Protein AF-A0A378BT18-F1 (afdb_monomer)

Structure (mmCIF, N/CA/C/O backbone):
data_AF-A0A378BT18-F1
#
_entry.id   AF-A0A378BT18-F1
#
loop_
_atom_site.group_PDB
_atom_site.id
_atom_site.type_symbol
_atom_site.label_atom_id
_atom_site.label_alt_id
_atom_site.label_comp_id
_atom_site.label_asym_id
_atom_site.label_entity_id
_atom_site.label_seq_id
_atom_site.pdbx_PDB_ins_code
_atom_site.Cartn_x
_atom_site.Cartn_y
_atom_site.Cartn_z
_atom_site.occupancy
_atom_site.B_iso_or_equiv
_atom_site.auth_seq_id
_atom_site.auth_comp_id
_atom_site.auth_asym_id
_atom_site.auth_atom_id
_atom_site.pdbx_PDB_model_num
ATOM 1 N N . MET A 1 1 ? -17.526 24.245 66.058 1.00 36.62 1 MET A N 1
ATOM 2 C CA . MET A 1 1 ? -18.401 24.447 64.882 1.00 36.62 1 MET A CA 1
ATOM 3 C C . MET A 1 1 ? -18.776 23.075 64.348 1.00 36.62 1 MET A C 1
ATOM 5 O O . MET A 1 1 ? -17.851 22.305 64.110 1.00 36.62 1 MET A O 1
ATOM 9 N N . PRO A 1 2 ? -20.064 22.715 64.228 1.00 42.00 2 PRO A N 1
ATOM 10 C CA . PRO A 1 2 ? -20.441 21.442 63.626 1.00 42.00 2 PRO A CA 1
ATOM 11 C C . PRO A 1 2 ? -20.176 21.504 62.118 1.00 42.00 2 PRO A C 1
ATOM 13 O O . PRO A 1 2 ? -20.457 22.512 61.472 1.00 42.00 2 PRO A O 1
ATOM 16 N N . ILE A 1 3 ? -19.610 20.434 61.568 1.00 43.62 3 ILE A N 1
ATOM 17 C CA . ILE A 1 3 ? -19.398 20.258 60.131 1.00 43.62 3 ILE A CA 1
ATOM 18 C C . ILE A 1 3 ? -20.757 19.879 59.529 1.00 43.62 3 ILE A C 1
ATOM 20 O O . ILE A 1 3 ? -21.202 18.743 59.665 1.00 43.62 3 ILE A O 1
ATOM 24 N N . ILE A 1 4 ? -21.444 20.839 58.909 1.00 47.31 4 ILE A N 1
ATOM 25 C CA . ILE A 1 4 ? -22.735 20.623 58.243 1.00 47.31 4 ILE A CA 1
ATOM 26 C C . ILE A 1 4 ? -22.449 19.938 56.897 1.00 47.31 4 ILE A C 1
ATOM 28 O O . ILE A 1 4 ? -21.974 20.589 55.970 1.00 47.31 4 ILE A O 1
ATOM 32 N N . ARG A 1 5 ? -22.658 18.619 56.791 1.00 62.91 5 ARG A N 1
ATOM 33 C CA . ARG A 1 5 ? -22.460 17.853 55.538 1.00 62.91 5 ARG A CA 1
ATOM 34 C C . ARG A 1 5 ? -23.742 17.253 54.946 1.00 62.91 5 ARG A C 1
ATOM 36 O O . ARG A 1 5 ? -23.654 16.538 53.956 1.00 62.91 5 ARG A O 1
ATOM 43 N N . GLY A 1 6 ? -24.917 17.562 55.492 1.00 71.06 6 GLY A N 1
ATOM 44 C CA . GLY A 1 6 ? -26.189 17.071 54.958 1.00 71.06 6 GLY A CA 1
ATOM 45 C C . GLY A 1 6 ? -27.397 17.842 55.484 1.00 71.06 6 GLY A C 1
ATOM 46 O O . GLY A 1 6 ? -27.292 18.560 56.478 1.00 71.06 6 GLY A O 1
ATOM 47 N N . VAL A 1 7 ? -28.525 17.692 54.791 1.00 86.25 7 VAL A N 1
ATOM 48 C CA . VAL A 1 7 ? -29.844 18.208 55.177 1.00 86.25 7 VAL A CA 1
ATOM 49 C C . VAL A 1 7 ? -30.723 17.005 55.507 1.00 86.25 7 VAL A C 1
ATOM 51 O O . VAL A 1 7 ? -30.864 16.115 54.672 1.00 86.25 7 VAL A O 1
ATOM 54 N N . THR A 1 8 ? -31.306 16.976 56.704 1.00 87.75 8 THR A N 1
ATOM 55 C CA . THR A 1 8 ? -32.316 15.976 57.078 1.00 87.75 8 THR A CA 1
ATOM 56 C C . THR A 1 8 ? -33.695 16.512 56.718 1.00 87.75 8 THR A C 1
ATOM 58 O O . THR A 1 8 ? -34.011 17.661 57.029 1.00 87.75 8 THR A O 1
ATOM 61 N N . ILE A 1 9 ? -34.499 15.693 56.041 1.00 89.25 9 ILE A N 1
ATOM 62 C CA . ILE A 1 9 ? -35.864 16.032 55.633 1.00 89.25 9 ILE A CA 1
ATOM 63 C C . ILE A 1 9 ? -36.804 15.045 56.317 1.00 89.25 9 ILE A C 1
ATOM 65 O O . ILE A 1 9 ? -36.849 13.873 55.947 1.00 89.25 9 ILE A O 1
ATOM 69 N N . ASP A 1 10 ? -37.559 15.525 57.302 1.00 90.75 10 ASP A N 1
ATOM 70 C CA . ASP A 1 10 ? -38.569 14.714 57.975 1.00 90.75 10 ASP A CA 1
ATOM 71 C C . ASP A 1 10 ? -39.824 14.621 57.104 1.00 90.75 10 ASP A C 1
ATOM 73 O O . ASP A 1 10 ? -40.412 15.633 56.712 1.00 90.75 10 ASP A O 1
ATOM 77 N N . VAL A 1 11 ? -40.246 13.393 56.802 1.00 89.62 11 VAL A N 1
ATOM 78 C CA . VAL A 1 11 ? -41.401 13.118 55.941 1.00 89.62 11 VAL A CA 1
ATOM 79 C C . VAL A 1 11 ? -42.489 12.424 56.755 1.00 89.62 11 VAL A C 1
ATOM 81 O O . VAL A 1 11 ? -42.229 11.439 57.445 1.00 89.62 11 VAL A O 1
ATOM 84 N N . LEU A 1 12 ? -43.728 12.913 56.667 1.00 92.88 12 LEU A N 1
ATOM 85 C CA . LEU A 1 12 ? -44.878 12.288 57.320 1.00 92.88 12 LEU A CA 1
ATOM 86 C C . LEU A 1 12 ? -45.611 11.368 56.337 1.00 92.88 12 LEU A C 1
ATOM 88 O O . LEU A 1 12 ? -46.248 11.837 55.397 1.00 92.88 12 LEU A O 1
ATOM 92 N N . ILE A 1 13 ? -45.567 10.059 56.586 1.00 92.75 13 ILE A N 1
ATOM 93 C CA . ILE A 1 13 ? -46.335 9.063 55.827 1.00 92.75 13 ILE A CA 1
ATOM 94 C C . ILE A 1 13 ? -47.677 8.827 56.521 1.00 92.75 13 ILE A C 1
ATOM 96 O O . ILE A 1 13 ? -47.725 8.542 57.720 1.00 92.75 13 ILE A O 1
ATOM 100 N N . GLU A 1 14 ? -48.785 8.929 55.782 1.00 94.31 14 GLU A N 1
ATOM 101 C CA . GLU A 1 14 ? -50.109 8.687 56.360 1.00 94.31 14 GLU A CA 1
ATOM 102 C C . GLU A 1 14 ? -50.229 7.264 56.922 1.00 94.31 14 GLU A C 1
ATOM 104 O O . GLU A 1 14 ? -49.759 6.292 56.329 1.00 94.31 14 GLU A O 1
ATOM 109 N N . ARG A 1 15 ? -50.963 7.119 58.033 1.00 90.81 15 ARG A N 1
ATOM 110 C CA . ARG A 1 15 ? -51.098 5.855 58.779 1.00 90.81 15 ARG A CA 1
ATOM 111 C C . ARG A 1 15 ? -51.513 4.651 57.921 1.00 90.81 15 ARG A C 1
ATOM 113 O O . ARG A 1 15 ? -51.107 3.536 58.224 1.00 90.81 15 ARG A O 1
ATOM 120 N N . ARG A 1 16 ? -52.319 4.862 56.876 1.00 95.38 16 ARG A N 1
ATOM 121 C CA . ARG A 1 16 ? -52.793 3.800 55.966 1.00 95.38 16 ARG A CA 1
ATOM 122 C C . ARG A 1 16 ? -51.740 3.304 54.967 1.00 95.38 16 ARG A C 1
ATOM 124 O O . ARG A 1 16 ? -51.944 2.245 54.390 1.00 95.38 16 ARG A O 1
ATOM 131 N N . PHE A 1 17 ? -50.646 4.043 54.774 1.00 95.19 17 PHE A N 1
ATOM 132 C CA . PHE A 1 17 ? -49.581 3.729 53.813 1.00 95.19 17 PHE A CA 1
ATOM 133 C C . PHE A 1 17 ? -48.261 3.319 54.481 1.00 95.19 17 PHE A C 1
ATOM 135 O O . PHE A 1 17 ? -47.280 3.046 53.794 1.00 95.19 17 PHE A O 1
ATOM 142 N N . THR A 1 18 ? -48.215 3.230 55.813 1.00 92.38 18 THR A N 1
ATOM 143 C CA . THR A 1 18 ? -46.999 2.858 56.560 1.00 92.38 18 THR A CA 1
ATOM 144 C C . THR A 1 18 ? -46.479 1.465 56.203 1.00 92.38 18 THR A C 1
ATOM 146 O O . THR A 1 18 ? -45.279 1.227 56.254 1.00 92.38 18 THR A O 1
ATOM 149 N N . ASN A 1 19 ? -47.355 0.551 55.775 1.00 92.62 19 ASN A N 1
ATOM 150 C CA . ASN A 1 19 ? -46.988 -0.794 55.330 1.00 92.62 19 ASN A CA 1
ATOM 151 C C . ASN A 1 19 ? -46.233 -0.830 53.987 1.00 92.62 19 ASN A C 1
ATOM 153 O O . ASN A 1 19 ? -45.608 -1.856 53.688 1.00 92.62 19 ASN A O 1
ATOM 157 N N . LEU A 1 20 ? -46.302 0.243 53.188 1.00 94.69 20 LEU A N 1
ATOM 158 C CA . LEU A 1 20 ? -45.595 0.375 51.912 1.00 94.69 20 LEU A CA 1
ATOM 159 C C . LEU A 1 20 ? -44.131 0.769 52.109 1.00 94.69 20 LEU A C 1
ATOM 161 O O . LEU A 1 20 ? -43.298 0.413 51.281 1.00 94.69 20 LEU A O 1
ATOM 165 N N . VAL A 1 21 ? -43.795 1.457 53.199 1.00 95.62 21 VAL A N 1
ATOM 166 C CA . VAL A 1 21 ? -42.403 1.807 53.485 1.00 95.62 21 VAL A CA 1
ATOM 167 C C . VAL A 1 21 ? -41.721 0.612 54.135 1.00 95.62 21 VAL A C 1
ATOM 169 O O . VAL A 1 21 ? -42.143 0.108 55.180 1.00 95.62 21 VAL A O 1
ATOM 172 N N . LYS A 1 22 ? -40.667 0.130 53.489 1.00 95.44 22 LYS A N 1
ATOM 173 C CA . LYS A 1 22 ? -39.863 -0.994 53.953 1.00 95.44 22 LYS A CA 1
ATOM 174 C C . LYS A 1 22 ? -38.473 -0.515 54.343 1.00 95.44 22 LYS A C 1
ATOM 176 O O . LYS A 1 22 ? -37.995 0.482 53.819 1.00 95.44 22 LYS A O 1
ATOM 181 N N . LYS A 1 23 ? -37.767 -1.297 55.159 1.00 93.25 23 LYS A N 1
ATOM 182 C CA . LYS A 1 23 ? -36.349 -1.072 55.490 1.00 93.25 23 LYS A CA 1
ATOM 183 C C . LYS A 1 23 ? -35.463 -0.970 54.239 1.00 93.25 23 LYS A C 1
ATOM 185 O O . LYS A 1 23 ? -34.450 -0.287 54.260 1.00 93.25 23 LYS A O 1
ATOM 190 N N . GLY A 1 24 ? -35.833 -1.658 53.156 1.00 91.38 24 GLY A N 1
ATOM 191 C CA . GLY A 1 24 ? -35.146 -1.616 51.861 1.00 91.38 24 GLY A CA 1
ATOM 192 C C . GLY A 1 24 ? -35.706 -0.606 50.852 1.00 91.38 24 GLY A C 1
ATOM 193 O O . GLY A 1 24 ? -35.306 -0.660 49.683 1.00 91.38 24 GLY A O 1
ATOM 194 N N . SER A 1 25 ? -36.654 0.248 51.254 1.00 93.44 25 SER A N 1
ATOM 195 C CA . SER A 1 25 ? -37.190 1.306 50.396 1.00 93.44 25 SER A CA 1
ATOM 196 C C . SER A 1 25 ? -36.097 2.305 50.026 1.00 93.44 25 SER A C 1
ATOM 198 O O . SER A 1 25 ? -35.248 2.663 50.841 1.00 93.44 25 SER A O 1
ATOM 200 N N . ARG A 1 26 ? -36.115 2.768 48.782 1.00 92.94 26 ARG A N 1
ATOM 201 C CA . ARG A 1 26 ? -35.275 3.852 48.277 1.00 92.94 26 ARG A CA 1
ATOM 202 C C . ARG A 1 26 ? -36.167 5.035 47.951 1.00 92.94 26 ARG A C 1
ATOM 204 O O . ARG A 1 26 ? -37.231 4.852 47.371 1.00 92.94 26 ARG A O 1
ATOM 211 N N . PHE A 1 27 ? -35.728 6.226 48.335 1.00 94.38 27 PHE A N 1
ATOM 212 C CA . PHE A 1 27 ? -36.453 7.474 48.129 1.00 94.38 27 PHE A CA 1
ATOM 213 C C . PHE A 1 27 ? -35.704 8.306 47.098 1.00 94.38 27 PHE A C 1
ATOM 215 O O . PHE A 1 27 ? -34.489 8.430 47.199 1.00 94.38 27 PHE A O 1
ATOM 222 N N . TRP A 1 28 ? -36.389 8.896 46.127 1.00 91.12 28 TRP A N 1
ATOM 223 C CA . TRP A 1 28 ? -35.761 9.782 45.148 1.00 91.12 28 TRP A CA 1
ATOM 224 C C . TRP A 1 28 ? -36.577 11.045 44.922 1.00 91.12 28 TRP A C 1
ATOM 226 O O . TRP A 1 28 ? -37.802 11.072 45.078 1.00 91.12 28 TRP A O 1
ATOM 236 N N . ASN A 1 29 ? -35.875 12.111 44.558 1.00 88.56 29 ASN A N 1
ATOM 237 C CA . ASN A 1 29 ? -36.495 13.369 44.198 1.00 88.56 29 ASN A CA 1
ATOM 238 C C . ASN A 1 29 ? -37.163 13.251 42.813 1.00 88.56 29 ASN A C 1
ATOM 240 O O . ASN A 1 29 ? -36.580 12.727 41.864 1.00 88.56 29 ASN A O 1
ATOM 244 N N . VAL A 1 30 ? -38.404 13.727 42.702 1.00 84.94 30 VAL A N 1
ATOM 245 C CA . VAL A 1 30 ? -39.155 13.829 41.433 1.00 84.94 30 VAL A CA 1
ATOM 246 C C . VAL A 1 30 ? -39.590 15.272 41.148 1.00 84.94 30 VAL A C 1
ATOM 248 O O . VAL A 1 30 ? -40.492 15.525 40.352 1.00 84.94 30 VAL A O 1
ATOM 251 N N . SER A 1 31 ? -38.961 16.232 41.825 1.00 80.75 31 SER A N 1
ATOM 252 C CA . SER A 1 31 ? -39.194 17.665 41.648 1.00 80.75 31 SER A CA 1
ATOM 253 C C . SER A 1 31 ? -38.472 18.187 40.406 1.00 80.75 31 SER A C 1
ATOM 255 O O . SER A 1 31 ? -37.301 17.882 40.192 1.00 80.75 31 SER A O 1
ATOM 257 N N . GLY A 1 32 ? -39.138 19.056 39.642 1.00 71.50 32 GLY A N 1
ATOM 258 C CA . GLY A 1 32 ? -38.556 19.740 38.482 1.00 71.50 32 GLY A CA 1
ATOM 259 C C . GLY A 1 32 ? -38.966 19.156 37.127 1.00 71.50 32 GLY A C 1
ATOM 260 O O . GLY A 1 32 ? -39.728 18.197 37.039 1.00 71.50 32 GLY A O 1
ATOM 261 N N . VAL A 1 33 ? -38.490 19.783 36.047 1.00 69.62 33 VAL A N 1
ATOM 262 C CA . VAL A 1 33 ? -38.706 19.322 34.666 1.00 69.62 33 VAL A CA 1
ATOM 263 C C . VAL A 1 33 ? -37.471 18.560 34.209 1.00 69.62 33 VAL A C 1
ATOM 265 O O . VAL A 1 33 ? -36.381 19.130 34.185 1.00 69.62 33 VAL A O 1
ATOM 268 N N . LYS A 1 34 ? -37.646 17.307 33.780 1.00 64.44 34 LYS A N 1
ATOM 269 C CA . LYS A 1 34 ? -36.632 16.598 32.995 1.00 64.44 34 LYS A CA 1
ATOM 270 C C . LYS A 1 34 ? -36.904 16.828 31.511 1.00 64.44 34 LYS A C 1
ATOM 272 O O . LYS A 1 34 ? -37.961 16.467 30.992 1.00 64.44 34 LYS A O 1
ATOM 277 N N . ALA A 1 35 ? -35.962 17.489 30.849 1.00 63.38 35 ALA A N 1
ATOM 278 C CA . ALA A 1 35 ? -35.982 17.704 29.412 1.00 63.38 35 ALA A CA 1
ATOM 279 C C . ALA A 1 35 ? -34.772 16.994 28.806 1.00 63.38 35 ALA A C 1
ATOM 281 O O . ALA A 1 35 ? -33.641 17.450 28.964 1.00 63.38 35 ALA A O 1
ATOM 282 N N . ASP A 1 36 ? -35.024 15.894 28.103 1.00 64.75 36 ASP A N 1
ATOM 283 C CA . ASP A 1 36 ? -33.996 15.192 27.346 1.00 64.75 36 ASP A CA 1
ATOM 284 C C . ASP A 1 36 ? -33.949 15.793 25.943 1.00 64.75 36 ASP A C 1
ATOM 286 O O . ASP A 1 36 ? -34.840 15.583 25.114 1.00 64.75 36 ASP A O 1
ATOM 290 N N . VAL A 1 37 ? -32.921 16.597 25.680 1.00 66.56 37 VAL A N 1
ATOM 291 C CA . VAL A 1 37 ? -32.696 17.209 24.367 1.00 66.56 37 VAL A CA 1
ATOM 292 C C . VAL A 1 37 ? -31.645 16.391 23.629 1.00 66.56 37 VAL A C 1
ATOM 294 O O . VAL A 1 37 ? -30.452 16.501 23.903 1.00 66.56 37 VAL A O 1
ATOM 297 N N . GLY A 1 38 ? -32.102 15.556 22.696 1.00 68.75 38 GLY A N 1
ATOM 298 C CA . GLY A 1 38 ? -31.250 14.764 21.813 1.00 68.75 38 GLY A CA 1
ATOM 299 C C . GLY A 1 38 ? -31.312 15.251 20.366 1.00 68.75 38 GLY A C 1
ATOM 300 O O . GLY A 1 38 ? -32.177 16.038 19.983 1.00 68.75 38 GLY A O 1
ATOM 301 N N . LEU A 1 39 ? -30.417 14.745 19.515 1.00 64.19 39 LEU A N 1
ATOM 302 C CA . LEU A 1 39 ? -30.431 15.078 18.082 1.00 64.19 39 LEU A CA 1
ATOM 303 C C . LEU A 1 39 ? -31.639 14.491 17.333 1.00 64.19 39 LEU A C 1
ATOM 305 O O . LEU A 1 39 ? -31.989 14.981 16.265 1.00 64.19 39 LEU A O 1
ATOM 309 N N . SER A 1 40 ? -32.298 13.475 17.895 1.00 66.69 40 SER A N 1
ATOM 310 C CA . SER A 1 40 ? -33.563 12.925 17.391 1.00 66.69 40 SER A CA 1
ATOM 311 C C . SER A 1 40 ? -34.795 13.743 17.809 1.00 66.69 40 SER A C 1
ATOM 313 O O . SER A 1 40 ? -35.914 13.370 17.463 1.00 66.69 40 SER A O 1
ATOM 315 N N . GLY A 1 41 ? -34.607 14.838 18.555 1.00 68.25 41 GLY A N 1
ATOM 316 C CA . GLY A 1 41 ? -35.665 15.712 19.055 1.00 68.25 41 GLY A CA 1
ATOM 317 C C . GLY A 1 41 ? -35.602 15.921 20.569 1.00 68.25 41 GLY A C 1
ATOM 318 O O . GLY A 1 41 ? -34.833 15.277 21.282 1.00 68.25 41 GLY A O 1
ATOM 319 N N . ALA A 1 42 ? -36.433 16.835 21.066 1.00 77.88 42 ALA A N 1
ATOM 320 C CA . ALA A 1 42 ? -36.593 17.068 22.495 1.00 77.88 42 ALA A CA 1
ATOM 321 C C . ALA A 1 42 ? -37.745 16.214 23.034 1.00 77.88 42 ALA A C 1
ATOM 323 O O . ALA A 1 42 ? -38.890 16.363 22.601 1.00 77.88 42 ALA A O 1
ATOM 324 N N . LYS A 1 43 ? -37.449 15.336 23.994 1.00 72.69 43 LYS A N 1
ATOM 325 C CA . LYS A 1 43 ? -38.463 14.631 24.771 1.00 72.69 43 LYS A CA 1
ATOM 326 C C . LYS A 1 43 ? -38.616 15.353 26.103 1.00 72.69 43 LYS A C 1
ATOM 328 O O . LYS A 1 43 ? -37.729 15.335 26.949 1.00 72.69 43 LYS A O 1
ATOM 333 N N . VAL A 1 44 ? -39.760 16.001 26.281 1.00 72.44 44 VAL A N 1
ATOM 334 C CA . VAL A 1 44 ? -40.131 16.612 27.557 1.00 72.44 44 VAL A CA 1
ATOM 335 C C . VAL A 1 44 ? -41.160 15.699 28.204 1.00 72.44 44 VAL A C 1
ATOM 337 O O . VAL A 1 44 ? -42.285 15.588 27.717 1.00 72.44 44 VAL A O 1
ATOM 340 N N . GLN A 1 45 ? -40.763 15.003 29.268 1.00 66.25 45 GLN A N 1
ATOM 341 C CA . GLN A 1 45 ? -41.689 14.213 30.075 1.00 66.25 45 GLN A CA 1
ATOM 342 C C . GLN A 1 45 ? -42.097 15.030 31.295 1.00 66.25 45 GLN A C 1
ATOM 344 O O . GLN A 1 45 ? -41.282 15.352 32.155 1.00 66.25 45 GLN A O 1
ATOM 349 N N . LEU A 1 46 ? -43.384 15.372 31.350 1.00 66.56 46 LEU A N 1
ATOM 350 C CA . LEU A 1 46 ? -43.999 15.990 32.515 1.00 66.56 46 LEU A CA 1
ATOM 351 C C . LEU A 1 46 ? -44.792 14.918 33.264 1.00 66.56 46 LEU A C 1
ATOM 353 O O . LEU A 1 46 ? -45.923 14.607 32.901 1.00 66.56 46 LEU A O 1
ATOM 357 N N . GLU A 1 47 ? -44.179 14.313 34.278 1.00 63.41 47 GLU A N 1
ATOM 358 C CA . GLU A 1 47 ? -44.807 13.212 35.022 1.00 63.41 47 GLU A CA 1
ATOM 359 C C . GLU A 1 47 ? -45.804 13.710 36.077 1.00 63.41 47 GLU A C 1
ATOM 361 O O . GLU A 1 47 ? -46.811 13.054 36.331 1.00 63.41 47 GLU A O 1
ATOM 366 N N . ASN A 1 48 ? -45.570 14.886 36.674 1.00 70.69 48 ASN A N 1
ATOM 367 C CA . ASN A 1 48 ? -46.460 15.440 37.693 1.00 70.69 48 ASN A CA 1
ATOM 368 C C . ASN A 1 48 ? -46.406 16.978 37.753 1.00 70.69 48 ASN A C 1
ATOM 370 O O . ASN A 1 48 ? -45.432 17.570 38.215 1.00 70.69 48 ASN A O 1
ATOM 374 N N . LEU A 1 49 ? -47.497 17.631 37.339 1.00 71.00 49 LEU A N 1
ATOM 375 C CA . LEU A 1 49 ? -47.621 19.093 37.324 1.00 71.00 49 LEU A CA 1
ATOM 376 C C . LEU A 1 49 ? -47.602 19.705 38.739 1.00 71.00 49 LEU A C 1
ATOM 378 O O . LEU A 1 49 ? -47.129 20.822 38.926 1.00 71.00 49 LEU A O 1
ATOM 382 N N . SER A 1 50 ? -48.082 18.971 39.748 1.00 74.31 50 SER A N 1
ATOM 383 C CA . SER A 1 50 ? -48.088 19.421 41.146 1.00 74.31 50 SER A CA 1
ATOM 384 C C . SER A 1 50 ? -46.691 19.381 41.777 1.00 74.31 50 SER A C 1
ATOM 386 O O . SER A 1 50 ? -46.362 20.249 42.587 1.00 74.31 50 SER A O 1
ATOM 388 N N . ALA A 1 51 ? -45.848 18.424 41.368 1.00 76.00 51 ALA A N 1
ATOM 389 C CA . ALA A 1 51 ? -44.459 18.308 41.824 1.00 76.00 51 ALA A CA 1
ATOM 390 C C . ALA A 1 51 ? -43.560 19.445 41.304 1.00 76.00 51 ALA A C 1
ATOM 392 O O . ALA A 1 51 ? -42.525 19.733 41.901 1.00 76.00 51 ALA A O 1
ATOM 393 N N . LEU A 1 52 ? -43.964 20.125 40.224 1.00 70.81 52 LEU A N 1
ATOM 394 C CA . LEU A 1 52 ? -43.228 21.253 39.652 1.00 70.81 52 LEU A CA 1
ATOM 395 C C . LEU A 1 52 ? -43.206 22.478 40.576 1.00 70.81 52 LEU A C 1
ATOM 397 O O . LEU A 1 52 ? -42.215 23.200 40.621 1.00 70.81 52 LEU A O 1
ATOM 401 N N . VAL A 1 53 ? -44.311 22.723 41.283 1.00 73.38 53 VAL A N 1
ATOM 402 C CA . VAL A 1 53 ? -44.496 23.939 42.091 1.00 73.38 53 VAL A CA 1
ATOM 403 C C . VAL A 1 53 ? -44.034 23.725 43.529 1.00 73.38 53 VAL A C 1
ATOM 405 O O . VAL A 1 53 ? -43.392 24.600 44.101 1.00 73.38 53 VAL A O 1
ATOM 408 N N . ASN A 1 54 ? -44.339 22.559 44.104 1.00 78.25 54 ASN A N 1
ATOM 409 C CA . ASN A 1 54 ? -44.139 22.301 45.534 1.00 78.25 54 ASN A CA 1
ATOM 410 C C . ASN A 1 54 ? -42.991 21.327 45.834 1.00 78.25 54 ASN A C 1
ATOM 412 O O . ASN A 1 54 ? -42.647 21.135 46.999 1.00 78.25 54 ASN A O 1
ATOM 416 N N . GLY A 1 55 ? -42.412 20.706 44.802 1.00 79.00 55 GLY A N 1
ATOM 417 C CA . GLY A 1 55 ? -41.520 19.563 44.948 1.00 79.00 55 GLY A CA 1
ATOM 418 C C . GLY A 1 55 ? -42.251 18.282 45.367 1.00 79.00 55 GLY A C 1
ATOM 419 O O . GLY A 1 55 ? -43.367 18.312 45.887 1.00 79.00 55 GLY A O 1
ATOM 420 N N . ALA A 1 56 ? -41.637 17.130 45.106 1.00 87.44 56 ALA A N 1
ATOM 421 C CA . ALA A 1 56 ? -42.123 15.831 45.550 1.00 87.44 56 ALA A CA 1
ATOM 422 C C . ALA A 1 56 ? -40.984 14.811 45.688 1.00 87.44 56 ALA A C 1
ATOM 424 O O . ALA A 1 56 ? -39.972 14.861 44.986 1.00 87.44 56 ALA A O 1
ATOM 425 N N . ILE A 1 57 ? -41.196 13.857 46.594 1.00 90.69 57 ILE A N 1
ATOM 426 C CA . ILE A 1 57 ? -40.334 12.698 46.824 1.00 90.69 57 ILE A CA 1
ATOM 427 C C . ILE A 1 57 ? -41.165 11.452 46.522 1.00 90.69 57 ILE A C 1
ATOM 429 O O . ILE A 1 57 ? -42.280 11.313 47.026 1.00 90.69 57 ILE A O 1
ATOM 433 N N . ALA A 1 58 ? -40.622 10.554 45.708 1.00 91.06 58 ALA A N 1
ATOM 434 C CA . ALA A 1 58 ? -41.189 9.235 45.456 1.00 91.06 58 ALA A CA 1
ATOM 435 C C . ALA A 1 58 ? -40.343 8.159 46.149 1.00 91.06 58 ALA A C 1
ATOM 437 O O . ALA A 1 58 ? -39.194 8.403 46.519 1.00 91.06 58 ALA A O 1
ATOM 438 N N . PHE A 1 59 ? -40.916 6.973 46.347 1.00 93.94 59 PHE A N 1
ATOM 439 C CA . PHE A 1 59 ? -40.209 5.840 46.937 1.00 93.94 59 PHE A CA 1
ATOM 440 C C . PHE A 1 59 ? -40.699 4.506 46.375 1.00 93.94 59 PHE A C 1
ATOM 442 O O . PHE A 1 59 ? -41.818 4.417 45.864 1.00 93.94 59 PHE A O 1
ATOM 449 N N . ASP A 1 60 ? -39.877 3.461 46.498 1.00 92.50 60 ASP A N 1
ATOM 450 C CA . ASP A 1 60 ? -40.244 2.089 46.137 1.00 92.50 60 ASP A CA 1
ATOM 451 C C . ASP A 1 60 ? -40.580 1.211 47.358 1.00 92.50 60 ASP A C 1
ATOM 453 O O . ASP A 1 60 ? -40.218 1.499 48.501 1.00 92.50 60 ASP A O 1
ATOM 457 N N . SER A 1 61 ? -41.285 0.104 47.113 1.00 92.88 61 SER A N 1
ATOM 458 C CA . SER A 1 61 ? -41.658 -0.874 48.140 1.00 92.88 61 SER A CA 1
ATOM 459 C C . SER A 1 61 ? -41.161 -2.269 47.741 1.00 92.88 61 SER A C 1
ATOM 461 O O . SER A 1 61 ? -41.836 -2.959 46.975 1.00 92.88 61 SER A O 1
ATOM 463 N N . PRO A 1 62 ? -39.966 -2.700 48.188 1.00 89.00 62 PRO A N 1
ATOM 464 C CA . PRO A 1 62 ? -39.485 -4.056 47.925 1.00 89.00 62 PRO A CA 1
ATOM 465 C C . PRO A 1 62 ? -40.424 -5.123 48.493 1.00 89.00 62 PRO A C 1
ATOM 467 O O . PRO A 1 62 ? -40.858 -5.017 49.640 1.00 89.00 62 PRO A O 1
ATOM 470 N N . ALA A 1 63 ? -40.653 -6.193 47.725 1.00 83.50 63 ALA A N 1
ATOM 471 C CA . ALA A 1 63 ? -41.391 -7.365 48.200 1.00 83.50 63 ALA A CA 1
ATOM 472 C C . ALA A 1 63 ? -40.658 -8.067 49.362 1.00 83.50 63 ALA A C 1
ATOM 474 O O . ALA A 1 63 ? -41.268 -8.365 50.388 1.00 83.50 63 ALA A O 1
ATOM 475 N N . ASP A 1 64 ? -39.336 -8.228 49.244 1.00 83.81 64 ASP A N 1
ATOM 476 C CA . ASP A 1 64 ? -38.499 -8.963 50.201 1.00 83.81 64 ASP A CA 1
ATOM 477 C C . ASP A 1 64 ? -37.846 -8.033 51.235 1.00 83.81 64 ASP A C 1
ATOM 479 O O . ASP A 1 64 ? -36.623 -7.908 51.326 1.00 83.81 64 ASP A O 1
ATOM 483 N N . SER A 1 65 ? -38.659 -7.306 52.006 1.00 89.38 65 SER A N 1
ATOM 484 C CA . SER A 1 65 ? -38.140 -6.426 53.057 1.00 89.38 65 SER A CA 1
ATOM 485 C C . SER A 1 65 ? -39.135 -6.187 54.193 1.00 89.38 65 SER A C 1
ATOM 487 O O . SER A 1 65 ? -40.349 -6.105 53.994 1.00 89.38 65 SER A O 1
ATOM 489 N N . HIS A 1 66 ? -38.605 -6.047 55.409 1.00 92.88 66 HIS A N 1
ATOM 490 C CA . HIS A 1 66 ? -39.391 -5.756 56.608 1.00 92.88 66 HIS A CA 1
ATOM 491 C C . HIS A 1 66 ? -39.972 -4.339 56.557 1.00 92.88 66 HIS A C 1
ATOM 493 O O . HIS A 1 66 ? -39.380 -3.442 55.960 1.00 92.88 66 HIS A O 1
ATOM 499 N N . VAL A 1 67 ? -41.122 -4.124 57.202 1.00 93.12 67 VAL A N 1
ATOM 500 C CA . VAL A 1 67 ? -41.734 -2.788 57.319 1.00 93.12 67 VAL A CA 1
ATOM 501 C C . VAL A 1 67 ? -40.804 -1.855 58.102 1.00 93.12 67 VAL A C 1
ATOM 503 O O . VAL A 1 67 ? -40.150 -2.277 59.059 1.00 93.12 67 VAL A O 1
ATOM 506 N N . ALA A 1 68 ? -40.729 -0.600 57.670 1.00 93.12 68 ALA A N 1
ATOM 507 C CA . ALA A 1 68 ? -39.948 0.436 58.330 1.00 93.12 68 ALA A CA 1
ATOM 508 C C . ALA A 1 68 ? -40.468 0.740 59.746 1.00 93.12 68 ALA A C 1
ATOM 510 O O . ALA A 1 68 ? -41.667 0.677 60.023 1.00 93.12 68 ALA A O 1
ATOM 511 N N . SER A 1 69 ? -39.555 1.098 60.640 1.00 92.75 69 SER A N 1
ATOM 512 C CA . SER A 1 69 ? -39.856 1.633 61.967 1.00 92.75 69 SER A CA 1
ATOM 513 C C . SER A 1 69 ? -39.988 3.158 61.904 1.00 92.75 69 SER A C 1
ATOM 515 O O . SER A 1 69 ? -39.493 3.808 60.985 1.00 92.75 69 SER A O 1
ATOM 517 N N . GLN A 1 70 ? -40.644 3.747 62.906 1.00 89.12 70 GLN A N 1
ATOM 518 C CA . GLN A 1 70 ? -40.670 5.201 63.057 1.00 89.12 70 GLN A CA 1
ATOM 519 C C . GLN A 1 70 ? -39.241 5.742 63.236 1.00 89.12 70 GLN A C 1
ATOM 521 O O . GLN A 1 70 ? -38.460 5.158 63.985 1.00 89.12 70 GLN A O 1
ATOM 526 N N . ASN A 1 71 ? -38.938 6.865 62.577 1.00 89.75 71 ASN A N 1
ATOM 527 C CA . ASN A 1 71 ? -37.627 7.532 62.562 1.00 89.75 71 ASN A CA 1
ATOM 528 C C . ASN A 1 71 ? -36.493 6.733 61.895 1.00 89.75 71 ASN A C 1
ATOM 530 O O . ASN A 1 71 ? -35.325 7.042 62.118 1.00 89.75 71 ASN A O 1
ATOM 534 N N . ASP A 1 72 ? -36.808 5.723 61.079 1.00 93.19 72 ASP A N 1
ATOM 535 C CA . ASP A 1 72 ? -35.805 5.159 60.176 1.00 93.19 72 ASP A CA 1
ATOM 536 C C . ASP A 1 72 ? -35.336 6.222 59.174 1.00 93.19 72 ASP A C 1
ATOM 538 O O . ASP A 1 72 ? -36.152 6.895 58.540 1.00 93.19 72 ASP A O 1
ATOM 542 N N . GLU A 1 73 ? -34.022 6.328 59.000 1.00 92.69 73 GLU A N 1
ATOM 543 C CA . GLU A 1 73 ? -33.406 7.240 58.041 1.00 92.69 73 GLU A CA 1
ATOM 544 C C . GLU A 1 73 ? -33.195 6.558 56.684 1.00 92.69 73 GLU A C 1
ATOM 546 O O . GLU A 1 73 ? -32.761 5.406 56.604 1.00 92.69 73 GLU A O 1
ATOM 551 N N . TYR A 1 74 ? -33.458 7.299 55.607 1.00 92.88 74 TYR A N 1
ATOM 552 C CA . TYR A 1 74 ? -33.277 6.845 54.231 1.00 92.88 74 TYR A CA 1
ATOM 553 C C . TYR A 1 74 ? -32.452 7.856 53.443 1.00 92.88 74 TYR A C 1
ATOM 555 O O . TYR A 1 74 ? -32.561 9.066 53.644 1.00 92.88 74 TYR A O 1
ATOM 563 N N . HIS A 1 75 ? -31.645 7.360 52.507 1.00 90.69 75 HIS A N 1
ATOM 564 C CA . HIS A 1 75 ? -30.970 8.227 51.551 1.00 90.69 75 HIS A CA 1
ATOM 565 C C . HIS A 1 75 ? -31.968 8.725 50.500 1.00 90.69 75 HIS A C 1
ATOM 567 O O . HIS A 1 75 ? -32.681 7.918 49.897 1.00 90.69 75 HIS A O 1
ATOM 573 N N . LEU A 1 76 ? -31.991 10.040 50.279 1.00 91.38 76 LEU A N 1
ATOM 574 C CA . LEU A 1 76 ? -32.754 10.663 49.205 1.00 91.38 76 LEU A CA 1
ATOM 575 C C . LEU A 1 76 ? -31.867 10.779 47.961 1.00 91.38 76 LEU A C 1
ATOM 577 O O . LEU A 1 76 ? -30.988 11.637 47.901 1.00 91.38 76 LEU A O 1
ATOM 581 N N . TYR A 1 77 ? -32.104 9.909 46.983 1.00 87.88 77 TYR A N 1
ATOM 582 C CA . TYR A 1 77 ? -31.423 9.937 45.693 1.00 87.88 77 TYR A CA 1
ATOM 583 C C . TYR A 1 77 ? -31.866 11.148 44.864 1.00 87.88 77 TYR A C 1
ATOM 585 O O . TYR A 1 77 ? -33.003 11.617 44.968 1.00 87.88 77 TYR A O 1
ATOM 593 N N . GLU A 1 78 ? -30.966 11.629 44.008 1.00 84.56 78 GLU A N 1
ATOM 594 C CA . GLU A 1 78 ? -31.233 12.764 43.120 1.00 84.56 78 GLU A CA 1
ATOM 595 C C . GLU A 1 78 ? -32.372 12.470 42.137 1.00 84.56 78 GLU A C 1
ATOM 597 O O . GLU A 1 78 ? -33.184 13.348 41.860 1.00 84.56 78 GLU A O 1
ATOM 602 N N . ASP A 1 79 ? -32.468 11.229 41.653 1.00 82.25 79 ASP A N 1
ATOM 603 C CA . ASP A 1 79 ? -33.552 10.775 40.791 1.00 82.25 79 ASP A CA 1
ATOM 604 C C . ASP A 1 79 ? -33.741 9.245 40.801 1.00 82.25 79 ASP A C 1
ATOM 606 O O . ASP A 1 79 ? -33.043 8.500 41.499 1.00 82.25 79 ASP A O 1
ATOM 610 N N . LEU A 1 80 ? -34.706 8.772 40.004 1.00 81.38 80 LEU A N 1
ATOM 611 C CA . LEU A 1 80 ? -35.017 7.352 39.852 1.00 81.38 80 LEU A CA 1
ATOM 612 C C . LEU A 1 80 ? -33.820 6.528 39.344 1.00 81.38 80 LEU A C 1
ATOM 614 O O . LEU A 1 80 ? -33.623 5.415 39.829 1.00 81.38 80 LEU A O 1
ATOM 618 N N . ALA A 1 81 ? -33.015 7.054 38.414 1.00 75.25 81 ALA A N 1
ATOM 619 C CA . ALA A 1 81 ? -31.886 6.330 37.823 1.00 75.25 81 ALA A CA 1
ATOM 620 C C . ALA A 1 81 ? -30.821 6.024 38.886 1.00 75.25 81 ALA A C 1
ATOM 622 O O . ALA A 1 81 ? -30.353 4.892 38.995 1.00 75.25 81 ALA A O 1
ATOM 623 N N . HIS A 1 82 ? -30.537 6.990 39.760 1.00 76.88 82 HIS A N 1
ATOM 624 C CA . HIS A 1 82 ? -29.614 6.808 40.881 1.00 76.88 82 HIS A CA 1
ATOM 625 C C . HIS A 1 82 ? -30.174 5.896 41.982 1.00 76.88 82 HIS A C 1
ATOM 627 O O . HIS A 1 82 ? -29.407 5.286 42.726 1.00 76.88 82 HIS A O 1
ATOM 633 N N . SER A 1 83 ? -31.500 5.752 42.082 1.00 81.00 83 SER A N 1
ATOM 634 C CA . SER A 1 83 ? -32.126 4.818 43.024 1.00 81.00 83 SER A CA 1
ATOM 635 C C . SER A 1 83 ? -32.198 3.368 42.524 1.00 81.00 83 SER A C 1
ATOM 637 O O . SER A 1 83 ? -32.631 2.501 43.288 1.00 81.00 83 SER A O 1
ATOM 639 N N . GLN A 1 84 ? -31.775 3.053 41.293 1.00 73.75 84 GLN A N 1
ATOM 640 C CA . GLN A 1 84 ? -31.891 1.694 40.752 1.00 73.75 84 GLN A CA 1
ATOM 641 C C . GLN A 1 84 ? -31.063 0.673 41.539 1.00 73.75 84 GLN A C 1
ATOM 643 O O . GLN A 1 84 ? -29.906 0.901 41.910 1.00 73.75 84 GLN A O 1
ATOM 648 N N . ARG A 1 85 ? -31.670 -0.482 41.834 1.00 75.69 85 ARG A N 1
ATOM 649 C CA . ARG A 1 85 ? -30.972 -1.607 42.466 1.00 75.69 85 ARG A CA 1
ATOM 650 C C . ARG A 1 85 ? -30.109 -2.296 41.416 1.00 75.69 85 ARG A C 1
ATOM 652 O O . ARG A 1 85 ? -30.632 -2.789 40.428 1.00 75.69 85 ARG A O 1
ATOM 659 N N . GLY A 1 86 ? -28.811 -2.369 41.671 1.00 78.75 86 GLY A N 1
ATOM 660 C CA . GLY A 1 86 ? -27.862 -3.070 40.819 1.00 78.75 86 GLY A CA 1
ATOM 661 C C . GLY A 1 86 ? -26.657 -3.537 41.617 1.00 78.75 86 GLY A C 1
ATOM 662 O O . GLY A 1 86 ? -26.440 -3.110 42.756 1.00 78.75 86 GLY A O 1
ATOM 663 N N . VAL A 1 87 ? -25.891 -4.445 41.026 1.00 86.75 87 VAL A N 1
ATOM 664 C CA . VAL A 1 87 ? -24.619 -4.893 41.593 1.00 86.75 87 VAL A CA 1
ATOM 665 C C . VAL A 1 87 ? -23.534 -3.938 41.127 1.00 86.75 87 VAL A C 1
ATOM 667 O O . VAL A 1 87 ? -23.378 -3.702 39.930 1.00 86.75 87 VAL A O 1
ATOM 670 N N . VAL A 1 88 ? -22.799 -3.371 42.082 1.00 91.25 88 VAL A N 1
ATOM 671 C CA . VAL A 1 88 ? -21.672 -2.489 41.779 1.00 91.25 88 VAL A CA 1
ATOM 672 C C . VAL A 1 88 ? -20.462 -3.338 41.414 1.00 91.25 88 VAL A C 1
ATOM 674 O O . VAL A 1 88 ? -20.029 -4.202 42.178 1.00 91.25 88 VAL A O 1
ATOM 677 N N . VAL A 1 89 ? -19.915 -3.063 40.239 1.00 94.88 89 VAL A N 1
ATOM 678 C CA . VAL A 1 89 ? -18.722 -3.689 39.680 1.00 94.88 89 VAL A CA 1
ATOM 679 C C . VAL A 1 89 ? -17.642 -2.625 39.541 1.00 94.88 89 VAL A C 1
ATOM 681 O O . VAL A 1 89 ? -17.914 -1.501 39.122 1.00 94.88 89 VAL A O 1
ATOM 684 N N . THR A 1 90 ? -16.406 -2.971 39.888 1.00 96.62 90 THR A N 1
ATOM 685 C CA . THR A 1 90 ? -15.259 -2.063 39.750 1.00 96.62 90 THR A CA 1
ATOM 686 C C . THR A 1 90 ? -14.500 -2.338 38.457 1.00 96.62 90 THR A C 1
ATOM 688 O O . THR A 1 90 ? -14.288 -3.493 38.085 1.00 96.62 90 THR A O 1
ATOM 691 N N . LEU A 1 91 ? -14.098 -1.270 37.771 1.00 96.44 91 LEU A N 1
ATOM 692 C CA . LEU A 1 91 ? -13.419 -1.321 36.483 1.00 96.44 91 LEU A CA 1
ATOM 693 C C . LEU A 1 91 ? -12.046 -0.656 36.567 1.00 96.44 91 LEU A C 1
ATOM 695 O O . LEU A 1 91 ? -11.937 0.496 36.990 1.00 96.44 91 LEU A O 1
ATOM 699 N N . ASP A 1 92 ? -11.017 -1.351 36.098 1.00 95.19 92 ASP A N 1
ATOM 700 C CA . ASP A 1 92 ? -9.735 -0.751 35.731 1.00 95.19 92 ASP A CA 1
ATOM 701 C C . ASP A 1 92 ? -9.813 -0.305 34.265 1.00 95.19 92 ASP A C 1
ATOM 703 O O . ASP A 1 92 ? -9.973 -1.140 33.374 1.00 95.19 92 ASP A O 1
ATOM 707 N N . LEU A 1 93 ? -9.726 1.002 34.008 1.00 93.38 93 LEU A N 1
ATOM 708 C CA . LEU A 1 93 ? -9.916 1.588 32.679 1.00 93.38 93 LEU A CA 1
ATOM 709 C C . LEU A 1 93 ? -8.565 1.984 32.057 1.00 93.38 93 LEU A C 1
ATOM 711 O O . LEU A 1 93 ? -7.684 2.456 32.782 1.00 93.38 93 LEU A O 1
ATOM 715 N N . PRO A 1 94 ? -8.386 1.832 30.728 1.00 87.69 94 PRO A N 1
ATOM 716 C CA . PRO A 1 94 ? -7.147 2.230 30.058 1.00 87.69 94 PRO A CA 1
ATOM 717 C C . PRO A 1 94 ? -6.964 3.755 30.067 1.00 87.69 94 PRO A C 1
ATOM 719 O O . PRO A 1 94 ? -5.856 4.247 30.272 1.00 87.69 94 PRO A O 1
ATOM 722 N N . ASP A 1 95 ? -8.060 4.490 29.887 1.00 87.00 95 ASP A N 1
ATOM 723 C CA . ASP A 1 95 ? -8.154 5.943 29.948 1.00 87.00 95 ASP A CA 1
ATOM 724 C C . ASP A 1 95 ? -9.615 6.359 30.235 1.00 87.00 95 ASP A C 1
ATOM 726 O O . ASP A 1 95 ? -10.505 5.514 30.367 1.00 87.00 95 ASP A O 1
ATOM 730 N N . GLY A 1 96 ? -9.852 7.663 30.399 1.00 86.06 96 GLY A N 1
ATOM 731 C CA . GLY A 1 96 ? -11.189 8.244 30.569 1.00 86.06 96 GLY A CA 1
ATOM 732 C C . GLY A 1 96 ? -11.767 8.859 29.290 1.00 86.06 96 GLY A C 1
ATOM 733 O O . GLY A 1 96 ? -12.766 9.572 29.368 1.00 86.06 96 GLY A O 1
ATOM 734 N N . ASP A 1 97 ? -11.126 8.664 28.133 1.00 85.50 97 ASP A N 1
ATOM 735 C CA . ASP A 1 97 ? -11.496 9.334 26.887 1.00 85.50 97 ASP A CA 1
ATOM 736 C C . ASP A 1 97 ? -12.868 8.859 26.391 1.00 85.50 97 ASP A C 1
ATOM 738 O O . ASP A 1 97 ? -13.132 7.666 26.237 1.00 85.50 97 ASP A O 1
ATOM 742 N N . GLY A 1 98 ? -13.771 9.810 26.149 1.00 85.94 98 GLY A N 1
ATOM 743 C CA . GLY A 1 98 ? -15.136 9.540 25.693 1.00 85.94 98 GLY A CA 1
ATOM 744 C C . GLY A 1 98 ? -16.021 8.765 26.681 1.00 85.94 98 GLY A C 1
ATOM 745 O O . GLY A 1 98 ? -17.113 8.356 26.291 1.00 85.94 98 GLY A O 1
ATOM 746 N N . LEU A 1 99 ? -15.590 8.577 27.935 1.00 91.44 99 LEU A N 1
ATOM 747 C CA . LEU A 1 99 ? -16.383 7.955 28.998 1.00 91.44 99 LEU A CA 1
ATOM 748 C C . LEU A 1 99 ? -17.053 9.013 29.879 1.00 91.44 99 LEU A C 1
ATOM 750 O O . LEU A 1 99 ? -16.456 10.025 30.246 1.00 91.44 99 LEU A O 1
ATOM 754 N N . LYS A 1 100 ? -18.303 8.756 30.259 1.00 90.50 100 LYS A N 1
ATOM 755 C CA . LYS A 1 100 ? -19.115 9.614 31.132 1.00 90.50 100 LYS A CA 1
ATOM 756 C C . LYS A 1 100 ? -19.873 8.793 32.171 1.00 90.50 100 LYS A C 1
ATOM 758 O O . LYS A 1 100 ? -20.593 7.853 31.819 1.00 90.50 100 LYS A O 1
ATOM 763 N N . ALA A 1 101 ? -19.727 9.179 33.437 1.00 90.25 101 ALA A N 1
ATOM 764 C CA . ALA A 1 101 ? -20.546 8.659 34.527 1.00 90.25 101 ALA A CA 1
ATOM 765 C C . ALA A 1 101 ? -22.024 9.041 34.314 1.00 90.25 101 ALA A C 1
ATOM 767 O O . ALA A 1 101 ? -22.311 10.144 33.854 1.00 90.25 101 ALA A O 1
ATOM 768 N N . GLY A 1 102 ? -22.939 8.119 34.606 1.00 85.56 102 GLY A N 1
ATOM 769 C CA . GLY A 1 102 ? -24.383 8.265 34.410 1.00 85.56 102 GLY A CA 1
ATOM 770 C C . GLY A 1 102 ? -24.844 8.216 32.951 1.00 85.56 102 GLY A C 1
ATOM 771 O O . GLY A 1 102 ? -25.998 8.522 32.670 1.00 85.56 102 GLY A O 1
ATOM 772 N N . SER A 1 103 ? -23.964 7.900 31.992 1.00 87.25 103 SER A N 1
ATOM 773 C CA . SER A 1 103 ? -24.348 7.880 30.569 1.00 87.25 103 SER A CA 1
ATOM 774 C C . SER A 1 103 ? -23.704 6.778 29.741 1.00 87.25 103 SER A C 1
ATOM 776 O O . SER A 1 103 ? -24.283 6.393 28.737 1.00 87.25 103 SER A O 1
ATOM 778 N N . THR A 1 104 ? -22.523 6.279 30.113 1.00 93.12 104 THR A N 1
ATOM 779 C CA . THR A 1 104 ? -21.847 5.225 29.332 1.00 93.12 104 THR A CA 1
ATOM 780 C C . THR A 1 104 ? -22.481 3.869 29.650 1.00 93.12 104 THR A C 1
ATOM 782 O O . THR A 1 104 ? -22.343 3.421 30.795 1.00 93.12 104 THR A O 1
ATOM 785 N N . PRO A 1 105 ? -23.153 3.205 28.694 1.00 94.06 105 PRO A N 1
ATOM 786 C CA . PRO A 1 105 ? -23.859 1.962 28.966 1.00 94.06 105 PRO A CA 1
ATOM 787 C C . PRO A 1 105 ? -22.931 0.745 28.865 1.00 94.06 105 PRO A C 1
ATOM 789 O O . PRO A 1 105 ? -21.944 0.741 28.118 1.00 94.06 105 PRO A O 1
ATOM 792 N N . LEU A 1 106 ? -23.290 -0.308 29.598 1.00 95.12 106 LEU A N 1
ATOM 793 C CA . LEU A 1 106 ? -22.831 -1.675 29.383 1.00 95.12 106 LEU A CA 1
ATOM 794 C C . LEU A 1 106 ? -23.857 -2.400 28.521 1.00 95.12 106 LEU A C 1
ATOM 796 O O . LEU A 1 106 ? -25.001 -2.588 28.930 1.00 95.12 106 LEU A O 1
ATOM 800 N N . MET A 1 107 ? -23.421 -2.830 27.349 1.00 94.19 107 MET A N 1
ATOM 801 C CA . MET A 1 107 ? -24.220 -3.542 26.371 1.00 94.19 107 MET A CA 1
ATOM 802 C C . MET A 1 107 ? -23.968 -5.044 26.477 1.00 94.19 107 MET A C 1
ATOM 804 O O . MET A 1 107 ? -22.829 -5.489 26.629 1.00 94.19 107 MET A O 1
ATOM 808 N N . TYR A 1 108 ? -25.030 -5.828 26.351 1.00 94.25 108 TYR A N 1
ATOM 809 C CA . TYR A 1 108 ? -24.962 -7.268 26.149 1.00 94.25 108 TYR A CA 1
ATOM 810 C C . TYR A 1 108 ? -26.006 -7.665 25.113 1.00 94.25 108 TYR A C 1
ATOM 812 O O . TYR A 1 108 ? -27.187 -7.364 25.283 1.00 94.25 108 TYR A O 1
ATOM 820 N N . GLN A 1 109 ? -25.582 -8.319 24.025 1.00 90.50 109 GLN A N 1
ATOM 821 C CA . GLN A 1 109 ? -26.488 -8.745 22.941 1.00 90.50 109 GLN A CA 1
ATOM 822 C C . GLN A 1 109 ? -27.322 -7.574 22.369 1.00 90.50 109 GLN A C 1
ATOM 824 O O . GLN A 1 109 ? -28.463 -7.748 21.948 1.00 90.50 109 GLN A O 1
ATOM 829 N N . GLY A 1 110 ? -26.761 -6.358 22.379 1.00 86.31 110 GLY A N 1
ATOM 830 C CA . GLY A 1 110 ? -27.435 -5.142 21.912 1.00 86.31 110 GLY A CA 1
ATOM 831 C C . GLY A 1 110 ? -28.415 -4.499 22.903 1.00 86.31 110 GLY A C 1
ATOM 832 O O . GLY A 1 110 ? -29.011 -3.479 22.563 1.00 86.31 110 GLY A O 1
ATOM 833 N N . LEU A 1 111 ? -28.566 -5.038 24.116 1.00 91.62 111 LEU A N 1
ATOM 834 C CA . LEU A 1 111 ? -29.388 -4.462 25.185 1.00 91.62 111 LEU A CA 1
ATOM 835 C C . LEU A 1 111 ? -28.512 -3.778 26.238 1.00 91.62 111 LEU A C 1
ATOM 837 O O . LEU A 1 111 ? -27.437 -4.277 26.565 1.00 91.62 111 LEU A O 1
ATOM 841 N N . GLU A 1 112 ? -28.982 -2.657 26.785 1.00 92.50 112 GLU A N 1
ATOM 842 C CA . GLU A 1 112 ? -28.348 -2.011 27.937 1.00 92.50 112 GLU A CA 1
ATOM 843 C C . GLU A 1 112 ? -28.638 -2.828 29.202 1.00 92.50 112 GLU A C 1
ATOM 845 O O . GLU A 1 112 ? -29.793 -3.046 29.563 1.00 92.50 112 GLU A O 1
ATOM 850 N N . VAL A 1 113 ? -27.579 -3.306 29.854 1.00 94.25 113 VAL A N 1
ATOM 851 C CA . VAL A 1 113 ? -27.637 -4.173 31.045 1.00 94.25 113 VAL A CA 1
ATOM 852 C C . VAL A 1 113 ? -26.857 -3.600 32.230 1.00 94.25 113 VAL A C 1
ATOM 854 O O . VAL A 1 113 ? -26.665 -4.259 33.251 1.00 94.25 113 VAL A O 1
ATOM 857 N N . GLY A 1 114 ? -26.369 -2.373 32.104 1.00 93.38 114 GLY A N 1
ATOM 858 C CA . GLY A 1 114 ? -25.669 -1.663 33.161 1.00 93.38 114 GLY A CA 1
ATOM 859 C C . GLY A 1 114 ? -25.202 -0.296 32.693 1.00 93.38 114 GLY A C 1
ATOM 860 O O . GLY A 1 114 ? -25.287 0.036 31.514 1.00 93.38 114 GLY A O 1
ATOM 861 N N . GLN A 1 115 ? -24.677 0.492 33.622 1.00 93.44 115 GLN A N 1
ATOM 862 C CA . GLN A 1 115 ? -24.236 1.851 33.350 1.00 93.44 115 GLN A CA 1
ATOM 863 C C . GLN A 1 115 ? -23.043 2.225 34.229 1.00 93.44 115 GLN A C 1
ATOM 865 O O . GLN A 1 115 ? -23.007 1.919 35.425 1.00 93.44 115 GLN A O 1
ATOM 870 N N . LEU A 1 116 ? -22.059 2.908 33.642 1.00 94.50 116 LEU A N 1
ATOM 871 C CA . LEU A 1 116 ? -20.939 3.489 34.379 1.00 94.50 116 LEU A CA 1
ATOM 872 C C . LEU A 1 116 ? -21.476 4.542 35.352 1.00 94.50 116 LEU A C 1
ATOM 874 O O . LEU A 1 116 ? -21.914 5.603 34.920 1.00 94.50 116 LEU A O 1
ATOM 878 N N . SER A 1 117 ? -21.438 4.276 36.653 1.00 90.88 117 SER A N 1
ATOM 879 C CA . SER A 1 117 ? -21.966 5.175 37.683 1.00 90.88 117 SER A CA 1
ATOM 880 C C . SER A 1 117 ? -20.923 6.167 38.191 1.00 90.88 117 SER A C 1
ATOM 882 O O . SER A 1 117 ? -21.282 7.253 38.639 1.00 90.88 117 SER A O 1
ATOM 884 N N . LYS A 1 118 ? -19.628 5.837 38.109 1.00 92.81 118 LYS A N 1
ATOM 885 C CA . LYS A 1 118 ? -18.551 6.713 38.591 1.00 92.81 118 LYS A CA 1
ATOM 886 C C . LYS A 1 118 ? -17.270 6.552 37.788 1.00 92.81 118 LYS A C 1
ATOM 888 O O . LYS A 1 118 ? -16.954 5.456 37.335 1.00 92.81 118 LYS A O 1
ATOM 893 N N . LEU A 1 119 ? -16.507 7.638 37.679 1.00 94.62 119 LEU A N 1
ATOM 894 C CA . LEU A 1 119 ? -15.181 7.670 37.066 1.00 94.62 119 LEU A CA 1
ATOM 895 C C . LEU A 1 119 ? -14.209 8.405 37.995 1.00 94.62 119 LEU A C 1
ATOM 897 O O . LEU A 1 119 ? -14.515 9.498 38.467 1.00 94.62 119 LEU A O 1
ATOM 901 N N . ASN A 1 120 ? -13.045 7.813 38.252 1.00 94.19 120 ASN A N 1
ATOM 902 C CA . ASN A 1 120 ? -12.027 8.350 39.149 1.00 94.19 120 ASN A CA 1
ATOM 903 C C . ASN A 1 120 ? -10.653 8.353 38.462 1.00 94.19 120 ASN A C 1
ATOM 905 O O . ASN A 1 120 ? -10.258 7.370 37.834 1.00 94.19 120 ASN A O 1
ATOM 909 N N . LEU A 1 121 ? -9.898 9.441 38.637 1.00 93.69 121 LEU A N 1
ATOM 910 C CA . LEU A 1 121 ? -8.481 9.516 38.282 1.00 93.69 121 LEU A CA 1
ATOM 911 C C . LEU A 1 121 ? -7.645 9.356 39.554 1.00 93.69 121 LEU A C 1
ATOM 913 O O . LEU A 1 121 ? -7.649 10.227 40.423 1.00 93.69 121 LEU A O 1
ATOM 917 N N . ASN A 1 122 ? -6.932 8.241 39.662 1.00 93.00 122 ASN A N 1
ATOM 918 C CA . ASN A 1 122 ? -6.088 7.938 40.811 1.00 93.00 122 ASN A CA 1
ATOM 919 C C . ASN A 1 122 ? -4.661 8.485 40.615 1.00 93.00 122 ASN A C 1
ATOM 921 O O . ASN A 1 122 ? -4.231 8.729 39.479 1.00 93.00 122 ASN A O 1
ATOM 925 N N . PRO A 1 123 ? -3.882 8.641 41.704 1.00 90.69 123 PRO A N 1
ATOM 926 C CA . PRO A 1 123 ? -2.463 8.979 41.616 1.00 90.69 123 PRO A CA 1
ATOM 927 C C . PRO A 1 123 ? -1.698 8.033 40.676 1.00 90.69 123 PRO A C 1
ATOM 929 O O . PRO A 1 123 ? -1.966 6.834 40.634 1.00 90.69 123 PRO A O 1
ATOM 932 N N . GLY A 1 124 ? -0.747 8.575 39.910 1.00 88.25 124 GLY A N 1
ATOM 933 C CA . GLY A 1 124 ? -0.011 7.820 38.884 1.00 88.25 124 GLY A CA 1
ATOM 934 C C . GLY A 1 124 ? -0.725 7.716 37.531 1.00 88.25 124 GLY A C 1
ATOM 935 O O . GLY A 1 124 ? -0.231 7.029 36.644 1.00 88.25 124 GLY A O 1
ATOM 936 N N . GLY A 1 125 ? -1.865 8.398 37.359 1.00 86.25 125 GLY A N 1
ATOM 937 C CA . GLY A 1 125 ? -2.596 8.452 36.089 1.00 86.25 125 GLY A CA 1
ATOM 938 C C . GLY A 1 125 ? -3.516 7.256 35.836 1.00 86.25 125 GLY A C 1
ATOM 939 O O . GLY A 1 125 ? -4.062 7.139 34.744 1.00 86.25 125 GLY A O 1
ATOM 940 N N . LYS A 1 126 ? -3.708 6.369 36.826 1.00 91.62 126 LYS A N 1
ATOM 941 C CA . LYS A 1 126 ? -4.585 5.199 36.693 1.00 91.62 126 LYS A CA 1
ATOM 942 C C . LYS A 1 126 ? -6.052 5.622 36.764 1.00 91.62 126 LYS A C 1
ATOM 944 O O . LYS A 1 126 ? -6.488 6.174 37.775 1.00 91.62 126 LYS A O 1
ATOM 949 N N . VAL A 1 127 ? -6.827 5.299 35.734 1.00 94.62 127 VAL A N 1
ATOM 950 C CA . VAL A 1 127 ? -8.270 5.564 35.693 1.00 94.62 127 VAL A CA 1
ATOM 951 C C . VAL A 1 127 ? -9.031 4.341 36.210 1.00 94.62 127 VAL A C 1
ATOM 953 O O . VAL A 1 127 ? -8.766 3.216 35.792 1.00 94.62 127 VAL A O 1
ATOM 956 N N . THR A 1 128 ? -9.969 4.546 37.135 1.00 96.00 128 THR A N 1
ATOM 957 C CA . THR A 1 128 ? -10.884 3.494 37.606 1.00 96.00 128 THR A CA 1
ATOM 958 C C . THR A 1 128 ? -12.332 3.946 37.507 1.00 96.00 128 THR A C 1
ATOM 960 O O . THR A 1 128 ? -12.632 5.136 37.598 1.00 96.00 128 THR A O 1
ATOM 963 N N . GLY A 1 129 ? -13.240 2.996 37.322 1.00 95.38 129 GLY A N 1
ATOM 964 C CA . GLY A 1 129 ? -14.675 3.240 37.261 1.00 95.38 129 GLY A CA 1
ATOM 965 C C . GLY A 1 129 ? -15.455 2.354 38.223 1.00 95.38 129 GLY A C 1
ATOM 966 O O . GLY A 1 129 ? -15.003 1.274 38.601 1.00 95.38 129 GLY A O 1
ATOM 967 N N . GLU A 1 130 ? -16.641 2.811 38.601 1.00 95.44 130 GLU A N 1
ATOM 968 C CA . GLU A 1 130 ? -17.674 1.970 39.209 1.00 95.44 130 GLU A CA 1
ATOM 969 C C . GLU A 1 130 ? -18.830 1.874 38.217 1.00 95.44 130 GLU A C 1
ATOM 971 O O . GLU A 1 130 ? -19.210 2.869 37.597 1.00 95.44 130 GLU A O 1
ATOM 976 N N . MET A 1 131 ? -19.365 0.673 38.039 1.00 94.62 131 MET A N 1
ATOM 977 C CA . MET A 1 131 ? -20.449 0.381 37.114 1.00 94.62 131 MET A CA 1
ATOM 978 C C . MET A 1 131 ? -21.574 -0.312 37.862 1.00 94.62 131 MET A C 1
ATOM 980 O O . MET A 1 131 ? -21.342 -1.273 38.592 1.00 94.62 131 MET A O 1
ATOM 984 N N . THR A 1 132 ? -22.793 0.175 37.675 1.00 93.25 132 THR A N 1
ATOM 985 C CA . THR A 1 132 ? -23.993 -0.450 38.228 1.00 93.25 132 THR A CA 1
ATOM 986 C C . THR A 1 132 ? -24.560 -1.389 37.179 1.00 93.25 132 THR A C 1
ATOM 988 O O . THR A 1 132 ? -24.879 -0.954 36.076 1.00 93.25 132 THR A O 1
ATOM 991 N N . VAL A 1 133 ? -24.639 -2.676 37.503 1.00 93.88 133 VAL A N 1
ATOM 992 C CA . VAL A 1 133 ? -25.071 -3.730 36.580 1.00 93.88 133 VAL A CA 1
ATOM 993 C C . VAL A 1 133 ? -26.427 -4.282 37.009 1.00 93.88 133 VAL A C 1
ATOM 995 O O . VAL A 1 133 ? -26.684 -4.446 38.208 1.00 93.88 133 VAL A O 1
ATOM 998 N N . ASP A 1 134 ? -27.284 -4.576 36.033 1.00 91.25 134 ASP A N 1
ATOM 999 C CA . ASP A 1 134 ? -28.600 -5.161 36.259 1.00 91.25 134 ASP A CA 1
ATOM 1000 C C . ASP A 1 134 ? -28.473 -6.532 36.9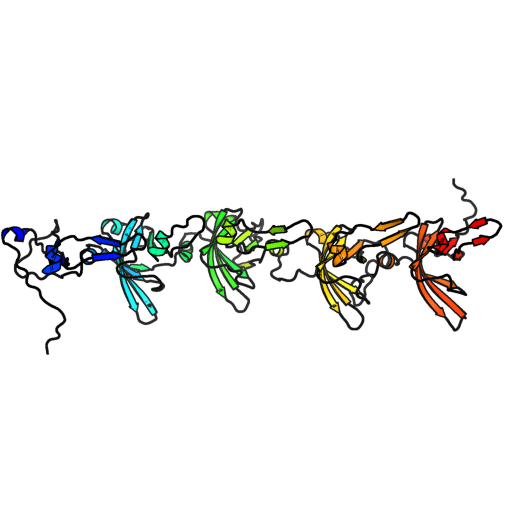61 1.00 91.25 134 ASP A C 1
ATOM 1002 O O . ASP A 1 134 ? -27.683 -7.380 36.524 1.00 91.25 134 ASP A O 1
ATOM 1006 N N . PRO A 1 135 ? -29.238 -6.796 38.041 1.00 86.62 135 PRO A N 1
ATOM 1007 C CA . PRO A 1 135 ? -29.199 -8.070 38.759 1.00 86.62 135 PRO A CA 1
ATOM 1008 C C . PRO A 1 135 ? -29.393 -9.316 37.879 1.00 86.62 135 PRO A C 1
ATOM 1010 O O . PRO A 1 135 ? -28.858 -10.377 38.203 1.00 86.62 135 PRO A O 1
ATOM 1013 N N . SER A 1 136 ? -30.124 -9.203 36.765 1.00 87.25 136 SER A N 1
ATOM 1014 C CA . SER A 1 136 ? -30.401 -10.309 35.841 1.00 87.25 136 SER A CA 1
ATOM 1015 C C . SER A 1 136 ? -29.157 -10.839 35.121 1.00 87.25 136 SER A C 1
ATOM 1017 O O . SER A 1 136 ? -29.104 -12.029 34.807 1.00 87.25 136 SER A O 1
ATOM 1019 N N . VAL A 1 137 ? -28.127 -10.007 34.917 1.00 92.62 137 VAL A N 1
ATOM 1020 C CA . VAL A 1 137 ? -26.895 -10.397 34.204 1.00 92.62 137 VAL A CA 1
ATOM 1021 C C . VAL A 1 137 ? -25.709 -10.670 35.130 1.00 92.62 137 VAL A C 1
ATOM 1023 O O . VAL A 1 137 ? -24.640 -11.059 34.668 1.00 92.62 137 VAL A O 1
ATOM 1026 N N . VAL A 1 138 ? -25.882 -10.540 36.449 1.00 91.25 138 VAL A N 1
ATOM 1027 C CA . VAL A 1 138 ? -24.810 -10.763 37.443 1.00 91.25 138 VAL A CA 1
ATOM 1028 C C . VAL A 1 138 ? -24.229 -12.174 37.359 1.00 91.25 138 VAL A C 1
ATOM 1030 O O . VAL A 1 138 ? -23.039 -12.374 37.585 1.00 91.25 138 VAL A O 1
ATOM 1033 N N . THR A 1 139 ? -25.040 -13.159 36.974 1.00 93.19 139 THR A N 1
ATOM 1034 C CA . THR A 1 139 ? -24.599 -14.552 36.790 1.00 93.19 139 THR A CA 1
ATOM 1035 C C . THR A 1 139 ? -23.590 -14.735 35.647 1.00 93.19 139 THR A C 1
ATOM 1037 O O . THR A 1 139 ? -22.897 -15.758 35.609 1.00 93.19 139 THR A O 1
ATOM 1040 N N . LEU A 1 140 ? -23.484 -13.747 34.749 1.00 94.56 140 LEU A N 1
ATOM 1041 C CA . LEU A 1 140 ? -22.533 -13.692 33.638 1.00 94.56 140 LEU A CA 1
ATOM 1042 C C . LEU A 1 140 ? -21.197 -13.043 34.032 1.00 94.56 140 LEU A C 1
ATOM 1044 O O . LEU A 1 140 ? -20.258 -13.074 33.241 1.00 94.56 140 LEU A O 1
ATOM 1048 N N . LEU A 1 141 ? -21.088 -12.448 35.224 1.00 95.44 141 LEU A N 1
ATOM 1049 C CA . LEU A 1 141 ? -19.871 -11.796 35.714 1.00 95.44 141 LEU A CA 1
ATOM 1050 C C . LEU A 1 141 ? -18.969 -12.812 36.427 1.00 95.44 141 LEU A C 1
ATOM 1052 O O . LEU A 1 141 ? -19.080 -13.043 37.633 1.00 95.44 141 LEU A O 1
ATOM 1056 N N . ARG A 1 142 ? -18.077 -13.443 35.662 1.00 95.12 142 ARG A N 1
ATOM 1057 C CA . ARG A 1 142 ? -17.199 -14.531 36.112 1.00 95.12 142 ARG A CA 1
ATOM 1058 C C . ARG A 1 142 ? -15.736 -14.226 35.838 1.00 95.12 142 ARG A C 1
ATOM 1060 O O . ARG A 1 142 ? -15.405 -13.247 35.181 1.00 95.12 142 ARG A O 1
ATOM 1067 N N . GLU A 1 143 ? -14.853 -15.075 36.346 1.00 90.75 143 GLU A N 1
ATOM 1068 C CA . GLU A 1 143 ? -13.403 -14.932 36.232 1.00 90.75 143 GLU A CA 1
ATOM 1069 C C . GLU A 1 143 ? -12.916 -14.661 34.800 1.00 90.75 143 GLU A C 1
ATOM 1071 O O . GLU A 1 143 ? -12.073 -13.781 34.620 1.00 90.75 143 GLU A O 1
ATOM 1076 N N . LYS A 1 144 ? -13.463 -15.369 33.799 1.00 89.19 144 LYS A N 1
ATOM 1077 C CA . LYS A 1 144 ? -13.097 -15.226 32.378 1.00 89.19 144 LYS A CA 1
ATOM 1078 C C . LYS A 1 144 ? -14.013 -14.289 31.581 1.00 89.19 144 LYS A C 1
ATOM 1080 O O . LYS A 1 144 ? -13.946 -14.278 30.356 1.00 89.19 144 LYS A O 1
ATOM 1085 N N . THR A 1 145 ? -14.897 -13.546 32.239 1.00 91.56 145 THR A N 1
ATOM 1086 C CA . THR A 1 145 ? -15.758 -12.565 31.566 1.00 91.56 145 THR A CA 1
ATOM 1087 C C . THR A 1 145 ? -14.933 -11.351 31.151 1.00 91.56 145 THR A C 1
ATOM 1089 O O . THR A 1 145 ? -14.178 -10.803 31.955 1.00 91.56 145 THR A O 1
ATOM 1092 N N . LEU A 1 146 ? -15.100 -10.910 29.904 1.00 90.12 146 LEU A N 1
ATOM 1093 C CA . LEU A 1 146 ? -14.407 -9.748 29.352 1.00 90.12 146 LEU A CA 1
ATOM 1094 C C . LEU A 1 146 ? -15.364 -8.562 29.242 1.00 90.12 146 LEU A C 1
ATOM 1096 O O . LEU A 1 146 ? -16.525 -8.711 28.858 1.00 90.12 146 LEU A O 1
ATOM 1100 N N . ILE A 1 147 ? -14.851 -7.373 29.548 1.00 92.25 147 ILE A N 1
ATOM 1101 C CA . ILE A 1 147 ? -15.558 -6.105 29.359 1.00 92.25 147 ILE A CA 1
ATOM 1102 C C . ILE A 1 147 ? -14.720 -5.258 28.410 1.00 92.25 147 ILE A C 1
ATOM 1104 O O . ILE A 1 147 ? -13.593 -4.875 28.724 1.00 92.25 147 ILE A O 1
ATOM 1108 N N . GLN A 1 148 ? -15.255 -4.999 27.223 1.00 89.44 148 GLN A N 1
ATOM 1109 C CA . GLN A 1 148 ? -14.524 -4.350 26.136 1.00 89.44 148 GLN A CA 1
ATOM 1110 C C . GLN A 1 148 ? -15.054 -2.942 25.904 1.00 89.44 148 GLN A C 1
ATOM 1112 O O . GLN A 1 148 ? -16.262 -2.732 25.888 1.00 89.44 148 GLN A O 1
ATOM 1117 N N . MET A 1 149 ? -14.168 -1.975 25.671 1.00 89.12 149 MET A N 1
ATOM 1118 C CA . MET A 1 149 ? -14.582 -0.632 25.267 1.00 89.12 149 MET A CA 1
ATOM 1119 C C . MET A 1 149 ? -14.719 -0.560 23.745 1.00 89.12 149 MET A C 1
ATOM 1121 O O . MET A 1 149 ? -13.728 -0.668 23.017 1.00 89.12 149 MET A O 1
ATOM 1125 N N . LYS A 1 150 ? -15.939 -0.327 23.257 1.00 84.75 150 LYS A N 1
ATOM 1126 C CA . LYS A 1 150 ? -16.233 -0.099 21.841 1.00 84.75 150 LYS A CA 1
ATOM 1127 C C . LYS A 1 150 ? -16.343 1.397 21.563 1.00 84.75 150 LYS A C 1
ATOM 1129 O O . LYS A 1 150 ? -17.248 2.071 22.057 1.00 84.75 150 LYS A O 1
ATOM 1134 N N . LYS A 1 151 ? -15.429 1.904 20.732 1.00 82.94 151 LYS A N 1
ATOM 1135 C CA . LYS A 1 151 ? -15.526 3.250 20.152 1.00 82.94 151 LYS A CA 1
ATOM 1136 C C . LYS A 1 151 ? -16.358 3.172 18.865 1.00 82.94 151 LYS A C 1
ATOM 1138 O O . LYS A 1 151 ? -16.059 2.317 18.025 1.00 82.94 151 LYS A O 1
ATOM 1143 N N . PRO A 1 152 ? -17.388 4.014 18.687 1.00 75.69 152 PRO A N 1
ATOM 1144 C CA . PRO A 1 152 ? -18.199 3.984 17.481 1.00 75.69 152 PRO A CA 1
ATOM 1145 C C . PRO A 1 152 ? -17.344 4.408 16.282 1.00 75.69 152 PRO A C 1
ATOM 1147 O O . PRO A 1 152 ? -16.654 5.427 16.320 1.00 75.69 152 PRO A O 1
ATOM 1150 N N . LYS A 1 153 ? -17.364 3.604 15.216 1.00 69.44 153 LYS A N 1
ATOM 1151 C CA . LYS A 1 153 ? -16.665 3.898 13.962 1.00 69.44 153 LYS A CA 1
ATOM 1152 C C . LYS A 1 153 ? -17.690 4.297 12.911 1.00 69.44 153 LYS A C 1
ATOM 1154 O O . LYS A 1 153 ? -18.702 3.620 12.750 1.00 69.44 153 LYS A O 1
ATOM 1159 N N . LEU A 1 154 ? -17.421 5.386 12.197 1.00 65.06 154 LEU A N 1
ATOM 1160 C CA . LEU A 1 154 ? -18.178 5.731 11.000 1.00 65.06 154 LEU A CA 1
ATOM 1161 C C . LEU A 1 154 ? -17.686 4.836 9.860 1.00 65.06 154 LEU A C 1
ATOM 1163 O O . LEU A 1 154 ? -16.496 4.839 9.552 1.00 65.06 154 LEU A O 1
ATOM 1167 N N . SER A 1 155 ? -18.597 4.087 9.248 1.00 62.81 155 SER A N 1
ATOM 1168 C CA . SER A 1 155 ? -18.307 3.262 8.080 1.00 62.81 155 SER A CA 1
ATOM 1169 C C . SER A 1 155 ? -19.312 3.554 6.967 1.00 62.81 155 SER A C 1
ATOM 1171 O O . SER A 1 155 ? -20.451 3.943 7.233 1.00 62.81 155 SER A O 1
ATOM 1173 N N . LEU A 1 156 ? -18.879 3.415 5.713 1.00 64.69 156 LEU A N 1
ATOM 1174 C CA . LEU A 1 156 ? -19.712 3.709 4.539 1.00 64.69 156 LEU A CA 1
ATOM 1175 C C . LEU A 1 156 ? -20.767 2.632 4.258 1.00 64.69 156 LEU A C 1
ATOM 1177 O O . LEU A 1 156 ? -21.741 2.909 3.564 1.00 64.69 156 LEU A O 1
ATOM 1181 N N . ASP A 1 157 ? -20.572 1.419 4.770 1.00 62.34 157 ASP A N 1
ATOM 1182 C CA . ASP A 1 157 ? -21.502 0.293 4.634 1.00 62.34 157 ASP A CA 1
ATOM 1183 C C . ASP A 1 157 ? -22.671 0.364 5.629 1.00 62.34 157 ASP A C 1
ATOM 1185 O O . ASP A 1 157 ? -23.769 -0.100 5.326 1.00 62.34 157 ASP A O 1
ATOM 1189 N N . ASN A 1 158 ? -22.465 0.986 6.792 1.00 61.69 158 ASN A N 1
ATOM 1190 C CA . ASN A 1 158 ? -23.501 1.216 7.789 1.00 61.69 158 ASN A CA 1
ATOM 1191 C C . ASN A 1 158 ? -23.363 2.624 8.400 1.00 61.69 158 ASN A C 1
ATOM 1193 O O . ASN A 1 158 ? -22.723 2.787 9.445 1.00 61.69 158 ASN A O 1
ATOM 1197 N N . PRO A 1 159 ? -23.981 3.655 7.790 1.00 61.88 159 PRO A N 1
ATOM 1198 C CA . PRO A 1 159 ? -23.910 5.042 8.245 1.00 61.88 159 PRO A CA 1
ATOM 1199 C C . PRO A 1 159 ? -24.814 5.287 9.465 1.00 61.88 159 PRO A C 1
ATOM 1201 O O . PRO A 1 159 ? -25.545 6.274 9.520 1.00 61.88 159 PRO A O 1
ATOM 1204 N N . SER A 1 160 ? -24.810 4.382 10.447 1.00 64.31 160 SER A N 1
ATOM 1205 C CA . SER A 1 160 ? -25.600 4.513 11.670 1.00 64.31 160 SER A CA 1
ATOM 1206 C C . SER A 1 160 ? -25.069 5.670 12.520 1.00 64.31 160 SER A C 1
ATOM 1208 O O . SER A 1 160 ? -24.269 5.495 13.432 1.00 64.31 160 SER A O 1
ATOM 1210 N N . ILE A 1 161 ? -25.540 6.885 12.226 1.00 67.50 161 ILE A N 1
ATOM 1211 C CA . ILE A 1 161 ? -25.169 8.111 12.948 1.00 67.50 161 ILE A CA 1
ATOM 1212 C C . ILE A 1 161 ? -25.537 7.982 14.430 1.00 67.50 161 ILE A C 1
ATOM 1214 O O . ILE A 1 161 ? -24.810 8.488 15.278 1.00 67.50 161 ILE A O 1
ATOM 1218 N N . SER A 1 162 ? -26.602 7.243 14.758 1.00 68.50 162 SER A N 1
ATOM 1219 C CA . SER A 1 162 ? -27.078 7.031 16.129 1.00 68.50 162 SER A CA 1
ATOM 1220 C C . SER A 1 162 ? -25.990 6.515 17.078 1.00 68.50 162 SER A C 1
ATOM 1222 O O . SER A 1 162 ? -25.918 6.981 18.212 1.00 68.50 162 SER A O 1
ATOM 1224 N N . THR A 1 163 ? -25.093 5.628 16.624 1.00 69.56 163 THR A N 1
ATOM 1225 C CA . THR A 1 163 ? -24.001 5.101 17.465 1.00 69.56 163 THR A CA 1
ATOM 1226 C C . THR A 1 163 ? -22.882 6.116 17.696 1.00 69.56 163 THR A C 1
ATOM 1228 O O . THR A 1 163 ? -22.178 6.042 18.698 1.00 69.56 163 THR A O 1
ATOM 1231 N N . LEU A 1 164 ? -22.714 7.095 16.800 1.00 71.31 164 LEU A N 1
ATOM 1232 C CA . LEU A 1 164 ? -21.783 8.208 17.021 1.00 71.31 164 LEU A CA 1
ATOM 1233 C C . LEU A 1 164 ? -22.299 9.165 18.104 1.00 71.31 164 LEU A C 1
ATOM 1235 O O . LEU A 1 164 ? -21.504 9.868 18.721 1.00 71.31 164 LEU A O 1
ATOM 1239 N N . LEU A 1 165 ? -23.614 9.182 18.348 1.00 71.44 165 LEU A N 1
ATOM 1240 C CA . LEU A 1 165 ? -24.242 10.042 19.355 1.00 71.44 165 LEU A CA 1
ATOM 1241 C C . LEU A 1 165 ? -24.156 9.459 20.756 1.00 71.44 165 LEU A C 1
ATOM 1243 O O . LEU A 1 165 ? -23.941 10.199 21.712 1.00 71.44 165 LEU A O 1
ATOM 1247 N N . THR A 1 166 ? -24.314 8.139 20.872 1.00 73.00 166 THR A N 1
ATOM 1248 C CA . THR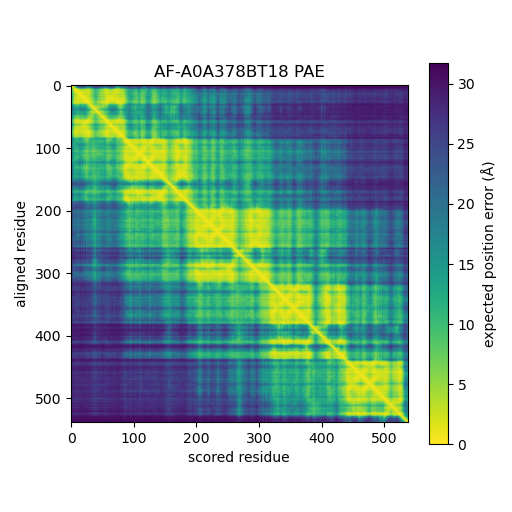 A 1 166 ? -24.181 7.426 22.148 1.00 73.00 166 THR A CA 1
ATOM 1249 C C . THR A 1 166 ? -22.753 7.486 22.690 1.00 73.00 166 THR A C 1
ATOM 1251 O O . THR A 1 166 ? -22.552 7.371 23.895 1.00 73.00 166 THR A O 1
ATOM 1254 N N . GLY A 1 167 ? -21.763 7.717 21.821 1.00 80.62 167 GLY A N 1
ATOM 1255 C CA . GLY A 1 167 ? -20.355 7.757 22.201 1.00 80.62 167 GLY A CA 1
ATOM 1256 C C . GLY A 1 167 ? -19.805 6.361 22.488 1.00 80.62 167 GLY A C 1
ATOM 1257 O O . GLY A 1 167 ? -20.268 5.369 21.921 1.00 80.62 167 GLY A O 1
ATOM 1258 N N . ASN A 1 168 ? -18.780 6.286 23.334 1.00 88.56 168 ASN A N 1
ATOM 1259 C CA . ASN A 1 168 ? -18.158 5.015 23.694 1.00 88.56 168 ASN A CA 1
ATOM 1260 C C . ASN A 1 168 ? -19.138 4.152 24.502 1.00 88.56 168 ASN A C 1
ATOM 1262 O O . ASN A 1 168 ? -19.916 4.661 25.303 1.00 88.56 168 ASN A O 1
ATOM 1266 N N . THR A 1 169 ? -19.078 2.838 24.307 1.00 91.56 169 THR A N 1
ATOM 1267 C CA . THR A 1 169 ? -19.906 1.863 25.033 1.00 91.56 169 THR A CA 1
ATOM 1268 C C . THR A 1 169 ? -19.029 0.749 25.590 1.00 91.56 169 THR A C 1
ATOM 1270 O O . THR A 1 169 ? -17.953 0.474 25.050 1.00 91.56 169 THR A O 1
ATOM 1273 N N . PHE A 1 170 ? -19.465 0.108 26.672 1.00 93.69 170 PHE A N 1
ATOM 1274 C CA . PHE A 1 170 ? -18.870 -1.147 27.122 1.00 93.69 170 PHE A CA 1
ATOM 1275 C C . PHE A 1 170 ? -19.654 -2.322 26.541 1.00 93.69 170 PHE A C 1
ATOM 1277 O O . PHE A 1 170 ? -20.875 -2.270 26.493 1.00 93.69 170 PHE A O 1
ATOM 1284 N N . GLU A 1 171 ? -18.978 -3.388 26.127 1.00 92.50 171 GLU A N 1
ATOM 1285 C CA . GLU A 1 171 ? -19.600 -4.648 25.712 1.00 92.50 171 GLU A CA 1
ATOM 1286 C C . GLU A 1 171 ? -19.220 -5.757 26.693 1.00 92.50 171 GLU A C 1
ATOM 1288 O O . GLU A 1 171 ? -18.037 -5.945 26.993 1.00 92.50 171 GLU A O 1
ATOM 1293 N N . LEU A 1 172 ? -20.221 -6.499 27.161 1.00 93.06 172 LEU A N 1
ATOM 1294 C CA . LEU A 1 172 ? -20.057 -7.671 28.007 1.00 93.06 172 LEU A CA 1
ATOM 1295 C C . LEU A 1 172 ? -19.887 -8.934 27.152 1.00 93.06 172 LEU A C 1
ATOM 1297 O O . LEU A 1 172 ? -20.784 -9.306 26.398 1.00 93.06 172 LEU A O 1
ATOM 1301 N N . VAL A 1 173 ? -18.776 -9.645 27.336 1.00 91.00 173 VAL A N 1
ATOM 1302 C CA . VAL A 1 173 ? -18.536 -10.965 26.738 1.00 91.00 173 VAL A CA 1
ATOM 1303 C C . VAL A 1 173 ? -18.445 -11.998 27.867 1.00 91.00 173 VAL A C 1
ATOM 1305 O O . VAL A 1 173 ? -17.454 -12.005 28.603 1.00 91.00 173 VAL A O 1
ATOM 1308 N N . PRO A 1 174 ? -19.472 -12.848 28.061 1.00 92.25 174 PRO A N 1
ATOM 1309 C CA . PRO A 1 174 ? -19.496 -13.820 29.150 1.00 92.25 174 PRO A CA 1
ATOM 1310 C C . PRO A 1 174 ? -18.367 -14.848 29.052 1.00 92.25 174 PRO A C 1
ATOM 1312 O O . PRO A 1 174 ? -18.042 -15.319 27.964 1.00 92.25 174 PRO A O 1
ATOM 1315 N N . GLY A 1 175 ? -17.831 -15.246 30.204 1.00 88.88 175 GLY A N 1
ATOM 1316 C CA . GLY A 1 175 ? -16.885 -16.349 30.324 1.00 88.88 175 GLY A CA 1
ATOM 1317 C C . GLY A 1 175 ? -17.226 -17.276 31.487 1.00 88.88 175 GLY A C 1
ATOM 1318 O O . GLY A 1 175 ? -18.167 -17.051 32.247 1.00 88.88 175 GLY A O 1
ATOM 1319 N N . GLU A 1 176 ? -16.454 -18.349 31.621 1.00 90.44 176 GLU A N 1
ATOM 1320 C CA . GLU A 1 176 ? -16.603 -19.323 32.705 1.00 90.44 176 GLU A CA 1
ATOM 1321 C C . GLU A 1 176 ? -15.784 -18.944 33.953 1.00 90.44 176 GLU A C 1
ATOM 1323 O O . GLU A 1 176 ? -14.978 -18.012 33.940 1.00 90.44 176 GLU A O 1
ATOM 1328 N N . GLY A 1 177 ? -15.971 -19.703 35.036 1.00 92.62 177 GLY A N 1
ATOM 1329 C CA . GLY A 1 177 ? -15.203 -19.581 36.277 1.00 92.62 177 GLY A CA 1
ATOM 1330 C C . GLY A 1 177 ? -16.004 -19.026 37.452 1.00 92.62 177 GLY A C 1
ATOM 1331 O O . GLY A 1 177 ? -17.238 -18.933 37.410 1.00 92.62 177 GLY A O 1
ATOM 1332 N N . GLU A 1 178 ? -15.287 -18.678 38.516 1.00 94.69 178 GLU A N 1
ATOM 1333 C CA . GLU A 1 178 ? -15.885 -18.187 39.758 1.00 94.69 178 GLU A CA 1
ATOM 1334 C C . GLU A 1 178 ? -16.482 -16.778 39.589 1.00 94.69 178 GLU A C 1
ATOM 1336 O O . GLU A 1 178 ? -15.982 -15.995 38.774 1.00 94.69 178 GLU A O 1
ATOM 1341 N N . PRO A 1 179 ? -17.548 -16.425 40.332 1.00 94.38 179 PRO A N 1
ATOM 1342 C CA . PRO A 1 179 ? -18.127 -15.083 40.301 1.00 94.38 179 PRO A CA 1
ATOM 1343 C C . PRO A 1 179 ? -17.097 -13.995 40.629 1.00 94.38 179 PRO A C 1
ATOM 1345 O O . PRO A 1 179 ? -16.327 -14.121 41.583 1.00 94.38 179 PRO A O 1
ATOM 1348 N N . ARG A 1 180 ? -17.106 -12.895 39.868 1.00 93.88 180 ARG A N 1
ATOM 1349 C CA . ARG A 1 180 ? -16.153 -11.786 40.029 1.00 93.88 180 ARG A CA 1
ATOM 1350 C C . ARG A 1 180 ? -16.845 -10.429 39.899 1.00 93.88 180 ARG A C 1
ATOM 1352 O O . ARG A 1 180 ? -17.779 -10.270 39.125 1.00 93.88 180 ARG A O 1
ATOM 1359 N N . ASN A 1 181 ? -16.366 -9.436 40.650 1.00 92.56 181 ASN A N 1
ATOM 1360 C CA . ASN A 1 181 ? -16.913 -8.069 40.695 1.00 92.56 181 ASN A CA 1
ATOM 1361 C C . ASN A 1 181 ? -15.870 -6.974 40.378 1.00 92.56 181 ASN A C 1
ATO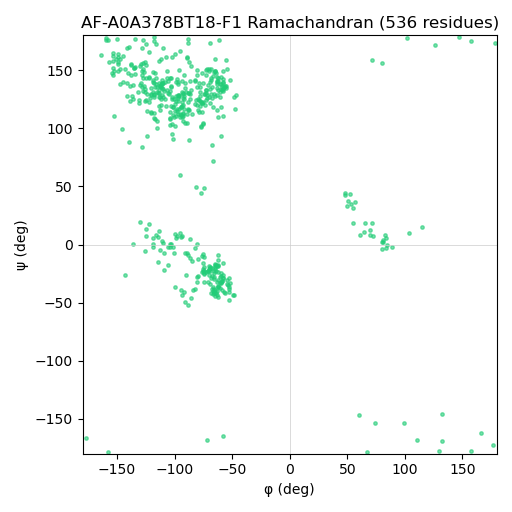M 1363 O O . ASN A 1 181 ? -16.109 -5.788 40.617 1.00 92.56 181 ASN A O 1
ATOM 1367 N N . HIS A 1 182 ? -14.711 -7.368 39.852 1.00 96.00 182 HIS A N 1
ATOM 1368 C CA . HIS A 1 182 ? -13.633 -6.475 39.441 1.00 96.00 182 HIS A CA 1
ATOM 1369 C C . HIS A 1 182 ? -13.087 -6.919 38.086 1.00 96.00 182 HIS A C 1
ATOM 1371 O O . HIS A 1 182 ? -12.670 -8.073 37.956 1.00 96.00 182 HIS A O 1
ATOM 1377 N N . PHE A 1 183 ? -13.058 -6.011 37.113 1.00 94.75 183 PHE A N 1
ATOM 1378 C CA . PHE A 1 183 ? -12.652 -6.300 35.737 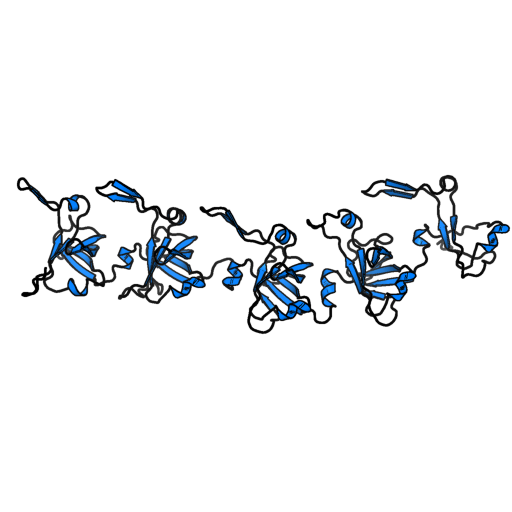1.00 94.75 183 PHE A CA 1
ATOM 1379 C C . PHE A 1 183 ? -11.695 -5.237 35.206 1.00 94.75 183 PHE A C 1
ATOM 1381 O O . PHE A 1 183 ? -11.816 -4.059 35.531 1.00 94.75 183 PHE A O 1
ATOM 1388 N N . SER A 1 184 ? -10.765 -5.651 34.348 1.00 91.94 184 SER A N 1
ATOM 1389 C CA . SER A 1 184 ? -9.958 -4.722 33.562 1.00 91.94 184 SER A CA 1
ATOM 1390 C C . SER A 1 184 ? -10.595 -4.558 32.191 1.00 91.94 184 SER A C 1
ATOM 1392 O O . SER A 1 184 ? -10.922 -5.545 31.535 1.00 91.94 184 SER A O 1
ATOM 1394 N N . VAL A 1 185 ? -10.810 -3.311 31.783 1.00 90.12 185 VAL A N 1
ATOM 1395 C CA . VAL A 1 185 ? -11.386 -2.992 30.484 1.00 90.12 185 VAL A CA 1
ATOM 1396 C C . VAL A 1 185 ? -10.282 -2.913 29.448 1.00 90.12 185 VAL A C 1
ATOM 1398 O O . VAL A 1 185 ? -9.291 -2.203 29.622 1.00 90.12 185 VAL A O 1
ATOM 1401 N N . MET A 1 186 ? -10.490 -3.599 28.330 1.00 76.06 186 MET A N 1
ATOM 1402 C CA . MET A 1 186 ? -9.555 -3.589 27.213 1.00 76.06 186 MET A CA 1
ATOM 1403 C C . MET A 1 186 ? -10.094 -2.756 26.046 1.00 76.06 186 MET A C 1
ATOM 1405 O O . MET A 1 186 ? -11.298 -2.790 25.761 1.00 76.06 186 MET A O 1
ATOM 1409 N N . PRO A 1 187 ? -9.219 -2.026 25.335 1.00 73.75 187 PRO A N 1
ATOM 1410 C CA . PRO A 1 187 ? -9.546 -1.484 24.022 1.00 73.75 187 PRO A CA 1
ATOM 1411 C C . PRO A 1 187 ? -9.959 -2.609 23.057 1.00 73.75 187 PRO A C 1
ATOM 1413 O O . PRO A 1 187 ? -9.305 -3.653 23.010 1.00 73.75 187 PRO A O 1
ATOM 1416 N N . ALA A 1 188 ? -11.037 -2.418 22.287 1.00 68.81 188 ALA A N 1
ATOM 1417 C CA . ALA A 1 188 ? -11.568 -3.450 21.385 1.00 68.81 188 ALA A CA 1
ATOM 1418 C C . ALA A 1 188 ? -10.555 -3.951 20.331 1.00 68.81 188 ALA A C 1
ATOM 1420 O O . ALA A 1 188 ? -10.606 -5.105 19.916 1.00 68.81 188 ALA A O 1
ATOM 1421 N N . ASP A 1 189 ? -9.603 -3.116 19.916 1.00 66.75 189 ASP A N 1
ATOM 1422 C CA . ASP A 1 189 ? -8.507 -3.477 19.010 1.00 66.75 189 ASP A CA 1
ATOM 1423 C C . ASP A 1 189 ? -7.510 -4.470 19.627 1.00 66.75 189 ASP A C 1
ATOM 1425 O O . ASP A 1 189 ? -6.828 -5.179 18.889 1.00 66.75 189 ASP A O 1
ATOM 1429 N N . LYS A 1 190 ? -7.466 -4.589 20.960 1.00 71.00 190 LYS A N 1
ATOM 1430 C CA . LYS A 1 190 ? -6.620 -5.551 21.684 1.00 71.00 190 LYS A CA 1
ATOM 1431 C C . LYS A 1 190 ? -7.359 -6.799 22.159 1.00 71.00 190 LYS A C 1
ATOM 1433 O O . LYS A 1 190 ? -6.703 -7.725 22.616 1.00 71.00 190 LYS A O 1
ATOM 1438 N N . ALA A 1 191 ? -8.683 -6.854 22.018 1.00 67.38 191 ALA A N 1
ATOM 1439 C CA . ALA A 1 191 ? -9.493 -7.993 22.454 1.00 67.38 191 ALA A CA 1
ATOM 1440 C C . ALA A 1 191 ? -9.105 -9.316 21.767 1.00 67.38 191 ALA A C 1
ATOM 1442 O O . ALA A 1 191 ? -9.132 -10.369 22.394 1.00 67.38 191 ALA A O 1
ATOM 1443 N N . LEU A 1 192 ? -8.674 -9.251 20.503 1.00 68.44 192 LEU A N 1
ATOM 1444 C CA . LEU A 1 192 ? -8.214 -10.415 19.738 1.00 68.44 192 LEU A CA 1
ATOM 1445 C C . LEU A 1 192 ? -6.966 -11.089 20.331 1.00 68.44 192 LEU A C 1
ATOM 1447 O O . LEU A 1 192 ? -6.700 -12.241 20.012 1.00 68.44 192 LEU A O 1
ATOM 1451 N N . LEU A 1 193 ? -6.205 -10.407 21.197 1.00 70.88 193 LEU A N 1
ATOM 1452 C CA . LEU A 1 193 ? -5.036 -10.997 21.861 1.00 70.88 193 LEU A CA 1
ATOM 1453 C C . LEU A 1 193 ? -5.396 -12.057 22.912 1.00 70.88 193 LEU A C 1
ATOM 1455 O O . LEU A 1 193 ? -4.546 -12.888 23.223 1.00 70.88 193 LEU A O 1
ATOM 1459 N N . ASP A 1 194 ? -6.624 -12.037 23.432 1.00 68.12 194 ASP A N 1
ATOM 1460 C CA . ASP A 1 194 ? -7.081 -12.982 24.457 1.00 68.12 194 ASP A CA 1
ATOM 1461 C C . ASP A 1 194 ? -7.726 -14.239 23.858 1.00 68.12 194 ASP A C 1
ATOM 1463 O O . ASP A 1 194 ? -8.017 -15.196 24.583 1.00 68.12 194 ASP A O 1
ATOM 1467 N N . GLU A 1 195 ? -7.930 -14.274 22.537 1.00 70.19 195 GLU A N 1
ATOM 1468 C CA . GLU A 1 195 ? -8.410 -15.481 21.878 1.00 70.19 195 GLU A CA 1
ATOM 1469 C C . GLU A 1 195 ? -7.335 -16.579 21.913 1.00 70.19 195 GLU A C 1
ATOM 1471 O O . GLU A 1 195 ? -6.178 -16.358 21.522 1.00 70.19 195 GLU A O 1
ATOM 1476 N N . PRO A 1 196 ? -7.688 -17.798 22.359 1.00 69.12 196 PRO A N 1
ATOM 1477 C CA . PRO A 1 196 ? -6.739 -18.894 22.392 1.00 69.12 196 PRO A CA 1
ATOM 1478 C C . PRO A 1 196 ? -6.218 -19.187 20.980 1.00 69.12 196 PRO A C 1
ATOM 1480 O O . PRO A 1 196 ? -6.982 -19.323 20.028 1.00 69.12 196 PRO A O 1
ATOM 1483 N N . ASN A 1 197 ? -4.897 -19.342 20.867 1.00 77.19 197 ASN A N 1
ATOM 1484 C CA . ASN A 1 197 ? -4.162 -19.647 19.631 1.00 77.19 197 ASN A CA 1
ATOM 1485 C C . ASN A 1 197 ? -4.092 -18.536 18.568 1.00 77.19 197 ASN A C 1
ATOM 1487 O O . ASN A 1 197 ? -3.618 -18.814 17.458 1.00 77.19 197 ASN A O 1
ATOM 1491 N N . VAL A 1 198 ? -4.454 -17.289 18.894 1.00 83.69 198 VAL A N 1
ATOM 1492 C CA . VAL A 1 198 ? -4.241 -16.155 17.980 1.00 83.69 198 VAL A CA 1
ATOM 1493 C C . VAL A 1 198 ? -2.764 -16.049 17.577 1.00 83.69 198 VAL A C 1
ATOM 1495 O O . VAL A 1 198 ? -1.849 -16.222 18.392 1.00 83.69 198 VAL A O 1
ATOM 1498 N N . ALA A 1 199 ? -2.500 -15.812 16.292 1.00 87.81 199 ALA A N 1
ATOM 1499 C CA . ALA A 1 199 ? -1.138 -15.627 15.802 1.00 87.81 199 ALA A CA 1
ATOM 1500 C C . ALA A 1 199 ? -0.826 -14.132 15.712 1.00 87.81 199 ALA A C 1
ATOM 1502 O O . ALA A 1 199 ? -1.519 -13.392 15.018 1.00 87.81 199 ALA A O 1
ATOM 1503 N N . THR A 1 200 ? 0.237 -13.682 16.380 1.00 92.44 200 THR A N 1
ATOM 1504 C CA . THR A 1 200 ? 0.706 -12.295 16.275 1.00 92.44 200 THR A CA 1
ATOM 1505 C C . THR A 1 200 ? 1.967 -12.211 15.432 1.00 92.44 200 THR A C 1
ATOM 1507 O O . THR A 1 200 ? 2.940 -12.919 15.703 1.00 92.44 200 THR A O 1
ATOM 1510 N N . VAL A 1 201 ? 1.983 -11.298 14.466 1.00 94.81 201 VAL A N 1
ATOM 1511 C CA . VAL A 1 201 ? 3.116 -11.078 13.562 1.00 94.81 201 VAL A CA 1
ATOM 1512 C C . VAL A 1 201 ? 3.502 -9.601 13.570 1.00 94.81 201 VAL A C 1
ATOM 1514 O O . VAL A 1 201 ? 2.646 -8.722 13.658 1.00 94.81 201 VAL A O 1
ATOM 1517 N N . THR A 1 202 ? 4.802 -9.314 13.491 1.00 97.38 202 THR A N 1
ATOM 1518 C CA . THR A 1 202 ? 5.298 -7.940 13.338 1.00 97.38 202 THR A CA 1
ATOM 1519 C C . THR A 1 202 ? 5.491 -7.606 11.865 1.00 97.38 202 THR A C 1
ATOM 1521 O O . THR A 1 202 ? 6.155 -8.340 11.143 1.00 97.38 202 THR A O 1
ATOM 1524 N N . LEU A 1 203 ? 4.962 -6.481 11.402 1.00 97.44 203 LEU A N 1
ATOM 1525 C CA . LEU A 1 203 ? 5.206 -5.977 10.056 1.00 97.44 203 LEU A CA 1
ATOM 1526 C C . LEU A 1 203 ? 6.077 -4.726 10.122 1.00 97.44 203 LEU A C 1
ATOM 1528 O O . LEU A 1 203 ? 5.818 -3.838 10.929 1.00 97.44 203 LEU A O 1
ATOM 1532 N N . SER A 1 204 ? 7.108 -4.643 9.286 1.00 96.50 204 SER A N 1
ATOM 1533 C CA . SER A 1 204 ? 8.030 -3.498 9.246 1.00 96.50 204 SER A CA 1
ATOM 1534 C C . SER A 1 204 ? 7.903 -2.737 7.930 1.00 96.50 204 SER A C 1
ATOM 1536 O O . SER A 1 204 ? 7.945 -3.343 6.860 1.00 96.50 204 SER A O 1
ATOM 1538 N N . ALA A 1 205 ? 7.801 -1.413 8.006 1.00 95.06 205 ALA A N 1
ATOM 1539 C CA . ALA A 1 205 ? 7.677 -0.511 6.865 1.00 95.06 205 ALA A CA 1
ATOM 1540 C C . ALA A 1 205 ? 8.556 0.739 7.044 1.00 95.06 205 ALA A C 1
ATOM 1542 O O . ALA A 1 205 ? 8.805 1.146 8.179 1.00 95.06 205 ALA A O 1
ATOM 1543 N N . PRO A 1 206 ? 8.989 1.406 5.961 1.00 93.19 206 PRO A N 1
ATOM 1544 C CA . PRO A 1 206 ? 9.644 2.711 6.065 1.00 93.19 206 PRO A CA 1
ATOM 1545 C C . PRO A 1 206 ? 8.682 3.815 6.539 1.00 93.19 206 PRO A C 1
ATOM 1547 O O . PRO A 1 206 ? 9.114 4.768 7.179 1.00 93.19 206 PRO A O 1
ATOM 1550 N N . GLU A 1 207 ? 7.377 3.670 6.285 1.00 91.50 207 GLU A N 1
ATOM 1551 C CA . GLU A 1 207 ? 6.352 4.667 6.603 1.00 91.50 207 GLU A CA 1
ATOM 1552 C C . GLU A 1 207 ? 5.068 4.028 7.144 1.00 91.50 207 GLU A C 1
ATOM 1554 O O . GLU A 1 207 ? 4.872 2.817 7.078 1.00 91.50 207 GLU A O 1
ATOM 1559 N N . SER A 1 208 ? 4.149 4.856 7.651 1.00 91.88 208 SER A N 1
ATOM 1560 C CA . SER A 1 208 ? 2.870 4.373 8.179 1.00 91.88 208 SER A CA 1
ATOM 1561 C C . SER A 1 208 ? 1.865 3.961 7.101 1.00 91.88 208 SER A C 1
ATOM 1563 O O . SER A 1 208 ? 0.901 3.266 7.414 1.00 91.88 208 SER A O 1
ATOM 1565 N N . TYR A 1 209 ? 1.998 4.476 5.879 1.00 89.75 209 TYR A N 1
ATOM 1566 C CA . TYR A 1 209 ? 1.058 4.233 4.781 1.00 89.75 209 TYR A CA 1
ATOM 1567 C C . TYR A 1 209 ? -0.428 4.555 5.061 1.00 89.75 209 TYR A C 1
ATOM 1569 O O . TYR A 1 209 ? -1.295 4.108 4.316 1.00 89.75 209 TYR A O 1
ATOM 1577 N N . GLY A 1 210 ? -0.728 5.354 6.093 1.00 87.75 210 GLY A N 1
ATOM 1578 C CA . GLY A 1 210 ? -2.106 5.637 6.521 1.00 87.75 210 GLY A CA 1
ATOM 1579 C C . GLY A 1 210 ? -2.804 4.447 7.191 1.00 87.75 210 GLY A C 1
ATOM 1580 O O . GLY A 1 210 ? -4.029 4.412 7.250 1.00 87.75 210 GLY A O 1
ATOM 1581 N N . ILE A 1 211 ? -2.036 3.454 7.651 1.00 90.62 211 ILE A N 1
ATOM 1582 C CA . ILE A 1 211 ? -2.563 2.294 8.367 1.00 90.62 211 ILE A CA 1
ATOM 1583 C C . ILE A 1 211 ? -2.636 2.590 9.864 1.00 90.62 211 ILE A C 1
ATOM 1585 O O . ILE A 1 211 ? -1.638 3.011 10.453 1.00 90.62 211 ILE A O 1
ATOM 1589 N N . ASP A 1 212 ? -3.790 2.323 10.471 1.00 86.25 212 ASP A N 1
ATOM 1590 C CA . ASP A 1 212 ? -4.068 2.510 11.900 1.00 86.25 212 ASP A CA 1
ATOM 1591 C C . ASP A 1 212 ? -4.506 1.200 12.578 1.00 86.25 212 ASP A C 1
ATOM 1593 O O . ASP A 1 212 ? -4.846 0.210 11.923 1.00 86.25 212 ASP A O 1
ATOM 1597 N N . GLY A 1 213 ? -4.498 1.200 13.915 1.00 86.62 213 GLY A N 1
ATOM 1598 C CA . GLY A 1 213 ? -5.025 0.098 14.722 1.00 86.62 213 GLY A CA 1
ATOM 1599 C C . GLY A 1 213 ? -6.502 -0.184 14.419 1.00 86.62 213 GLY A C 1
ATOM 1600 O O . GLY A 1 213 ? -7.316 0.718 14.212 1.00 86.62 213 GLY A O 1
ATOM 1601 N N . GLY A 1 214 ? -6.851 -1.463 14.374 1.00 84.56 214 GLY A N 1
ATOM 1602 C CA . GLY A 1 214 ? -8.181 -1.971 14.062 1.00 84.56 214 GLY A CA 1
ATOM 1603 C C . GLY A 1 214 ? -8.534 -2.037 12.573 1.00 84.56 214 GLY A C 1
ATOM 1604 O O . GLY A 1 214 ? -9.666 -2.410 12.268 1.00 84.56 214 GLY A O 1
ATOM 1605 N N . GLN A 1 215 ? -7.629 -1.682 11.653 1.00 90.12 215 GLN A N 1
ATOM 1606 C CA . GLN A 1 215 ? -7.833 -1.922 10.218 1.00 90.12 215 GLN A CA 1
ATOM 1607 C C . GLN A 1 215 ? -7.688 -3.416 9.870 1.00 90.12 215 GLN A C 1
ATOM 1609 O O . GLN A 1 215 ? -6.942 -4.132 10.546 1.00 90.12 215 GLN A O 1
ATOM 1614 N N . PRO A 1 216 ? -8.389 -3.914 8.835 1.00 92.25 216 PRO A N 1
ATOM 1615 C CA . PRO A 1 216 ? -8.451 -5.342 8.550 1.00 92.25 216 PRO A CA 1
ATOM 1616 C C . PRO A 1 216 ? -7.169 -5.879 7.901 1.00 92.25 216 PRO A C 1
ATOM 1618 O O . PRO A 1 216 ? -6.510 -5.211 7.100 1.00 92.25 216 PRO A O 1
ATOM 1621 N N . LEU A 1 217 ? -6.862 -7.137 8.214 1.00 94.50 217 LEU A N 1
ATOM 1622 C CA . LEU A 1 217 ? -5.956 -7.969 7.434 1.00 94.50 217 LEU A CA 1
ATOM 1623 C C . LEU A 1 217 ? -6.804 -8.784 6.449 1.00 94.50 217 LEU A C 1
ATOM 1625 O O . LEU A 1 217 ? -7.717 -9.484 6.879 1.00 94.50 217 LEU A O 1
ATOM 1629 N N . VAL A 1 218 ? -6.552 -8.671 5.144 1.00 93.06 218 VAL A N 1
ATOM 1630 C CA . VAL A 1 218 ? -7.419 -9.235 4.094 1.00 93.06 218 VAL A CA 1
ATOM 1631 C C . VAL A 1 218 ? -6.656 -10.235 3.231 1.00 93.06 218 VAL A C 1
ATOM 1633 O O . VAL A 1 218 ? -5.615 -9.903 2.669 1.00 93.06 218 VAL A O 1
ATOM 1636 N N . LEU A 1 219 ? -7.198 -11.438 3.056 1.00 92.88 219 LEU A N 1
ATOM 1637 C CA . LEU A 1 219 ? -6.674 -12.473 2.163 1.00 92.88 219 LEU A CA 1
ATOM 1638 C C . LEU A 1 219 ? -7.782 -12.887 1.191 1.00 92.88 219 LEU A C 1
ATOM 1640 O O . LEU A 1 219 ? -8.879 -13.238 1.606 1.00 92.88 219 LEU A O 1
ATOM 1644 N N . HIS A 1 220 ? -7.510 -12.804 -0.116 1.00 89.69 220 HIS A N 1
ATOM 1645 C CA . HIS A 1 220 ? -8.492 -13.089 -1.182 1.00 89.69 220 HIS A CA 1
ATOM 1646 C C . HIS A 1 220 ? -9.851 -12.367 -1.014 1.00 89.69 220 HIS A C 1
ATOM 1648 O O . HIS A 1 220 ? -10.889 -12.901 -1.390 1.00 89.69 220 HIS A O 1
ATOM 1654 N N . GLY A 1 221 ? -9.844 -11.151 -0.456 1.00 86.31 221 GLY A N 1
ATOM 1655 C CA . GLY A 1 221 ? -11.055 -10.353 -0.210 1.00 86.31 221 GLY A CA 1
ATOM 1656 C C . GLY A 1 221 ? -11.792 -10.683 1.096 1.00 86.31 221 GLY A C 1
ATOM 1657 O O . GLY A 1 221 ? -12.784 -10.033 1.409 1.00 86.31 221 GLY A O 1
ATOM 1658 N N . VAL A 1 222 ? -11.309 -11.649 1.882 1.00 91.25 222 VAL A N 1
ATOM 1659 C CA . VAL A 1 222 ? -11.881 -12.035 3.182 1.00 91.25 222 VAL A CA 1
ATOM 1660 C C . VAL A 1 222 ? -11.030 -11.459 4.313 1.00 91.25 222 VAL A C 1
ATOM 1662 O O . VAL A 1 222 ? -9.800 -11.510 4.251 1.00 91.25 222 VAL A O 1
ATOM 1665 N N . LYS A 1 223 ? -11.667 -10.903 5.352 1.00 92.56 223 LYS A N 1
ATOM 1666 C CA . LYS A 1 223 ? -10.970 -10.474 6.574 1.00 92.56 223 LYS A CA 1
ATOM 1667 C C . LYS A 1 223 ? -10.477 -11.715 7.323 1.00 92.56 223 LYS A C 1
ATOM 1669 O O . LYS A 1 223 ? -11.287 -12.551 7.694 1.00 92.56 223 LYS A O 1
ATOM 1674 N N . VAL A 1 224 ? -9.170 -11.794 7.551 1.00 94.44 224 VAL A N 1
ATOM 1675 C CA . VAL A 1 224 ? -8.487 -12.915 8.227 1.00 94.44 224 VAL A CA 1
ATOM 1676 C C . VAL A 1 224 ? -7.765 -12.499 9.513 1.00 94.44 224 VAL A C 1
ATOM 1678 O O . VAL A 1 224 ? -6.983 -13.258 10.085 1.00 94.44 224 VAL A O 1
ATOM 1681 N N . GLY A 1 225 ? -7.940 -11.244 9.914 1.00 93.38 225 GLY A N 1
ATOM 1682 C CA . GLY A 1 225 ? -7.311 -10.679 11.095 1.00 93.38 225 GLY A CA 1
ATOM 1683 C C . GLY A 1 225 ? -7.409 -9.162 11.125 1.00 93.38 225 GLY A C 1
ATOM 1684 O O . GLY A 1 225 ? -8.210 -8.544 10.408 1.00 93.38 225 GLY A O 1
ATOM 1685 N N . GLN A 1 226 ? -6.571 -8.535 11.946 1.00 92.56 226 GLN A N 1
ATOM 1686 C CA . GLN A 1 226 ? -6.543 -7.081 12.086 1.00 92.56 226 GLN A CA 1
ATOM 1687 C C . GLN A 1 226 ? -5.185 -6.540 12.529 1.00 92.56 226 GLN A C 1
ATOM 1689 O O . GLN A 1 226 ? -4.387 -7.218 13.176 1.00 92.56 226 GLN A O 1
ATOM 1694 N N . VAL A 1 227 ? -4.953 -5.265 12.235 1.00 93.38 227 VAL A N 1
ATOM 1695 C CA . VAL A 1 227 ? -3.863 -4.488 12.823 1.00 93.38 227 VAL A CA 1
ATOM 1696 C C . VAL A 1 227 ? -4.201 -4.212 14.285 1.00 93.38 227 VAL A C 1
ATOM 1698 O O . VAL A 1 227 ? -5.265 -3.681 14.578 1.00 93.38 227 VAL A O 1
ATOM 1701 N N . LEU A 1 228 ? -3.310 -4.562 15.205 1.00 90.56 228 LEU A N 1
ATOM 1702 C CA . LEU A 1 228 ? -3.476 -4.305 16.636 1.00 90.56 228 LEU A CA 1
ATOM 1703 C C . LEU A 1 228 ? -2.930 -2.931 17.004 1.00 90.56 228 LEU A C 1
ATOM 1705 O O . LEU A 1 228 ? -3.613 -2.114 17.604 1.00 90.56 228 LEU A O 1
ATOM 1709 N N . GLU A 1 229 ? -1.684 -2.660 16.623 1.00 89.00 229 GLU A N 1
ATOM 1710 C CA . GLU A 1 229 ? -1.017 -1.409 16.965 1.00 89.00 229 GLU A CA 1
ATOM 1711 C C . GLU A 1 229 ? -0.009 -0.989 15.899 1.00 89.00 229 GLU A C 1
ATOM 1713 O O . GLU A 1 229 ? 0.550 -1.809 15.167 1.00 89.00 229 GLU A O 1
ATOM 1718 N N . ARG A 1 230 ? 0.248 0.320 15.860 1.00 92.94 230 ARG A N 1
ATOM 1719 C CA . ARG A 1 230 ? 1.299 0.956 15.070 1.00 92.94 230 ARG A CA 1
ATOM 1720 C C . ARG A 1 230 ? 2.262 1.666 16.012 1.00 92.94 230 ARG A C 1
ATOM 1722 O O . ARG A 1 230 ? 1.840 2.471 16.838 1.00 92.94 230 ARG A O 1
ATOM 1729 N N . LYS A 1 231 ? 3.560 1.436 15.832 1.00 93.75 231 LYS A N 1
ATOM 1730 C CA . LYS A 1 231 ? 4.632 2.098 16.584 1.00 93.75 231 LYS A CA 1
ATOM 1731 C C . LYS A 1 231 ? 5.651 2.714 15.635 1.00 93.75 231 LYS A C 1
ATOM 1733 O O . LYS A 1 231 ? 6.110 2.066 14.697 1.00 93.75 231 LYS A O 1
ATOM 1738 N N . LEU A 1 232 ? 6.008 3.970 15.892 1.00 95.06 232 LEU A N 1
ATOM 1739 C CA . LEU A 1 232 ? 7.122 4.631 15.222 1.00 95.06 232 LEU A CA 1
ATOM 1740 C C . LEU A 1 232 ? 8.435 4.200 15.882 1.00 95.06 232 LEU A C 1
ATOM 1742 O O . LEU A 1 232 ? 8.551 4.169 17.106 1.00 95.06 232 LEU A O 1
ATOM 1746 N N . THR A 1 233 ? 9.429 3.891 15.062 1.00 94.56 233 THR A N 1
ATOM 1747 C CA . THR A 1 233 ? 10.782 3.526 15.479 1.00 94.56 233 THR A CA 1
ATOM 1748 C C . THR A 1 233 ? 11.799 4.385 14.728 1.00 94.56 233 THR A C 1
ATOM 1750 O O . THR A 1 233 ? 11.473 5.025 13.732 1.00 94.56 233 THR A O 1
ATOM 1753 N N . ALA A 1 234 ? 13.067 4.355 15.143 1.00 92.06 234 ALA A N 1
ATOM 1754 C CA . ALA A 1 234 ? 14.132 5.074 14.438 1.00 92.06 234 ALA A CA 1
ATOM 1755 C C . ALA A 1 234 ? 14.367 4.593 12.987 1.00 92.06 234 ALA A C 1
ATOM 1757 O O . ALA A 1 234 ? 15.000 5.300 12.211 1.00 92.06 234 ALA A O 1
ATOM 1758 N N . LYS A 1 235 ? 13.893 3.392 12.618 1.00 89.25 235 LYS A N 1
ATOM 1759 C CA . LYS A 1 235 ? 14.088 2.788 11.285 1.00 89.25 235 LYS A CA 1
ATOM 1760 C C . LYS A 1 235 ? 12.865 2.910 10.366 1.00 89.25 235 LYS A C 1
ATOM 1762 O O . LYS A 1 235 ? 12.926 2.437 9.236 1.00 89.25 235 LYS A O 1
ATOM 1767 N N . GLY A 1 236 ? 11.767 3.487 10.852 1.00 93.25 236 GLY A N 1
ATOM 1768 C CA . GLY A 1 236 ? 10.474 3.505 10.169 1.00 93.25 236 GLY A CA 1
ATOM 1769 C C . GLY A 1 236 ? 9.347 3.107 11.117 1.00 93.25 236 GLY A C 1
ATOM 1770 O O . GLY A 1 236 ? 9.400 3.384 12.315 1.00 93.25 236 GLY A O 1
ATOM 1771 N N . VAL A 1 237 ? 8.333 2.424 10.605 1.00 96.06 237 VAL A N 1
ATOM 1772 C CA . VAL A 1 237 ? 7.122 2.058 11.342 1.00 96.06 237 VAL A CA 1
ATOM 1773 C C . VAL A 1 237 ? 7.019 0.543 11.489 1.00 96.06 237 VAL A C 1
ATOM 1775 O O . VAL A 1 237 ? 7.223 -0.208 10.536 1.00 96.06 237 VAL A O 1
ATOM 1778 N N . THR A 1 238 ? 6.681 0.090 12.692 1.00 97.12 238 THR A N 1
ATOM 1779 C CA . THR A 1 238 ? 6.359 -1.310 12.983 1.00 97.12 238 THR A CA 1
ATOM 1780 C C . THR A 1 238 ? 4.883 -1.444 13.319 1.00 97.12 238 THR A C 1
ATOM 1782 O O . THR A 1 238 ? 4.360 -0.665 14.119 1.00 97.12 238 THR A O 1
ATOM 1785 N N . PHE A 1 239 ? 4.234 -2.452 12.757 1.00 96.12 239 PHE A N 1
ATOM 1786 C CA . PHE A 1 239 ? 2.855 -2.815 13.046 1.00 96.12 239 PHE A CA 1
ATOM 1787 C C . PHE A 1 239 ? 2.827 -4.169 13.733 1.00 96.12 239 PHE A C 1
ATOM 1789 O O . PHE A 1 239 ? 3.540 -5.080 13.319 1.00 96.12 239 PHE A O 1
ATOM 1796 N N . GLN A 1 240 ? 1.988 -4.324 14.746 1.00 95.38 240 GLN A N 1
ATOM 1797 C CA . GLN A 1 240 ? 1.635 -5.643 15.253 1.00 95.38 240 GLN A CA 1
ATOM 1798 C C . GLN A 1 240 ? 0.290 -6.026 14.647 1.00 95.38 240 GLN A C 1
ATOM 1800 O O . GLN A 1 240 ? -0.656 -5.242 14.720 1.00 95.38 240 GLN A O 1
ATOM 1805 N N . VAL A 1 241 ? 0.202 -7.203 14.034 1.00 95.38 241 VAL A N 1
ATOM 1806 C CA . VAL A 1 241 ? -1.044 -7.722 13.461 1.00 95.38 241 VAL A CA 1
ATOM 1807 C C . VAL A 1 241 ? -1.431 -9.025 14.146 1.00 95.38 241 VAL A C 1
ATOM 1809 O O . VAL A 1 241 ? -0.559 -9.836 14.462 1.00 95.38 241 VAL A O 1
ATOM 1812 N N . ALA A 1 242 ? -2.727 -9.203 14.378 1.00 93.75 242 ALA A N 1
ATOM 1813 C CA . ALA A 1 242 ? -3.327 -10.464 14.788 1.00 93.75 242 ALA A CA 1
ATOM 1814 C C . ALA A 1 242 ? -3.920 -11.165 13.568 1.00 93.75 242 ALA A C 1
ATOM 1816 O O . ALA A 1 242 ? -4.481 -10.519 12.681 1.00 93.75 242 ALA A O 1
ATOM 1817 N N . ILE A 1 243 ? -3.783 -12.483 13.554 1.00 94.25 243 ILE A N 1
ATOM 1818 C CA . ILE A 1 243 ? -4.312 -13.389 12.541 1.00 94.25 243 ILE A CA 1
ATOM 1819 C C . ILE A 1 243 ? -5.224 -14.355 13.279 1.00 94.25 243 ILE A C 1
ATOM 1821 O O . ILE A 1 243 ? -4.785 -14.976 14.258 1.00 94.25 243 ILE A O 1
ATOM 1825 N N . ASP A 1 244 ? -6.468 -14.456 12.820 1.00 91.75 244 ASP A N 1
ATOM 1826 C CA . ASP A 1 244 ? -7.473 -15.261 13.504 1.00 91.75 244 ASP A CA 1
ATOM 1827 C C . ASP A 1 244 ? -7.042 -16.743 13.483 1.00 91.75 244 ASP A C 1
ATOM 1829 O O . ASP A 1 244 ? -6.437 -17.196 12.497 1.00 91.75 244 ASP A O 1
ATOM 1833 N N . PRO A 1 245 ? -7.314 -17.521 14.551 1.00 89.75 245 PRO A N 1
ATOM 1834 C CA . PRO A 1 245 ? -6.800 -18.885 14.687 1.00 89.75 245 PRO A CA 1
ATOM 1835 C C . PRO A 1 245 ? -7.113 -19.802 13.495 1.00 89.75 245 PRO A C 1
ATOM 1837 O O . PRO A 1 245 ? -6.277 -20.626 13.127 1.00 89.75 245 PRO A O 1
ATOM 1840 N N . GLU A 1 246 ? -8.279 -19.634 12.862 1.00 91.81 246 GLU A N 1
ATOM 1841 C CA . GLU A 1 246 ? -8.721 -20.437 11.712 1.00 91.81 246 GLU A CA 1
ATOM 1842 C C . GLU A 1 246 ? -7.913 -20.189 10.423 1.00 91.81 246 GLU A C 1
ATOM 1844 O O . GLU A 1 246 ? -7.833 -21.072 9.570 1.00 91.81 246 GLU A O 1
ATOM 1849 N N . TYR A 1 247 ? -7.261 -19.027 10.285 1.00 93.38 247 TYR A N 1
ATOM 1850 C CA . TYR A 1 247 ? -6.487 -18.657 9.088 1.00 93.38 247 TYR A CA 1
ATOM 1851 C C . TYR A 1 247 ? -4.974 -18.757 9.285 1.00 93.38 247 TYR A C 1
ATOM 1853 O O . TYR A 1 247 ? -4.206 -18.482 8.358 1.00 93.38 247 TYR A O 1
ATOM 1861 N N . ARG A 1 248 ? -4.523 -19.158 10.476 1.00 90.69 248 ARG A N 1
ATOM 1862 C CA . ARG A 1 248 ? -3.104 -19.222 10.846 1.00 90.69 248 ARG A CA 1
ATOM 1863 C C . ARG A 1 248 ? -2.264 -20.025 9.847 1.00 90.69 248 ARG A C 1
ATOM 1865 O O . ARG A 1 248 ? -1.165 -19.598 9.499 1.00 90.69 248 ARG A O 1
ATOM 1872 N N . ASP A 1 249 ? -2.793 -21.144 9.361 1.00 91.56 249 ASP A N 1
ATOM 1873 C CA . ASP A 1 249 ? -2.086 -22.057 8.454 1.00 91.56 249 ASP A CA 1
ATOM 1874 C C . ASP A 1 249 ? -2.009 -21.549 7.004 1.00 91.56 249 ASP A C 1
ATOM 1876 O O . ASP A 1 249 ? -1.262 -22.093 6.195 1.00 91.56 249 ASP A O 1
ATOM 1880 N N . LEU A 1 250 ? -2.728 -20.475 6.659 1.00 93.00 250 LEU A N 1
ATOM 1881 C CA . LEU A 1 250 ? -2.646 -19.852 5.332 1.00 93.00 250 LEU A CA 1
ATOM 1882 C C . LEU A 1 250 ? -1.418 -18.942 5.185 1.00 93.00 250 LEU A C 1
ATOM 1884 O O . LEU A 1 250 ? -1.063 -18.533 4.076 1.00 93.00 250 LEU A O 1
ATOM 1888 N N . ILE A 1 251 ? -0.756 -18.623 6.297 1.00 94.94 251 ILE A N 1
ATOM 1889 C CA . ILE A 1 251 ? 0.334 -17.655 6.357 1.00 94.94 251 ILE A CA 1
ATOM 1890 C C . ILE A 1 251 ? 1.666 -18.395 6.456 1.00 94.94 251 ILE A C 1
ATOM 1892 O O . ILE A 1 251 ? 2.095 -18.870 7.508 1.00 94.94 251 ILE A O 1
ATOM 1896 N N . HIS A 1 252 ? 2.347 -18.444 5.322 1.00 95.56 252 HIS A N 1
ATOM 1897 C CA . HIS A 1 252 ? 3.625 -19.117 5.135 1.00 95.56 252 HIS A CA 1
ATOM 1898 C C . HIS A 1 252 ? 4.810 -18.163 5.281 1.00 95.56 252 HIS A C 1
ATOM 1900 O O . HIS A 1 252 ? 4.655 -16.936 5.265 1.00 95.56 252 HIS A O 1
ATOM 1906 N N . GLY A 1 253 ? 6.014 -18.718 5.402 1.00 94.38 253 GLY A N 1
ATOM 1907 C CA . GLY A 1 253 ? 7.250 -17.950 5.569 1.00 94.38 253 GLY A CA 1
ATOM 1908 C C . GLY A 1 253 ? 7.584 -17.029 4.392 1.00 94.38 253 GLY A C 1
ATOM 1909 O O . GLY A 1 253 ? 8.265 -16.026 4.575 1.00 94.38 253 GLY A O 1
ATOM 1910 N N . ASP A 1 254 ? 7.079 -17.334 3.202 1.00 94.62 254 ASP A N 1
ATOM 1911 C CA . ASP A 1 254 ? 7.231 -16.543 1.980 1.00 94.62 254 ASP A CA 1
ATOM 1912 C C . ASP A 1 254 ? 6.028 -15.637 1.658 1.00 94.62 254 ASP A C 1
ATOM 1914 O O . ASP A 1 254 ? 6.044 -14.955 0.629 1.00 94.62 254 ASP A O 1
ATOM 1918 N N . SER A 1 255 ? 5.026 -15.563 2.543 1.00 96.12 255 SER A N 1
ATOM 1919 C CA . SER A 1 255 ? 3.878 -14.656 2.386 1.00 96.12 255 SER A CA 1
ATOM 1920 C C . SER A 1 255 ? 4.315 -13.193 2.285 1.00 96.12 255 SER A C 1
ATOM 1922 O O . SER A 1 255 ? 5.317 -12.775 2.877 1.00 96.12 255 SER A O 1
ATOM 1924 N N . LYS A 1 256 ? 3.542 -12.385 1.554 1.00 96.38 256 LYS A N 1
ATOM 1925 C CA . LYS A 1 256 ? 3.797 -10.946 1.394 1.00 96.38 256 LYS A CA 1
ATOM 1926 C C . LYS A 1 256 ? 2.636 -10.134 1.938 1.00 96.38 256 LYS A C 1
ATOM 1928 O O . LYS A 1 256 ? 1.478 -10.465 1.710 1.00 96.38 256 LYS A O 1
ATOM 1933 N N . PHE A 1 257 ? 2.964 -9.040 2.611 1.00 96.88 257 PHE A N 1
ATOM 1934 C CA . PHE A 1 257 ? 1.995 -8.103 3.163 1.00 96.88 257 PHE A CA 1
ATOM 1935 C C . PHE A 1 257 ? 2.068 -6.808 2.369 1.00 96.88 257 PHE A C 1
ATOM 1937 O O . PHE A 1 257 ? 3.148 -6.246 2.197 1.00 96.88 257 PHE A O 1
ATOM 1944 N N . VAL A 1 258 ? 0.931 -6.348 1.863 1.00 93.94 258 VAL A N 1
ATOM 1945 C CA . VAL A 1 258 ? 0.840 -5.208 0.951 1.00 93.94 258 VAL A CA 1
ATOM 1946 C C . VAL A 1 258 ? -0.176 -4.214 1.482 1.00 93.94 258 VAL A C 1
ATOM 1948 O O . VAL A 1 258 ? -1.260 -4.598 1.910 1.00 93.94 258 VAL A O 1
ATOM 1951 N N . VAL A 1 259 ? 0.156 -2.930 1.452 1.00 92.25 259 VAL A N 1
ATOM 1952 C CA . VAL A 1 259 ? -0.776 -1.857 1.817 1.00 92.25 259 VAL A CA 1
ATOM 1953 C C . VAL A 1 259 ? -2.017 -1.903 0.921 1.00 92.25 259 VAL A C 1
ATOM 1955 O O . VAL A 1 259 ? -1.893 -1.968 -0.300 1.00 92.25 259 VAL A O 1
ATOM 1958 N N . ASN A 1 260 ? -3.206 -1.817 1.526 1.00 85.06 260 ASN A N 1
ATOM 1959 C CA . ASN A 1 260 ? -4.490 -1.781 0.817 1.00 85.06 260 ASN A CA 1
ATOM 1960 C C . ASN A 1 260 ? -5.197 -0.409 0.900 1.00 85.06 260 ASN A C 1
ATOM 1962 O O . ASN A 1 260 ? -6.284 -0.235 0.363 1.00 85.06 260 ASN A O 1
ATOM 1966 N N . SER A 1 261 ? -4.578 0.573 1.565 1.00 68.56 261 SER A N 1
ATOM 1967 C CA . SER A 1 261 ? -5.178 1.881 1.884 1.00 68.56 261 SER A CA 1
ATOM 1968 C C . SER A 1 261 ? -4.868 3.004 0.881 1.00 68.56 261 SER A C 1
ATOM 1970 O O . SER A 1 261 ? -5.175 4.165 1.153 1.00 68.56 261 SER A O 1
ATOM 1972 N N . ARG A 1 262 ? -4.212 2.721 -0.254 1.00 67.12 262 ARG A N 1
ATOM 1973 C CA . ARG A 1 262 ? -3.772 3.749 -1.217 1.00 67.12 262 ARG A CA 1
ATOM 1974 C C . ARG A 1 262 ? -4.388 3.525 -2.595 1.00 67.12 262 ARG A C 1
ATOM 1976 O O . ARG A 1 262 ? -4.374 2.412 -3.111 1.00 67.12 262 ARG A O 1
ATOM 1983 N N . LEU A 1 263 ? -4.886 4.608 -3.186 1.00 70.44 263 LEU A N 1
ATOM 1984 C CA . LEU A 1 263 ? -5.310 4.653 -4.580 1.00 70.44 263 LEU A CA 1
ATOM 1985 C C . LEU A 1 263 ? -4.066 4.816 -5.467 1.00 70.44 263 LEU A C 1
ATOM 1987 O O . LEU A 1 263 ? -3.398 5.846 -5.382 1.00 70.44 263 LEU A O 1
ATOM 1991 N N . ASP A 1 264 ? -3.754 3.824 -6.305 1.00 68.06 264 ASP A N 1
ATOM 1992 C CA . ASP A 1 264 ? -2.691 3.927 -7.310 1.00 68.06 264 ASP A CA 1
ATOM 1993 C C . ASP A 1 264 ? -3.321 4.167 -8.689 1.00 68.06 264 ASP A C 1
ATOM 1995 O O . ASP A 1 264 ? -3.911 3.277 -9.305 1.00 68.06 264 ASP A O 1
ATOM 1999 N N . VAL A 1 265 ? -3.257 5.413 -9.161 1.00 69.19 265 VAL A N 1
ATOM 2000 C CA . VAL A 1 265 ? -3.784 5.792 -10.476 1.00 69.19 265 VAL A CA 1
ATOM 2001 C C . VAL A 1 265 ? -2.632 5.877 -11.460 1.00 69.19 265 VAL A C 1
ATOM 2003 O O . VAL A 1 265 ? -1.834 6.815 -11.433 1.00 69.19 265 VAL A O 1
ATOM 2006 N N . LYS A 1 266 ? -2.588 4.929 -12.393 1.00 68.75 266 LYS A N 1
ATOM 2007 C CA . LYS A 1 266 ? -1.660 4.953 -13.518 1.00 68.75 266 LYS A CA 1
ATOM 2008 C C . LYS A 1 266 ? -2.335 5.603 -14.709 1.00 68.75 266 LYS A C 1
ATOM 2010 O O . LYS A 1 266 ? -3.244 5.046 -15.322 1.00 68.75 266 LYS A O 1
ATOM 2015 N N . VAL A 1 267 ? -1.873 6.802 -15.039 1.00 66.75 267 VAL A N 1
ATOM 2016 C CA . VAL A 1 267 ? -2.317 7.526 -16.229 1.00 66.75 267 VAL A CA 1
ATOM 2017 C C . VAL A 1 267 ? -1.360 7.200 -17.368 1.00 66.75 267 VAL A C 1
ATOM 2019 O O . VAL A 1 267 ? -0.193 7.592 -17.347 1.00 66.75 267 VAL A O 1
ATOM 2022 N N . GLY A 1 268 ? -1.857 6.447 -18.344 1.00 66.44 268 GLY A N 1
ATOM 2023 C CA . GLY A 1 268 ? -1.148 6.107 -19.568 1.00 66.44 268 GLY A CA 1
ATOM 2024 C C . GLY A 1 268 ? -1.838 6.689 -20.796 1.00 66.44 268 GLY A C 1
ATOM 2025 O O . GLY A 1 268 ? -2.946 7.217 -20.741 1.00 66.44 268 GLY A O 1
ATOM 2026 N N . LEU A 1 269 ? -1.171 6.565 -21.938 1.00 60.47 269 LEU A N 1
ATOM 2027 C CA . LEU A 1 269 ? -1.723 6.980 -23.229 1.00 60.47 269 LEU A CA 1
ATOM 2028 C C . LEU A 1 269 ? -2.825 6.031 -23.724 1.00 60.47 269 LEU A C 1
ATOM 2030 O O . LEU A 1 269 ? -3.700 6.454 -24.471 1.00 60.47 269 LEU A O 1
ATOM 2034 N N . ASP A 1 270 ? -2.808 4.782 -23.250 1.00 63.38 270 ASP A N 1
ATOM 2035 C CA . ASP A 1 270 ? -3.818 3.755 -23.534 1.00 63.38 270 ASP A CA 1
ATOM 2036 C C . ASP A 1 270 ? -5.010 3.809 -22.554 1.00 63.38 270 ASP A C 1
ATOM 2038 O O . ASP A 1 270 ? -5.896 2.957 -22.594 1.00 63.38 270 ASP A O 1
ATOM 2042 N N . GLY A 1 271 ? -5.035 4.804 -21.657 1.00 68.19 271 GLY A N 1
ATOM 2043 C CA . GLY A 1 271 ? -6.118 5.039 -20.706 1.00 68.19 271 GLY A CA 1
ATOM 2044 C C . GLY A 1 271 ? -5.654 5.218 -19.262 1.00 68.19 271 GLY A C 1
ATOM 2045 O O . GLY A 1 271 ? -4.464 5.210 -18.939 1.00 68.19 271 GLY A O 1
ATOM 2046 N N . VAL A 1 272 ? -6.632 5.388 -18.376 1.00 76.69 272 VAL A N 1
ATOM 2047 C CA . VAL A 1 272 ? -6.421 5.468 -16.928 1.00 76.69 272 VAL A CA 1
ATOM 2048 C C . VAL A 1 272 ? -6.656 4.086 -16.337 1.00 76.69 272 VAL A C 1
ATOM 2050 O O . VAL A 1 272 ? -7.765 3.560 -16.405 1.00 76.69 272 VAL A O 1
ATOM 2053 N N . GLN A 1 273 ? -5.617 3.499 -15.754 1.00 71.12 273 GLN A N 1
ATOM 2054 C CA . GLN A 1 273 ? -5.728 2.278 -14.968 1.00 71.12 273 GLN A CA 1
ATOM 2055 C C . GLN A 1 273 ? -5.698 2.650 -13.494 1.00 71.12 273 GLN A C 1
ATOM 2057 O O . GLN A 1 273 ? -4.722 3.208 -12.999 1.00 71.12 273 GLN A O 1
ATOM 2062 N N . VAL A 1 274 ? -6.775 2.335 -12.787 1.00 68.31 274 VAL A N 1
ATOM 2063 C CA . VAL A 1 274 ? -6.806 2.429 -11.331 1.00 68.31 274 VAL A CA 1
ATOM 2064 C C . VAL A 1 274 ? -6.411 1.059 -10.798 1.00 68.31 274 VAL A C 1
ATOM 2066 O O . VAL A 1 274 ? -7.170 0.099 -10.916 1.00 68.31 274 VAL A O 1
ATOM 2069 N N . LEU A 1 275 ? -5.190 0.957 -10.281 1.00 63.16 275 LEU A N 1
ATOM 2070 C CA . LEU A 1 275 ? -4.703 -0.230 -9.597 1.00 63.16 275 LEU A CA 1
ATOM 2071 C C . LEU A 1 275 ? -4.975 -0.053 -8.102 1.00 63.16 275 LEU A C 1
ATOM 2073 O O . LEU A 1 275 ? -4.594 0.945 -7.496 1.00 63.16 275 LEU A O 1
ATOM 2077 N N . GLY A 1 276 ? -5.659 -1.011 -7.489 1.00 60.12 276 GLY A N 1
ATOM 2078 C CA . GLY A 1 276 ? -5.958 -0.932 -6.066 1.00 60.12 276 GLY A CA 1
ATOM 2079 C C . GLY A 1 276 ? -7.151 -1.769 -5.649 1.00 60.12 276 GLY A C 1
ATOM 2080 O O . GLY A 1 276 ? -7.744 -2.497 -6.446 1.00 60.12 276 GLY A O 1
ATOM 2081 N N . ALA A 1 277 ? -7.454 -1.660 -4.364 1.00 60.12 277 ALA A N 1
ATOM 2082 C CA . ALA A 1 277 ? -8.623 -2.233 -3.730 1.00 60.12 277 ALA A CA 1
ATOM 2083 C C . ALA A 1 277 ? -9.922 -1.595 -4.269 1.00 60.12 277 ALA A C 1
ATOM 2085 O O . ALA A 1 277 ? -9.910 -0.486 -4.807 1.00 60.12 277 ALA A O 1
ATOM 2086 N N . SER A 1 278 ? -11.053 -2.280 -4.114 1.00 69.12 278 SER A N 1
ATOM 2087 C CA . SER A 1 278 ? -12.384 -1.704 -4.350 1.00 69.12 278 SER A CA 1
ATOM 2088 C C . SER A 1 278 ? -12.603 -0.429 -3.519 1.00 69.12 278 SER A C 1
ATOM 2090 O O . SER A 1 278 ? -11.962 -0.225 -2.489 1.00 69.12 278 SER A O 1
ATOM 2092 N N . ALA A 1 279 ? -13.545 0.433 -3.922 1.00 70.25 279 ALA A N 1
ATOM 2093 C CA . ALA A 1 279 ? -13.837 1.674 -3.190 1.00 70.25 279 ALA A CA 1
ATOM 2094 C C . ALA A 1 279 ? -14.167 1.434 -1.699 1.00 70.25 279 ALA A C 1
ATOM 2096 O O . ALA A 1 279 ? -13.779 2.229 -0.844 1.00 70.25 279 ALA A O 1
ATOM 2097 N N . SER A 1 280 ? -14.823 0.314 -1.381 1.00 69.69 280 SER A N 1
ATOM 2098 C CA . SER A 1 280 ? -15.076 -0.147 -0.010 1.00 69.69 280 SER A CA 1
ATOM 2099 C C . SER A 1 280 ? -13.800 -0.547 0.733 1.00 69.69 280 SER A C 1
ATOM 2101 O O . SER A 1 280 ? -13.623 -0.202 1.898 1.00 69.69 280 SER A O 1
ATOM 2103 N N . GLU A 1 281 ? -12.885 -1.252 0.069 1.00 71.50 281 GLU A N 1
ATOM 2104 C CA . GLU A 1 281 ? -11.616 -1.666 0.670 1.00 71.50 281 GLU A CA 1
ATOM 2105 C C . GLU A 1 281 ? -10.664 -0.485 0.889 1.00 71.50 281 GLU A C 1
ATOM 2107 O O . GLU A 1 281 ? -9.933 -0.490 1.871 1.00 71.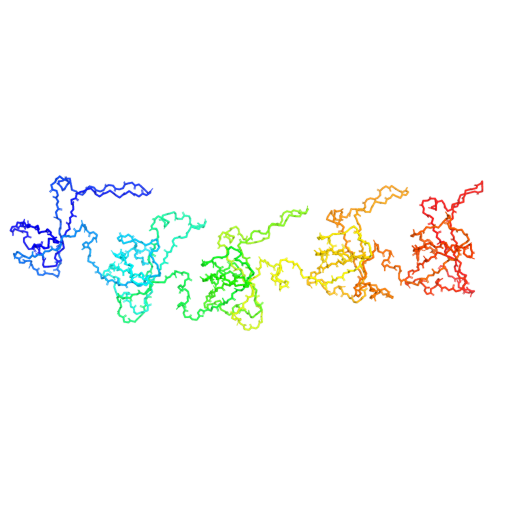50 281 GLU A O 1
ATOM 2112 N N . TRP A 1 282 ? -10.695 0.548 0.040 1.00 70.94 282 TRP A N 1
ATOM 2113 C CA . TRP A 1 282 ? -9.914 1.771 0.260 1.00 70.94 282 TRP A CA 1
ATOM 2114 C C . TRP A 1 282 ? -10.334 2.492 1.544 1.00 70.94 282 TRP A C 1
ATOM 2116 O O . TRP A 1 282 ? -9.484 2.904 2.331 1.00 70.94 282 TRP A O 1
ATOM 2126 N N . VAL A 1 283 ? -11.643 2.618 1.764 1.00 72.12 283 VAL A N 1
ATOM 2127 C CA . VAL A 1 283 ? -12.195 3.313 2.933 1.00 72.12 283 VAL A CA 1
ATOM 2128 C C . VAL A 1 283 ? -11.915 2.539 4.215 1.00 72.12 283 VAL A C 1
ATOM 2130 O O . VAL A 1 283 ? -11.535 3.131 5.223 1.00 72.12 283 VAL A O 1
ATOM 2133 N N . ASN A 1 284 ? -12.058 1.215 4.166 1.00 74.94 284 ASN A N 1
ATOM 2134 C CA . ASN A 1 284 ? -11.705 0.348 5.287 1.00 74.94 284 ASN A CA 1
ATOM 2135 C C . ASN A 1 284 ? -10.182 0.270 5.497 1.00 74.94 284 ASN A C 1
ATOM 2137 O O . ASN A 1 284 ? -9.718 0.024 6.613 1.00 74.94 284 ASN A O 1
ATOM 2141 N N . GLY A 1 285 ? -9.414 0.497 4.430 1.00 84.31 285 GLY A N 1
ATOM 2142 C CA . GLY A 1 285 ? -7.965 0.419 4.397 1.00 84.31 285 GLY A CA 1
ATOM 2143 C C . GLY A 1 285 ? -7.444 -0.968 4.766 1.00 84.31 285 GLY A C 1
ATOM 2144 O O . GLY A 1 285 ? -8.057 -2.002 4.493 1.00 84.31 285 GLY A O 1
ATOM 2145 N N . GLY A 1 286 ? -6.285 -0.980 5.415 1.00 91.12 286 GLY A N 1
ATOM 2146 C CA . GLY A 1 286 ? -5.670 -2.169 5.980 1.00 91.12 286 GLY A CA 1
ATOM 2147 C C . GLY A 1 286 ? -4.576 -2.768 5.110 1.00 91.12 286 GLY A C 1
ATOM 2148 O O . GLY A 1 286 ? -3.871 -2.080 4.364 1.00 91.12 286 GLY A O 1
ATOM 2149 N N . ILE A 1 287 ? -4.383 -4.072 5.276 1.00 94.62 287 ILE A N 1
ATOM 2150 C CA . ILE A 1 287 ? -3.239 -4.795 4.726 1.00 94.62 287 ILE A CA 1
ATOM 2151 C C . ILE A 1 287 ? -3.741 -6.040 4.009 1.00 94.62 287 ILE A C 1
ATOM 2153 O O . ILE A 1 287 ? -4.407 -6.893 4.593 1.00 94.62 287 ILE A O 1
ATOM 2157 N N . ARG A 1 288 ? -3.376 -6.161 2.737 1.00 93.44 288 ARG A N 1
ATOM 2158 C CA . ARG A 1 288 ? -3.617 -7.340 1.919 1.00 93.44 288 ARG A CA 1
ATOM 2159 C C . ARG A 1 288 ? -2.499 -8.357 2.119 1.00 93.44 288 ARG A C 1
ATOM 2161 O O . ARG A 1 288 ? -1.320 -8.022 2.020 1.00 93.44 288 ARG A O 1
ATOM 2168 N N . VAL A 1 289 ? -2.874 -9.610 2.320 1.00 95.38 289 VAL A N 1
ATOM 2169 C CA . VAL A 1 289 ? -1.962 -10.749 2.355 1.00 95.38 289 VAL A CA 1
ATOM 2170 C C . VAL A 1 289 ? -1.948 -11.422 0.988 1.00 95.38 289 VAL A C 1
ATOM 2172 O O . VAL A 1 289 ? -2.992 -11.767 0.431 1.00 95.38 289 VAL A O 1
ATOM 2175 N N . ILE A 1 290 ? -0.748 -11.612 0.451 1.00 94.06 290 ILE A N 1
ATOM 2176 C CA . ILE A 1 290 ? -0.479 -12.515 -0.665 1.00 94.06 290 ILE A CA 1
ATOM 2177 C C . ILE A 1 290 ? 0.028 -13.813 -0.034 1.00 94.06 290 ILE A C 1
ATOM 2179 O O . ILE A 1 290 ? 1.106 -13.788 0.577 1.00 94.06 290 ILE A O 1
ATOM 2183 N N . PRO A 1 291 ? -0.742 -14.912 -0.117 1.00 92.31 291 PRO A N 1
ATOM 2184 C CA . PRO A 1 291 ? -0.341 -16.168 0.493 1.00 92.31 291 PRO A CA 1
ATOM 2185 C C . PRO A 1 291 ? 0.941 -16.677 -0.162 1.00 92.31 291 PRO A C 1
ATOM 2187 O O . PRO A 1 291 ? 1.119 -16.582 -1.378 1.00 92.31 291 PRO A O 1
ATOM 2190 N N . GLY A 1 292 ? 1.841 -17.186 0.670 1.00 89.81 292 GLY A N 1
ATOM 2191 C CA . GLY A 1 292 ? 3.001 -17.940 0.222 1.00 89.81 292 GLY A CA 1
ATOM 2192 C C . GLY A 1 292 ? 2.697 -19.433 0.074 1.00 89.81 292 GLY A C 1
ATOM 2193 O O . GLY A 1 292 ? 1.599 -19.883 0.401 1.00 89.81 292 GLY A O 1
ATOM 2194 N N . GLU A 1 293 ? 3.674 -20.207 -0.395 1.00 91.06 293 GLU A N 1
ATOM 2195 C CA . GLU A 1 293 ? 3.548 -21.664 -0.559 1.00 91.06 293 GLU A CA 1
ATOM 2196 C C . GLU A 1 293 ? 4.488 -22.448 0.367 1.00 91.06 293 GLU A C 1
ATOM 2198 O O . GLU A 1 293 ? 4.366 -23.670 0.490 1.00 91.06 293 GLU A O 1
ATOM 2203 N N . LYS A 1 294 ? 5.493 -21.794 0.970 1.00 91.94 294 LYS A N 1
ATOM 2204 C CA . LYS A 1 294 ? 6.627 -22.485 1.598 1.00 91.94 294 LYS A CA 1
ATOM 2205 C C . LYS A 1 294 ? 7.078 -21.848 2.906 1.00 91.94 294 LYS A C 1
ATOM 2207 O O . LYS A 1 294 ? 7.131 -20.638 3.096 1.00 91.94 294 LYS A O 1
ATOM 2212 N N . GLY A 1 295 ? 7.564 -22.712 3.791 1.00 91.44 295 GLY A N 1
ATOM 2213 C CA . GLY A 1 295 ? 8.164 -22.302 5.056 1.00 91.44 295 GLY A CA 1
ATOM 2214 C C . GLY A 1 295 ? 7.128 -21.971 6.127 1.00 91.44 295 GLY A C 1
ATOM 2215 O O . GLY A 1 295 ? 5.979 -21.642 5.848 1.00 91.44 295 GLY A O 1
ATOM 2216 N N . LYS A 1 296 ? 7.556 -22.082 7.385 1.00 92.56 296 LYS A N 1
ATOM 2217 C CA . LYS A 1 296 ? 6.716 -21.773 8.546 1.00 92.56 296 LYS A CA 1
ATOM 2218 C C . LYS A 1 296 ? 6.510 -20.263 8.669 1.00 92.56 296 LYS A C 1
ATOM 2220 O O . LYS A 1 296 ? 7.405 -19.499 8.305 1.00 92.56 296 LYS A O 1
ATOM 2225 N N . MET A 1 297 ? 5.371 -19.866 9.235 1.00 93.75 297 MET A N 1
ATOM 2226 C CA . MET A 1 297 ? 5.083 -18.482 9.614 1.00 93.75 297 MET A CA 1
ATOM 2227 C C . MET A 1 297 ? 6.270 -17.861 10.367 1.00 93.75 297 MET A C 1
ATOM 2229 O O . MET A 1 297 ? 6.782 -18.439 11.330 1.00 93.75 297 MET A O 1
ATOM 2233 N N . GLN A 1 298 ? 6.711 -16.689 9.915 1.00 94.38 298 GLN A N 1
ATOM 2234 C CA . GLN A 1 298 ? 7.776 -15.917 10.548 1.00 94.38 298 GLN A CA 1
ATOM 2235 C C . GLN A 1 298 ? 7.204 -14.994 11.627 1.00 94.38 298 GLN A C 1
ATOM 2237 O O . GLN A 1 298 ? 6.039 -14.608 11.595 1.00 94.38 298 GLN A O 1
ATOM 2242 N N . SER A 1 299 ? 8.043 -14.592 12.581 1.00 93.88 299 SER A N 1
ATOM 2243 C CA . SER A 1 299 ? 7.659 -13.601 13.593 1.00 93.88 299 SER A CA 1
ATOM 2244 C C . SER A 1 299 ? 7.611 -12.171 13.040 1.00 93.88 299 SER A C 1
ATOM 2246 O O . SER A 1 299 ? 7.000 -11.297 13.658 1.00 93.88 299 SER A O 1
ATOM 2248 N N . SER A 1 300 ? 8.270 -11.917 11.902 1.00 95.50 300 SER A N 1
ATOM 2249 C CA . SER A 1 300 ? 8.362 -10.596 11.285 1.00 95.50 300 SER A CA 1
ATOM 2250 C C . SER A 1 300 ? 8.362 -10.667 9.760 1.00 95.50 300 SER A C 1
ATOM 2252 O O . SER A 1 300 ? 9.039 -11.525 9.198 1.00 95.50 300 SER A O 1
ATOM 2254 N N . TYR A 1 301 ? 7.658 -9.738 9.108 1.00 97.25 301 TYR A N 1
ATOM 2255 C CA . TYR A 1 301 ? 7.626 -9.581 7.653 1.00 97.25 301 TYR A CA 1
ATOM 2256 C C . TYR A 1 301 ? 7.786 -8.111 7.233 1.00 97.25 301 TYR A C 1
ATOM 2258 O O . TYR A 1 301 ? 7.407 -7.197 7.968 1.00 97.25 301 TYR A O 1
ATOM 2266 N N . PRO A 1 302 ? 8.315 -7.846 6.029 1.00 96.75 302 PRO A N 1
ATOM 2267 C CA . PRO A 1 302 ? 8.210 -6.531 5.410 1.00 96.75 302 PRO A CA 1
ATOM 2268 C C . PRO A 1 302 ? 6.762 -6.232 4.985 1.00 96.75 302 PRO A C 1
ATOM 2270 O O . PRO A 1 302 ? 6.076 -7.099 4.443 1.00 96.75 302 PRO A O 1
ATOM 2273 N N . LEU A 1 303 ? 6.323 -4.988 5.183 1.00 96.12 303 LEU A N 1
ATOM 2274 C CA . LEU A 1 303 ? 5.089 -4.449 4.612 1.00 96.12 303 LEU A CA 1
ATOM 2275 C C . LEU A 1 303 ? 5.431 -3.611 3.376 1.00 96.12 303 LEU A C 1
ATOM 2277 O O . LEU A 1 303 ? 6.088 -2.574 3.475 1.00 96.12 303 LEU A O 1
ATOM 2281 N N . TYR A 1 304 ? 4.979 -4.069 2.213 1.00 93.81 304 TYR A N 1
ATOM 2282 C CA . TYR A 1 304 ? 5.245 -3.440 0.924 1.00 93.81 304 TYR A CA 1
ATOM 2283 C C . TYR A 1 304 ? 4.221 -2.353 0.605 1.00 93.81 304 TYR A C 1
ATOM 2285 O O . TYR A 1 304 ? 3.022 -2.526 0.823 1.00 93.81 304 TYR A O 1
ATOM 2293 N N . ALA A 1 305 ? 4.696 -1.254 0.015 1.00 89.50 305 ALA A N 1
ATOM 2294 C CA . ALA A 1 305 ? 3.862 -0.109 -0.346 1.00 89.50 305 ALA A CA 1
ATOM 2295 C C . ALA A 1 305 ? 2.766 -0.443 -1.376 1.00 89.50 305 ALA A C 1
ATOM 2297 O O . ALA A 1 305 ? 1.720 0.198 -1.373 1.00 89.50 305 ALA A O 1
ATOM 2298 N N . ASN A 1 306 ? 3.015 -1.409 -2.267 1.00 86.25 306 ASN A N 1
ATOM 2299 C CA . ASN A 1 306 ? 2.078 -1.865 -3.293 1.00 86.25 306 ASN A CA 1
ATOM 2300 C C . ASN A 1 306 ? 2.452 -3.274 -3.805 1.00 86.25 306 ASN A C 1
ATOM 2302 O O . ASN A 1 306 ? 3.444 -3.873 -3.374 1.00 86.25 306 ASN A O 1
ATOM 2306 N N . LEU A 1 307 ? 1.636 -3.806 -4.721 1.00 84.31 307 LEU A N 1
ATOM 2307 C CA . LEU A 1 307 ? 1.782 -5.158 -5.268 1.00 84.31 307 LEU A CA 1
ATOM 2308 C C . LEU A 1 307 ? 3.096 -5.349 -6.041 1.00 84.31 307 LEU A C 1
ATOM 2310 O O . LEU A 1 307 ? 3.743 -6.384 -5.904 1.00 84.31 307 LEU A O 1
ATOM 2314 N N . GLU A 1 308 ? 3.509 -4.351 -6.818 1.00 81.81 308 GLU A N 1
ATOM 2315 C CA . GLU A 1 308 ? 4.725 -4.416 -7.641 1.00 81.81 308 GLU A CA 1
ATOM 2316 C C . GLU A 1 308 ? 5.973 -4.520 -6.760 1.00 81.81 308 GLU A C 1
ATOM 2318 O O . GLU A 1 308 ? 6.821 -5.390 -6.957 1.00 81.81 308 GLU A O 1
ATOM 2323 N N . LYS A 1 309 ? 6.036 -3.714 -5.696 1.00 85.25 309 LYS A N 1
ATOM 2324 C CA . LYS A 1 309 ? 7.119 -3.759 -4.705 1.00 85.25 309 LYS A CA 1
ATOM 2325 C C . LYS A 1 309 ? 7.192 -5.096 -3.970 1.00 85.25 309 LYS A C 1
ATOM 2327 O O . LYS A 1 309 ? 8.291 -5.582 -3.694 1.00 85.25 309 LYS A O 1
ATOM 2332 N N . ALA A 1 310 ? 6.044 -5.718 -3.702 1.00 89.25 310 ALA A N 1
ATOM 2333 C CA . ALA A 1 310 ? 5.992 -7.055 -3.119 1.00 89.25 310 ALA A CA 1
ATOM 2334 C C . ALA A 1 310 ? 6.559 -8.125 -4.064 1.00 89.25 310 ALA A C 1
ATOM 2336 O O . ALA A 1 310 ? 7.322 -8.983 -3.620 1.00 89.25 310 ALA A O 1
ATOM 2337 N N . GLN A 1 311 ? 6.246 -8.048 -5.363 1.00 85.81 311 GLN A N 1
ATOM 2338 C CA . GLN A 1 311 ? 6.789 -8.951 -6.387 1.00 85.81 311 GLN A CA 1
ATOM 2339 C C . GLN A 1 311 ? 8.303 -8.774 -6.568 1.00 85.81 311 GLN A C 1
ATOM 2341 O O . GLN A 1 311 ? 9.038 -9.752 -6.704 1.00 85.81 311 GLN A O 1
ATOM 2346 N N . GLU A 1 312 ? 8.791 -7.535 -6.506 1.00 83.44 312 GLU A N 1
ATOM 2347 C CA . GLU A 1 312 ? 10.221 -7.214 -6.575 1.00 83.44 312 GLU A CA 1
ATOM 2348 C C . GLU A 1 312 ? 10.993 -7.547 -5.291 1.00 83.44 312 GLU A C 1
ATOM 2350 O O . GLU A 1 312 ? 12.224 -7.499 -5.290 1.00 83.44 312 GLU A O 1
ATOM 2355 N N . ASN A 1 313 ? 10.297 -7.877 -4.198 1.00 86.56 313 ASN A N 1
ATOM 2356 C CA . ASN A 1 313 ? 10.866 -7.973 -2.854 1.00 86.56 313 ASN A CA 1
ATOM 2357 C C . ASN A 1 313 ? 11.619 -6.698 -2.426 1.00 86.56 313 ASN A C 1
ATOM 2359 O O . ASN A 1 313 ? 12.612 -6.776 -1.702 1.00 86.56 313 ASN A O 1
ATOM 2363 N N . SER A 1 314 ? 11.140 -5.522 -2.843 1.00 83.62 314 SER A N 1
ATOM 2364 C CA . SER A 1 314 ? 11.790 -4.235 -2.587 1.00 83.62 314 SER A CA 1
ATOM 2365 C C . SER A 1 314 ? 10.952 -3.351 -1.668 1.00 83.62 314 SER A C 1
ATOM 2367 O O . SER A 1 314 ? 9.790 -3.076 -1.945 1.00 83.62 314 SER A O 1
ATOM 2369 N N . LEU A 1 315 ? 11.557 -2.860 -0.584 1.00 82.19 315 LEU A N 1
ATOM 2370 C CA . LEU A 1 315 ? 10.966 -1.829 0.280 1.00 82.19 315 LEU A CA 1
ATOM 2371 C C . LEU A 1 315 ? 11.308 -0.402 -0.178 1.00 82.19 315 LEU A C 1
ATOM 2373 O O . LEU A 1 315 ? 10.803 0.565 0.385 1.00 82.19 315 LEU A O 1
ATOM 2377 N N . SER A 1 316 ? 12.194 -0.258 -1.165 1.00 75.56 316 SER A N 1
ATOM 2378 C CA . SER A 1 316 ? 12.658 1.039 -1.651 1.00 75.56 316 SER A CA 1
ATOM 2379 C C . SER A 1 316 ? 11.676 1.637 -2.652 1.00 75.56 316 SER A C 1
ATOM 2381 O O . SER A 1 316 ? 11.171 0.935 -3.530 1.00 75.56 316 SER A O 1
ATOM 2383 N N . GLU A 1 317 ? 11.461 2.953 -2.581 1.00 70.44 317 GLU A N 1
ATOM 2384 C CA . GLU A 1 317 ? 10.657 3.681 -3.575 1.00 70.44 317 GLU A CA 1
ATOM 2385 C C . GLU A 1 317 ? 11.263 3.571 -4.978 1.00 70.44 317 GLU A C 1
ATOM 2387 O O . GLU A 1 317 ? 10.554 3.344 -5.958 1.00 70.44 317 GLU A O 1
ATOM 2392 N N . VAL A 1 318 ? 12.592 3.603 -5.067 1.00 71.12 318 VAL A N 1
ATOM 2393 C CA . VAL A 1 318 ? 13.320 3.464 -6.329 1.00 71.12 318 VAL A CA 1
ATOM 2394 C C . VAL A 1 318 ? 13.368 1.986 -6.756 1.00 71.12 318 VAL A C 1
ATOM 2396 O O . VAL A 1 318 ? 13.691 1.128 -5.926 1.00 71.12 318 VAL A O 1
ATOM 2399 N N . PRO A 1 319 ? 13.040 1.650 -8.021 1.00 75.06 319 PRO A N 1
ATOM 2400 C CA . PRO A 1 319 ? 13.235 0.308 -8.569 1.00 75.06 319 PRO A CA 1
ATOM 2401 C C . PRO A 1 319 ? 14.682 -0.174 -8.416 1.00 75.06 319 PRO A C 1
ATOM 2403 O O . PRO A 1 319 ? 15.626 0.616 -8.412 1.00 75.06 319 PRO A O 1
ATOM 2406 N N . THR A 1 320 ? 14.888 -1.486 -8.303 1.00 81.69 320 THR A N 1
ATOM 2407 C CA . THR A 1 320 ? 16.245 -2.037 -8.168 1.00 81.69 320 THR A CA 1
ATOM 2408 C C . THR A 1 320 ? 17.017 -1.928 -9.483 1.00 81.69 320 THR A C 1
ATOM 2410 O O . THR A 1 320 ? 16.558 -2.427 -10.515 1.00 81.69 320 THR A O 1
ATOM 2413 N N . THR A 1 321 ? 18.226 -1.364 -9.450 1.00 89.25 321 THR A N 1
ATOM 2414 C CA . THR A 1 321 ? 19.138 -1.372 -10.603 1.00 89.25 321 THR A CA 1
ATOM 2415 C C . THR A 1 321 ? 19.530 -2.801 -10.958 1.00 89.25 321 THR A C 1
ATOM 2417 O O . THR A 1 321 ? 20.181 -3.494 -10.181 1.00 89.25 321 THR A O 1
ATOM 2420 N N . THR A 1 322 ? 19.136 -3.244 -12.149 1.00 90.75 322 THR A N 1
ATOM 2421 C CA . THR A 1 322 ? 19.498 -4.558 -12.698 1.00 90.75 322 THR A CA 1
ATOM 2422 C C . THR A 1 322 ? 20.868 -4.517 -13.372 1.00 90.75 322 THR A C 1
ATOM 2424 O O . THR A 1 322 ? 21.647 -5.460 -13.256 1.00 90.75 322 THR A O 1
ATOM 2427 N N . LEU A 1 323 ? 21.173 -3.425 -14.076 1.00 91.69 323 LEU A N 1
ATOM 2428 C CA . LEU A 1 323 ? 22.433 -3.223 -14.788 1.00 91.69 323 LEU A CA 1
ATOM 2429 C C . LEU A 1 323 ? 22.718 -1.724 -14.925 1.00 91.69 323 LEU A C 1
ATOM 2431 O O . LEU A 1 323 ? 21.791 -0.939 -15.104 1.00 91.69 323 LEU A O 1
ATOM 2435 N N . SER A 1 324 ? 23.997 -1.346 -14.918 1.00 93.94 324 SER A N 1
ATOM 2436 C CA . SER A 1 324 ? 24.439 -0.003 -15.305 1.00 93.94 324 SER A CA 1
ATOM 2437 C C . SER A 1 324 ? 25.173 -0.042 -16.646 1.00 93.94 324 SER A C 1
ATOM 2439 O O . SER A 1 324 ? 26.085 -0.854 -16.838 1.00 93.94 324 SER A O 1
ATOM 2441 N N . LEU A 1 325 ? 24.804 0.858 -17.553 1.00 94.06 325 LEU A N 1
ATOM 2442 C CA . LEU A 1 325 ? 25.504 1.121 -18.808 1.00 94.06 325 LEU A CA 1
ATOM 2443 C C . LEU A 1 325 ? 26.387 2.367 -18.691 1.00 94.06 325 LEU A C 1
ATOM 2445 O O . LEU A 1 325 ? 26.209 3.174 -17.778 1.00 94.06 325 LEU A O 1
ATOM 2449 N N . SER A 1 326 ? 27.316 2.528 -19.632 1.00 94.12 326 SER A N 1
ATOM 2450 C CA . SER A 1 326 ? 28.112 3.743 -19.789 1.00 94.12 326 SER A CA 1
ATOM 2451 C C . SER A 1 326 ? 28.093 4.252 -21.231 1.00 94.12 326 SER A C 1
ATOM 2453 O O . SER A 1 326 ? 28.163 3.453 -22.166 1.00 94.12 326 SER A O 1
ATOM 2455 N N . ALA A 1 327 ? 27.987 5.569 -21.409 1.00 91.69 327 ALA A N 1
ATOM 2456 C CA . ALA A 1 327 ? 28.000 6.242 -22.710 1.00 91.69 327 ALA A CA 1
ATOM 2457 C C . ALA A 1 327 ? 28.895 7.486 -22.655 1.00 91.69 327 ALA A C 1
ATOM 2459 O O . ALA A 1 327 ? 28.808 8.235 -21.692 1.00 91.69 327 ALA A O 1
ATOM 2460 N N . GLU A 1 328 ? 29.718 7.747 -23.671 1.00 89.31 328 GLU A N 1
ATOM 2461 C CA . GLU A 1 328 ? 30.547 8.970 -23.728 1.00 89.31 328 GLU A CA 1
ATOM 2462 C C . GLU A 1 328 ? 29.690 10.235 -23.878 1.00 89.31 328 GLU A C 1
ATOM 2464 O O . GLU A 1 328 ? 29.927 11.257 -23.240 1.00 89.31 328 GLU A O 1
ATOM 2469 N N . THR A 1 329 ? 28.640 10.141 -24.693 1.00 86.56 329 THR A N 1
ATOM 2470 C CA . THR A 1 329 ? 27.627 11.183 -24.871 1.00 86.56 329 THR A CA 1
ATOM 2471 C C . THR A 1 329 ? 26.265 10.608 -24.528 1.00 86.56 329 THR A C 1
ATOM 2473 O O . THR A 1 329 ? 26.010 9.432 -24.783 1.00 86.56 329 THR A O 1
ATOM 2476 N N . LEU A 1 330 ? 25.398 11.414 -23.914 1.00 83.69 330 LEU A N 1
ATOM 2477 C CA . LEU A 1 330 ? 24.048 10.978 -23.584 1.00 83.69 330 LEU A CA 1
ATOM 2478 C C . LEU A 1 330 ? 23.202 10.979 -24.869 1.00 83.69 330 LEU A C 1
ATOM 2480 O O . LEU A 1 330 ? 22.986 12.053 -25.434 1.00 83.69 330 LEU A O 1
ATOM 2484 N N . PRO A 1 331 ? 22.740 9.814 -25.359 1.00 77.38 331 PRO A N 1
ATOM 2485 C CA . PRO A 1 331 ? 21.762 9.787 -26.439 1.00 77.38 331 PRO A CA 1
ATOM 2486 C C . PRO A 1 331 ? 20.407 10.314 -25.937 1.00 77.38 331 PRO A C 1
ATOM 2488 O O . PRO A 1 331 ? 20.250 10.548 -24.745 1.00 77.38 331 PRO A O 1
ATOM 2491 N N . ASP A 1 332 ? 19.426 10.493 -26.823 1.00 80.75 332 ASP A N 1
ATOM 2492 C CA . ASP A 1 332 ? 18.085 11.012 -26.494 1.00 80.75 332 ASP A CA 1
ATOM 2493 C C . ASP A 1 332 ? 17.282 10.037 -25.602 1.00 80.75 332 ASP A C 1
ATOM 2495 O O . ASP A 1 332 ? 16.402 9.313 -26.065 1.00 80.75 332 ASP A O 1
ATOM 2499 N N . VAL A 1 333 ? 17.681 9.934 -24.331 1.00 87.50 333 VAL A N 1
ATOM 2500 C CA . VAL A 1 333 ? 17.146 9.059 -23.284 1.00 87.50 333 VAL A CA 1
ATOM 2501 C C . VAL A 1 333 ? 17.258 9.756 -21.925 1.00 87.50 333 VAL A C 1
ATOM 2503 O O . VAL A 1 333 ? 18.164 10.550 -21.677 1.00 87.50 333 VAL A O 1
ATOM 2506 N N . GLN A 1 334 ? 16.354 9.428 -21.009 1.00 87.69 334 GLN A N 1
ATOM 2507 C CA . GLN A 1 334 ? 16.245 10.039 -19.687 1.00 87.69 334 GLN A CA 1
ATOM 2508 C C . GLN A 1 334 ? 15.677 9.045 -18.665 1.00 87.69 334 GLN A C 1
ATOM 2510 O O . GLN A 1 334 ? 15.312 7.919 -19.000 1.00 87.69 334 GLN A O 1
ATOM 2515 N N . ALA A 1 335 ? 15.586 9.441 -17.395 1.00 88.75 335 ALA A N 1
ATOM 2516 C CA . ALA A 1 335 ? 14.873 8.635 -16.405 1.00 88.75 335 ALA A CA 1
ATOM 2517 C C . ALA A 1 335 ? 13.407 8.416 -16.843 1.00 88.75 335 ALA A C 1
ATOM 2519 O O . ALA A 1 335 ? 12.727 9.342 -17.293 1.00 88.75 335 ALA A O 1
ATOM 2520 N N . GLY A 1 336 ? 12.933 7.175 -16.748 1.00 86.06 336 GLY A N 1
ATOM 2521 C CA . GLY A 1 336 ? 11.620 6.741 -17.223 1.00 86.06 336 GLY A CA 1
ATOM 2522 C C . GLY A 1 336 ? 11.526 6.445 -18.726 1.00 86.06 336 GLY A C 1
ATOM 2523 O O . GLY A 1 336 ? 10.426 6.165 -19.206 1.00 86.06 336 GLY A O 1
ATOM 2524 N N . SER A 1 337 ? 12.622 6.510 -19.495 1.00 89.12 337 SER A N 1
ATOM 2525 C CA . SER A 1 337 ? 12.651 5.932 -20.848 1.00 89.12 337 SER A CA 1
ATOM 2526 C C . SER A 1 337 ? 12.526 4.412 -20.778 1.00 89.12 337 SER A C 1
ATOM 2528 O O . SER A 1 337 ? 13.013 3.780 -19.842 1.00 89.12 337 SER A O 1
ATOM 2530 N N . VAL A 1 338 ? 11.913 3.806 -21.791 1.00 90.44 338 VAL A N 1
ATOM 2531 C CA . VAL A 1 338 ? 11.682 2.356 -21.816 1.00 90.44 338 VAL A CA 1
ATOM 2532 C C . VAL A 1 338 ? 12.927 1.581 -22.254 1.00 90.44 338 VAL A C 1
ATOM 2534 O O . VAL A 1 338 ? 13.685 2.023 -23.122 1.00 90.44 338 VAL A O 1
ATOM 2537 N N . VAL A 1 339 ? 13.106 0.390 -21.684 1.00 93.81 339 VAL A N 1
ATOM 2538 C CA . VAL A 1 339 ? 14.094 -0.600 -22.127 1.00 93.81 339 VAL A CA 1
ATOM 2539 C C . VAL A 1 339 ? 13.385 -1.652 -22.970 1.00 93.81 339 VAL A C 1
ATOM 2541 O O . VAL A 1 339 ? 12.412 -2.265 -22.527 1.00 93.81 339 VAL A O 1
ATOM 2544 N N . LEU A 1 340 ? 13.872 -1.856 -24.191 1.00 92.38 340 LEU A N 1
ATOM 2545 C CA . LEU A 1 340 ? 13.285 -2.733 -25.192 1.00 92.38 340 LEU A CA 1
ATOM 2546 C C . LEU A 1 340 ? 14.179 -3.953 -25.442 1.00 92.38 340 LEU A C 1
ATOM 2548 O O . LEU A 1 340 ? 15.389 -3.827 -25.600 1.00 92.38 340 LEU A O 1
ATOM 2552 N N . TYR A 1 341 ? 13.570 -5.126 -25.566 1.00 93.06 341 TYR A N 1
ATOM 2553 C CA . TYR A 1 341 ? 14.188 -6.312 -26.148 1.00 93.06 341 TYR A CA 1
ATOM 2554 C C . TYR A 1 341 ? 13.460 -6.647 -27.443 1.00 93.06 341 TYR A C 1
ATOM 2556 O O . TYR A 1 341 ? 12.251 -6.870 -27.427 1.00 93.06 341 TYR A O 1
ATOM 2564 N N . ARG A 1 342 ? 14.164 -6.640 -28.583 1.00 88.56 342 ARG A N 1
ATOM 2565 C CA . ARG A 1 342 ? 13.558 -6.882 -29.912 1.00 88.56 342 ARG A CA 1
ATOM 2566 C C . ARG A 1 342 ? 12.275 -6.065 -30.151 1.00 88.56 342 ARG A C 1
ATOM 2568 O O . ARG A 1 342 ? 11.284 -6.578 -30.662 1.00 88.56 342 ARG A O 1
ATOM 2575 N N . LYS A 1 343 ? 12.321 -4.774 -29.788 1.00 84.19 343 LYS A N 1
ATOM 2576 C CA . LYS A 1 343 ? 11.211 -3.796 -29.863 1.00 84.19 343 LYS A CA 1
ATOM 2577 C C . LYS A 1 343 ? 10.050 -4.019 -28.878 1.00 84.19 343 LYS A C 1
ATOM 2579 O O . LYS A 1 343 ? 9.060 -3.300 -28.963 1.00 84.19 343 LYS A O 1
ATOM 2584 N N . PHE A 1 344 ? 10.172 -4.948 -27.932 1.00 88.44 344 PHE A N 1
ATOM 2585 C CA . PHE A 1 344 ? 9.189 -5.192 -26.874 1.00 88.44 344 PHE A CA 1
ATOM 2586 C C . PHE A 1 344 ? 9.655 -4.602 -25.535 1.00 88.44 344 PHE A C 1
ATOM 2588 O O . PHE A 1 344 ? 10.817 -4.768 -25.175 1.00 88.44 344 PHE A O 1
ATOM 2595 N N . ALA A 1 345 ? 8.780 -3.916 -24.795 1.00 90.56 345 ALA A N 1
ATOM 2596 C CA . ALA A 1 345 ? 9.146 -3.251 -23.541 1.00 90.56 345 ALA A CA 1
ATOM 2597 C C . ALA A 1 345 ? 9.306 -4.244 -22.381 1.00 90.56 345 ALA A C 1
ATOM 2599 O O . ALA A 1 345 ? 8.370 -4.953 -22.021 1.00 90.56 345 ALA A O 1
ATOM 2600 N N . VAL A 1 346 ? 10.495 -4.262 -21.776 1.00 93.56 346 VAL A N 1
ATOM 2601 C CA . VAL A 1 346 ? 10.880 -5.214 -20.716 1.00 93.56 346 VAL A CA 1
ATOM 2602 C C . VAL A 1 346 ? 11.397 -4.538 -19.443 1.00 93.56 346 VAL A C 1
ATOM 2604 O O . VAL A 1 346 ? 11.672 -5.207 -18.447 1.00 93.56 346 VAL A O 1
ATOM 2607 N N . GLY A 1 347 ? 11.545 -3.216 -19.458 1.00 92.00 347 GLY A N 1
ATOM 2608 C CA . GLY A 1 347 ? 12.103 -2.461 -18.345 1.00 92.00 347 GLY A CA 1
ATOM 2609 C C . GLY A 1 347 ? 12.101 -0.958 -18.589 1.00 92.00 347 GLY A C 1
ATOM 2610 O O . GLY A 1 347 ? 11.476 -0.474 -19.536 1.00 92.00 347 GLY A O 1
ATOM 2611 N N . GLU A 1 348 ? 12.837 -0.231 -17.758 1.00 91.94 348 GLU A N 1
ATOM 2612 C CA . GLU A 1 348 ? 12.944 1.228 -17.804 1.00 91.94 348 GLU A CA 1
ATOM 2613 C C . GLU A 1 348 ? 14.308 1.735 -17.315 1.00 91.94 348 GLU A C 1
ATOM 2615 O O . GLU A 1 348 ? 15.056 1.032 -16.630 1.00 91.94 348 GLU A O 1
ATOM 2620 N N . ILE A 1 349 ? 14.640 2.972 -17.677 1.00 92.62 349 ILE A N 1
ATOM 2621 C CA . ILE A 1 349 ? 15.789 3.697 -17.138 1.00 92.62 349 ILE A CA 1
ATOM 2622 C C . ILE A 1 349 ? 15.399 4.296 -15.789 1.00 92.62 349 ILE A C 1
ATOM 2624 O O . ILE A 1 349 ? 14.467 5.089 -15.702 1.00 92.62 349 ILE A O 1
ATOM 2628 N N . ILE A 1 350 ? 16.157 3.974 -14.747 1.00 91.62 350 ILE A N 1
ATOM 2629 C CA . ILE A 1 350 ? 15.926 4.465 -13.385 1.00 91.62 350 ILE A CA 1
ATOM 2630 C C . ILE A 1 350 ? 16.594 5.826 -13.199 1.00 91.62 350 ILE A C 1
ATOM 2632 O O . ILE A 1 350 ? 16.012 6.752 -12.641 1.00 91.62 350 ILE A O 1
ATOM 2636 N N . ALA A 1 351 ? 17.846 5.940 -13.645 1.00 92.31 351 ALA A N 1
ATO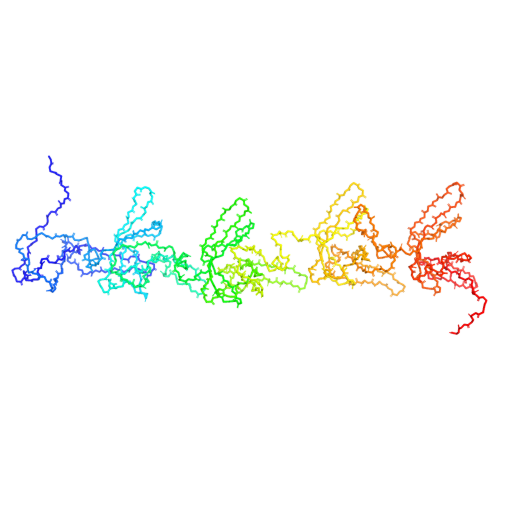M 2637 C CA . ALA A 1 351 ? 18.658 7.125 -13.429 1.00 92.31 351 ALA A CA 1
ATOM 2638 C C . ALA A 1 351 ? 19.709 7.297 -14.526 1.00 92.31 351 ALA A C 1
ATOM 2640 O O . ALA A 1 351 ? 20.254 6.326 -15.050 1.00 92.31 351 ALA A O 1
ATOM 2641 N N . VAL A 1 352 ? 20.041 8.556 -14.801 1.00 92.62 352 VAL A N 1
ATOM 2642 C CA . VAL A 1 352 ? 21.163 8.964 -15.647 1.00 92.62 352 VAL A CA 1
ATOM 2643 C C . VAL A 1 352 ? 22.063 9.861 -14.804 1.00 92.62 352 VAL A C 1
ATOM 2645 O O . VAL A 1 352 ? 21.604 10.859 -14.253 1.00 92.62 352 VAL A O 1
ATOM 2648 N N . LYS A 1 353 ? 23.337 9.494 -14.668 1.00 94.00 353 LYS A N 1
ATOM 2649 C CA . LYS A 1 353 ? 24.307 10.181 -13.809 1.00 94.00 353 LYS A CA 1
ATOM 2650 C C . LYS A 1 353 ? 25.473 10.689 -14.664 1.00 94.00 353 LYS A C 1
ATOM 2652 O O . LYS A 1 353 ? 26.216 9.860 -15.196 1.00 94.00 353 LYS A O 1
ATOM 2657 N N . PRO A 1 354 ? 25.660 12.011 -14.813 1.00 93.00 354 PRO A N 1
ATOM 2658 C CA . PRO A 1 354 ? 26.800 12.548 -15.545 1.00 93.00 354 PRO A CA 1
ATOM 2659 C C . PRO A 1 354 ? 28.111 12.296 -14.786 1.00 93.00 354 PRO A C 1
ATOM 2661 O O . PRO A 1 354 ? 28.177 12.407 -13.560 1.00 93.00 354 PRO A O 1
ATOM 2664 N N . ARG A 1 355 ? 29.168 11.983 -15.531 1.00 88.81 355 ARG A N 1
ATOM 2665 C CA . ARG A 1 355 ? 30.573 12.001 -15.107 1.00 88.81 355 ARG A CA 1
ATOM 2666 C C . ARG A 1 355 ? 31.344 13.014 -15.954 1.00 88.81 355 ARG A C 1
ATOM 2668 O O . ARG A 1 355 ? 30.787 13.663 -16.831 1.00 88.81 355 ARG A O 1
ATOM 2675 N N . LYS A 1 356 ? 32.638 13.168 -15.665 1.00 88.44 356 LYS A N 1
ATOM 2676 C CA . LYS A 1 356 ? 33.520 14.126 -16.347 1.00 88.44 356 LYS A CA 1
ATOM 2677 C C . LYS A 1 356 ? 33.629 13.869 -17.860 1.00 88.44 356 LYS A C 1
ATOM 2679 O O . LYS A 1 356 ? 33.790 14.818 -18.616 1.00 88.44 356 LYS A O 1
ATOM 2684 N N . ASP A 1 357 ? 33.568 12.608 -18.268 1.00 88.88 357 ASP A N 1
ATOM 2685 C CA . ASP A 1 357 ? 33.874 12.109 -19.614 1.00 88.88 357 ASP A CA 1
ATOM 2686 C C . ASP A 1 357 ? 32.850 11.085 -20.138 1.00 88.88 357 ASP A C 1
ATOM 2688 O O . ASP A 1 357 ? 33.000 10.562 -21.239 1.00 88.88 357 ASP A O 1
ATOM 2692 N N . ALA A 1 358 ? 31.820 10.773 -19.349 1.00 92.88 358 ALA A N 1
ATOM 2693 C CA . ALA A 1 358 ? 30.807 9.783 -19.691 1.00 92.88 358 ALA A CA 1
ATOM 2694 C C . ALA A 1 358 ? 29.521 9.995 -18.881 1.00 92.88 358 ALA A C 1
ATOM 2696 O O . ALA A 1 358 ? 29.459 10.806 -17.963 1.00 92.88 358 ALA A O 1
ATOM 2697 N N . PHE A 1 359 ? 28.504 9.197 -19.169 1.00 93.50 359 PHE A N 1
ATOM 2698 C CA . PHE A 1 359 ? 27.269 9.061 -18.414 1.00 93.50 359 PHE A CA 1
ATOM 2699 C C . PHE A 1 359 ? 27.156 7.627 -17.911 1.00 93.50 359 PHE A C 1
ATOM 2701 O O . PHE A 1 359 ? 27.455 6.687 -18.645 1.00 93.50 359 PHE A O 1
ATOM 2708 N N . ASP A 1 360 ? 26.714 7.461 -16.669 1.00 94.56 360 ASP A N 1
ATOM 2709 C CA . ASP A 1 360 ? 26.271 6.183 -16.121 1.00 94.56 360 ASP A CA 1
ATOM 2710 C C . ASP A 1 360 ? 24.744 6.105 -16.219 1.00 94.56 360 ASP A C 1
ATOM 2712 O O . ASP A 1 360 ? 24.050 6.996 -15.727 1.00 94.56 360 ASP A O 1
ATOM 2716 N N . ILE A 1 361 ? 24.216 5.044 -16.826 1.00 94.75 361 ILE A N 1
ATOM 2717 C CA . ILE A 1 361 ? 22.775 4.850 -17.023 1.00 94.75 361 ILE A CA 1
ATOM 2718 C C . ILE A 1 361 ? 22.341 3.595 -16.275 1.00 94.75 361 ILE A C 1
ATOM 2720 O O . ILE A 1 361 ? 22.733 2.489 -16.641 1.00 94.75 361 ILE A O 1
ATOM 2724 N N . ASP A 1 362 ? 21.530 3.760 -15.238 1.00 95.12 362 ASP A N 1
ATOM 2725 C CA . ASP A 1 362 ? 21.026 2.660 -14.419 1.00 95.12 362 ASP A CA 1
ATOM 2726 C C . ASP A 1 362 ? 19.685 2.167 -14.969 1.00 95.12 362 ASP A C 1
ATOM 2728 O O . ASP A 1 362 ? 18.742 2.942 -15.133 1.00 95.12 362 ASP A O 1
ATOM 2732 N N . LEU A 1 363 ? 19.602 0.868 -15.248 1.00 94.31 363 LEU A N 1
ATOM 2733 C CA . LEU A 1 363 ? 18.443 0.216 -15.850 1.00 94.31 363 LEU A CA 1
ATOM 2734 C C . LEU A 1 363 ? 17.750 -0.703 -14.851 1.00 94.31 363 LEU A C 1
ATOM 2736 O O . LEU A 1 363 ? 18.407 -1.479 -14.152 1.00 94.31 363 LEU A O 1
ATOM 2740 N N . HIS A 1 364 ? 16.423 -0.691 -14.864 1.00 93.12 364 HIS A N 1
ATOM 2741 C CA . HIS A 1 364 ? 15.588 -1.711 -14.253 1.00 93.12 364 HIS A CA 1
ATOM 2742 C C . HIS A 1 364 ? 15.047 -2.635 -15.342 1.00 93.12 364 HIS A C 1
ATOM 2744 O O . HIS A 1 364 ? 14.429 -2.169 -16.296 1.00 93.12 364 HIS A O 1
ATOM 2750 N N . ILE A 1 365 ? 15.243 -3.945 -15.198 1.00 92.44 365 ILE A N 1
ATOM 2751 C CA . ILE A 1 365 ? 14.575 -4.950 -16.029 1.00 92.44 365 ILE A CA 1
ATOM 2752 C C . ILE A 1 365 ? 13.718 -5.807 -15.108 1.00 92.44 365 ILE A C 1
ATOM 2754 O O . ILE A 1 365 ? 14.210 -6.322 -14.089 1.00 92.44 365 ILE A O 1
ATOM 2758 N N . LYS A 1 366 ? 12.439 -5.942 -15.480 1.00 89.56 366 LYS A N 1
ATOM 2759 C CA . LYS A 1 366 ? 11.448 -6.621 -14.645 1.00 89.56 366 LYS A CA 1
ATOM 2760 C C . LYS A 1 366 ? 11.891 -8.058 -14.360 1.00 89.56 366 LYS A C 1
ATOM 2762 O O . LYS A 1 366 ? 12.477 -8.681 -15.255 1.00 89.56 366 LYS A O 1
ATOM 2767 N N . PRO A 1 367 ? 11.649 -8.592 -13.148 1.00 86.25 367 PRO A N 1
ATOM 2768 C CA . PRO A 1 367 ? 12.115 -9.918 -12.745 1.00 86.25 367 PRO A CA 1
ATOM 2769 C C . PRO A 1 367 ? 11.821 -11.016 -13.771 1.00 86.25 367 PRO A C 1
ATOM 2771 O O . PRO A 1 367 ? 12.717 -11.798 -14.093 1.00 86.25 367 PRO A O 1
ATOM 2774 N N . GLU A 1 368 ? 10.618 -11.017 -14.346 1.00 88.12 368 GLU A N 1
ATOM 2775 C CA . GLU A 1 368 ? 10.181 -11.992 -15.340 1.00 88.12 368 GLU A CA 1
ATOM 2776 C C . GLU A 1 368 ? 10.968 -11.931 -16.653 1.00 88.12 368 GLU A C 1
ATOM 2778 O O . GLU A 1 368 ? 11.014 -12.934 -17.344 1.00 88.12 368 GLU A O 1
ATOM 2783 N N . TYR A 1 369 ? 11.633 -10.821 -16.991 1.00 93.69 369 TYR A N 1
A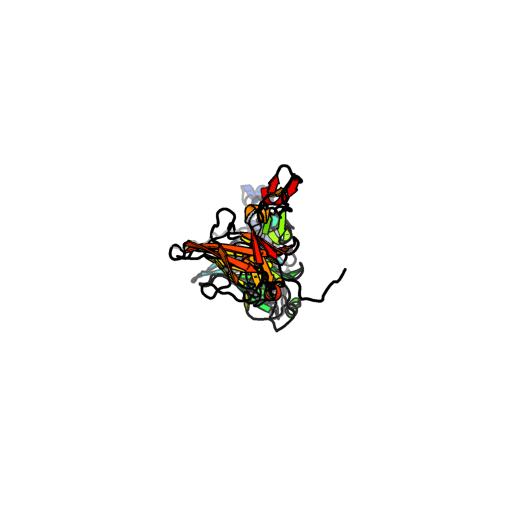TOM 2784 C CA . TYR A 1 369 ? 12.389 -10.655 -18.242 1.00 93.69 369 TYR A CA 1
ATOM 2785 C C . TYR A 1 369 ? 13.907 -10.710 -18.066 1.00 93.69 369 TYR A C 1
ATOM 2787 O O . TYR A 1 369 ? 14.648 -10.646 -19.050 1.00 93.69 369 TYR A O 1
ATOM 2795 N N . ARG A 1 370 ? 14.411 -10.856 -16.834 1.00 92.25 370 ARG A N 1
ATOM 2796 C CA . ARG A 1 370 ? 15.862 -10.851 -16.567 1.00 92.25 370 ARG A CA 1
ATOM 2797 C C . ARG A 1 370 ? 16.614 -11.960 -17.300 1.00 92.25 370 ARG A C 1
ATOM 2799 O O . ARG A 1 370 ? 17.781 -11.768 -17.624 1.00 92.25 370 ARG A O 1
ATOM 2806 N N . TYR A 1 371 ? 15.954 -13.076 -17.617 1.00 93.00 371 TYR A N 1
ATOM 2807 C CA . TYR A 1 371 ? 16.548 -14.184 -18.375 1.00 93.00 371 TYR A CA 1
ATOM 2808 C C . TYR A 1 371 ? 16.941 -13.810 -19.818 1.00 93.00 371 TYR A C 1
ATOM 2810 O O . TYR A 1 371 ? 17.727 -14.521 -20.439 1.00 93.00 371 TYR A O 1
ATOM 2818 N N . LEU A 1 372 ? 16.413 -12.704 -20.361 1.00 93.25 372 LEU A N 1
ATOM 2819 C CA . LEU A 1 372 ? 16.755 -12.212 -21.700 1.00 93.25 372 LEU A CA 1
ATOM 2820 C C . LEU A 1 372 ? 18.149 -11.567 -21.748 1.00 93.25 372 LEU A C 1
ATOM 2822 O O . LEU A 1 372 ? 18.767 -11.496 -22.816 1.00 93.25 372 LEU A O 1
ATOM 2826 N N . LEU A 1 373 ? 18.650 -11.105 -20.596 1.00 91.69 373 LEU A N 1
ATOM 2827 C CA . LEU A 1 373 ? 19.993 -10.559 -20.454 1.00 91.69 373 LEU A CA 1
ATOM 2828 C C . LEU A 1 373 ? 21.018 -11.686 -20.402 1.00 91.69 373 LEU A C 1
ATOM 2830 O O . LEU A 1 373 ? 20.963 -12.582 -19.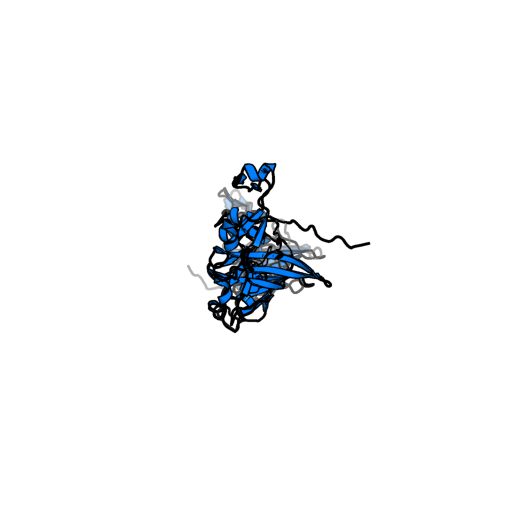565 1.00 91.69 373 LEU A O 1
ATOM 2834 N N . THR A 1 374 ? 22.029 -11.582 -21.252 1.00 89.12 374 THR A N 1
ATOM 2835 C CA . THR A 1 374 ? 23.167 -12.501 -21.290 1.00 89.12 374 THR A CA 1
ATOM 2836 C C . THR A 1 374 ? 24.468 -11.709 -21.229 1.00 89.12 374 THR A C 1
ATOM 2838 O O . THR A 1 374 ? 24.463 -10.476 -21.246 1.00 89.12 374 THR A O 1
ATOM 2841 N N . ASN A 1 375 ? 25.617 -12.381 -21.174 1.00 84.75 375 ASN A N 1
ATOM 2842 C CA . ASN A 1 375 ? 26.915 -11.705 -21.317 1.00 84.75 375 ASN A CA 1
ATOM 2843 C C . ASN A 1 375 ? 27.115 -11.082 -22.707 1.00 84.75 375 ASN A C 1
ATOM 2845 O O . ASN A 1 375 ? 27.919 -10.163 -22.848 1.00 84.75 375 ASN A O 1
ATOM 2849 N N . ASN A 1 376 ? 26.324 -11.518 -23.689 1.00 85.75 376 ASN A N 1
ATOM 2850 C CA . ASN A 1 376 ? 26.416 -11.093 -25.077 1.00 85.75 376 ASN A CA 1
ATOM 2851 C C . ASN A 1 376 ? 25.406 -10.002 -25.446 1.00 85.75 376 ASN A C 1
ATOM 2853 O O . ASN A 1 376 ? 25.272 -9.659 -26.621 1.00 85.75 376 ASN A O 1
ATOM 2857 N N . SER A 1 377 ? 24.679 -9.458 -24.464 1.00 90.12 377 SER A N 1
ATOM 2858 C CA . SER A 1 377 ? 23.729 -8.379 -24.727 1.00 90.12 377 SER A CA 1
ATOM 2859 C C . SER A 1 377 ? 24.458 -7.074 -25.021 1.00 90.12 377 SER A C 1
ATOM 2861 O O . SER A 1 377 ? 25.242 -6.597 -24.193 1.00 90.12 377 SER A O 1
ATOM 2863 N N . VAL A 1 378 ? 24.141 -6.494 -26.174 1.00 89.75 378 VAL A N 1
ATOM 2864 C CA . VAL A 1 378 ? 24.634 -5.196 -26.639 1.00 89.75 378 VAL A CA 1
ATOM 2865 C C . VAL A 1 378 ? 23.475 -4.205 -26.636 1.00 89.75 378 VAL A C 1
ATOM 2867 O O . VAL A 1 378 ? 22.365 -4.564 -27.023 1.00 89.75 378 VAL A O 1
ATOM 2870 N N . PHE A 1 379 ? 23.730 -2.973 -26.193 1.00 92.75 379 PHE A N 1
ATOM 2871 C CA . PHE A 1 379 ? 22.707 -1.957 -25.944 1.00 92.75 379 PHE A CA 1
ATOM 2872 C C . PHE A 1 379 ? 22.902 -0.763 -26.867 1.00 92.75 379 PHE A C 1
ATOM 2874 O O . PHE A 1 379 ? 24.015 -0.259 -26.996 1.00 92.75 379 PHE A O 1
ATOM 2881 N N . TRP A 1 380 ? 21.829 -0.260 -27.460 1.00 91.00 380 TRP A N 1
ATOM 2882 C CA . TRP A 1 380 ? 21.862 0.975 -28.232 1.00 91.00 380 TRP A CA 1
ATOM 2883 C C . TRP A 1 380 ? 20.680 1.869 -27.903 1.00 91.00 380 TRP A C 1
ATOM 2885 O O . TRP A 1 380 ? 19.600 1.405 -27.537 1.00 91.00 380 TRP A O 1
ATOM 2895 N N . ALA A 1 381 ? 20.884 3.167 -28.068 1.00 90.44 381 ALA A N 1
ATOM 2896 C CA . ALA A 1 381 ? 19.797 4.114 -27.992 1.00 90.44 381 ALA A CA 1
ATOM 2897 C C . ALA A 1 381 ? 18.940 4.073 -29.256 1.00 90.44 381 ALA A C 1
ATOM 2899 O O . ALA A 1 381 ? 19.416 3.986 -30.392 1.00 90.44 381 ALA A O 1
ATOM 2900 N N . GLU A 1 382 ? 17.642 4.160 -29.034 1.00 83.19 382 GLU A N 1
ATOM 2901 C CA . GLU A 1 382 ? 16.635 4.339 -30.051 1.00 83.19 382 GLU A CA 1
ATOM 2902 C C . GLU A 1 382 ? 15.981 5.698 -29.823 1.00 83.19 382 GLU A C 1
ATOM 2904 O O . GLU A 1 382 ? 15.123 5.843 -28.953 1.00 83.19 382 GLU A O 1
ATOM 2909 N N . GLY A 1 383 ? 16.404 6.691 -30.611 1.00 70.19 383 GLY A N 1
ATOM 2910 C CA . GLY A 1 383 ? 15.803 8.025 -30.584 1.00 70.19 383 GLY A CA 1
ATOM 2911 C C . GLY A 1 383 ? 14.317 8.018 -30.965 1.00 70.19 383 GLY A C 1
ATOM 2912 O O . GLY A 1 383 ? 13.753 6.974 -31.340 1.00 70.19 383 GLY A O 1
ATOM 2913 N N . GLY A 1 384 ? 13.709 9.207 -30.873 1.00 64.44 384 GLY A N 1
ATOM 2914 C CA . GLY A 1 384 ? 12.320 9.484 -31.245 1.00 64.44 384 GLY A CA 1
ATOM 2915 C C . GLY A 1 384 ? 11.965 9.154 -32.705 1.00 64.44 384 GLY A C 1
ATOM 2916 O O . GLY A 1 384 ? 12.666 8.412 -33.394 1.00 64.44 384 GLY A O 1
ATOM 2917 N N . ALA A 1 385 ? 10.826 9.660 -33.188 1.00 61.09 385 ALA A N 1
ATOM 2918 C CA . ALA A 1 385 ? 10.262 9.276 -34.487 1.00 61.09 385 ALA A CA 1
ATOM 2919 C C . ALA A 1 385 ? 11.304 9.302 -35.627 1.00 61.09 385 ALA A C 1
ATOM 2921 O O . ALA A 1 385 ? 11.835 10.353 -35.986 1.00 61.09 385 ALA A O 1
ATOM 2922 N N . LYS A 1 386 ? 11.584 8.132 -36.224 1.00 59.41 386 LYS A N 1
ATOM 2923 C CA . LYS A 1 386 ? 12.415 8.038 -37.429 1.00 59.41 386 LYS A CA 1
ATOM 2924 C C . LYS A 1 386 ? 11.588 8.508 -38.618 1.00 59.41 386 LYS A C 1
ATOM 2926 O O . LYS A 1 386 ? 10.726 7.777 -39.107 1.00 59.41 386 LYS A O 1
ATOM 2931 N N . VAL A 1 387 ? 11.867 9.724 -39.067 1.00 58.91 387 VAL A N 1
ATOM 2932 C CA . VAL A 1 387 ? 11.323 10.273 -40.306 1.00 58.91 387 VAL A CA 1
ATOM 2933 C C . VAL A 1 387 ? 12.270 9.888 -41.434 1.00 58.91 387 VAL A C 1
ATOM 2935 O O . VAL A 1 387 ? 13.439 10.275 -41.422 1.00 58.91 387 VAL A O 1
ATOM 2938 N N . LYS A 1 388 ? 11.790 9.087 -42.385 1.00 60.38 388 LYS A N 1
ATOM 2939 C CA . LYS A 1 388 ? 12.533 8.770 -43.604 1.00 60.38 388 LYS A CA 1
ATOM 2940 C C . LYS A 1 388 ? 11.830 9.421 -44.785 1.00 60.38 388 LYS A C 1
ATOM 2942 O O . LYS A 1 388 ? 10.626 9.261 -44.961 1.00 60.38 388 LYS A O 1
ATOM 2947 N N . LEU A 1 389 ? 12.594 10.158 -45.578 1.00 57.41 389 LEU A N 1
ATOM 2948 C CA . LEU A 1 389 ? 12.169 10.636 -46.884 1.00 57.41 389 LEU A CA 1
ATOM 2949 C C . LEU A 1 389 ? 12.874 9.762 -47.917 1.00 57.41 389 LEU A C 1
ATOM 2951 O O . LEU A 1 389 ? 14.102 9.770 -47.986 1.00 57.41 389 LEU A O 1
ATOM 2955 N N . ASP A 1 390 ? 12.110 8.972 -48.661 1.00 66.06 390 ASP A N 1
ATOM 2956 C CA . ASP A 1 390 ? 12.623 8.181 -49.777 1.00 66.06 390 ASP A CA 1
ATOM 2957 C C . ASP A 1 390 ? 11.967 8.624 -51.095 1.00 66.06 390 ASP A C 1
ATOM 2959 O O . ASP A 1 390 ? 11.089 9.490 -51.114 1.00 66.06 390 ASP A O 1
ATOM 2963 N N . GLY A 1 391 ? 12.421 8.060 -52.219 1.00 52.97 391 GLY A N 1
ATOM 2964 C CA . GLY A 1 391 ? 11.903 8.391 -53.552 1.00 52.97 391 GLY A CA 1
ATOM 2965 C C . GLY A 1 391 ? 10.417 8.067 -53.762 1.00 52.97 391 GLY A C 1
ATOM 2966 O O . GLY A 1 391 ? 9.855 8.495 -54.767 1.00 52.97 391 GLY A O 1
ATOM 2967 N N . ASN A 1 392 ? 9.779 7.356 -52.823 1.00 66.81 392 ASN A N 1
ATOM 2968 C CA . ASN A 1 392 ? 8.359 7.008 -52.844 1.00 66.81 392 ASN A CA 1
ATOM 2969 C C . ASN A 1 392 ? 7.523 7.859 -51.866 1.00 66.81 392 ASN A C 1
ATOM 2971 O O . ASN A 1 392 ? 6.301 7.708 -51.827 1.00 66.81 392 ASN A O 1
ATOM 2975 N N . GLY A 1 393 ? 8.144 8.759 -51.095 1.00 66.06 393 GLY A N 1
ATOM 2976 C CA . GLY A 1 393 ? 7.464 9.721 -50.230 1.00 66.06 393 GLY A CA 1
ATOM 2977 C C . GLY A 1 393 ? 8.017 9.798 -48.805 1.00 66.06 393 GLY A C 1
ATOM 2978 O O . GLY A 1 393 ? 9.087 9.289 -48.471 1.00 66.06 393 GLY A O 1
ATOM 2979 N N . LEU A 1 394 ? 7.271 10.492 -47.943 1.00 69.88 394 LEU A N 1
ATOM 2980 C CA . LEU A 1 394 ? 7.580 10.618 -46.521 1.00 69.88 394 LEU A CA 1
ATOM 2981 C C . LEU A 1 394 ? 7.012 9.413 -45.763 1.00 69.88 394 LEU A C 1
ATOM 2983 O O . LEU A 1 394 ? 5.795 9.288 -45.623 1.00 69.88 394 LEU A O 1
ATOM 2987 N N . THR A 1 395 ? 7.875 8.552 -45.227 1.00 67.06 395 THR A N 1
ATOM 2988 C CA . THR A 1 395 ? 7.466 7.472 -44.324 1.00 67.06 395 THR A CA 1
ATOM 2989 C C . THR A 1 395 ? 7.753 7.861 -42.874 1.00 67.06 395 THR A C 1
ATOM 2991 O O . THR A 1 395 ? 8.893 8.101 -42.466 1.00 67.06 395 THR A O 1
ATOM 2994 N N . VAL A 1 396 ? 6.690 7.935 -42.068 1.00 60.94 396 VAL A N 1
ATOM 2995 C CA . VAL A 1 396 ? 6.783 8.154 -40.620 1.00 60.94 396 VAL A CA 1
ATOM 2996 C C . VAL A 1 396 ? 6.521 6.824 -39.932 1.00 60.94 396 VAL A C 1
ATOM 2998 O O . VAL A 1 396 ? 5.395 6.328 -39.922 1.00 60.94 396 VAL A O 1
ATOM 3001 N N . GLN A 1 397 ? 7.563 6.223 -39.359 1.00 62.56 397 GLN A N 1
ATOM 3002 C CA . GLN A 1 397 ? 7.383 5.008 -38.577 1.00 62.56 397 GLN A CA 1
ATOM 3003 C C . GLN A 1 397 ? 6.770 5.371 -37.221 1.00 62.56 397 GLN A C 1
ATOM 3005 O O . GLN A 1 397 ? 7.460 5.882 -36.335 1.00 62.56 397 GLN A O 1
ATOM 3010 N N . ALA A 1 398 ? 5.472 5.096 -37.066 1.00 57.16 398 ALA A N 1
ATOM 3011 C CA . ALA A 1 398 ? 4.767 5.271 -35.804 1.00 57.16 398 ALA A CA 1
ATOM 3012 C C . ALA A 1 398 ? 5.459 4.435 -34.714 1.00 57.16 398 ALA A C 1
ATOM 3014 O O . ALA A 1 398 ? 5.468 3.205 -34.748 1.00 57.16 398 ALA A O 1
ATOM 3015 N N . SER A 1 399 ? 6.100 5.122 -33.773 1.00 59.12 399 SER A N 1
ATOM 3016 C CA . SER A 1 399 ? 6.654 4.524 -32.559 1.00 59.12 399 SER A CA 1
ATOM 3017 C C . SER A 1 399 ? 5.634 4.694 -31.434 1.00 59.12 399 SER A C 1
ATOM 3019 O O . SER A 1 399 ? 4.915 5.696 -31.454 1.00 59.12 399 SER A O 1
ATOM 3021 N N . PRO A 1 400 ? 5.568 3.786 -30.439 1.00 63.72 400 PRO A N 1
ATOM 3022 C CA . PRO A 1 400 ? 4.768 4.031 -29.242 1.00 63.72 400 PRO A CA 1
ATOM 3023 C C . PRO A 1 400 ? 5.094 5.428 -28.703 1.00 63.72 400 PRO A C 1
ATOM 3025 O O . PRO A 1 400 ? 6.269 5.755 -28.537 1.00 63.72 400 PRO A O 1
ATOM 3028 N N . LEU A 1 401 ? 4.090 6.277 -28.481 1.00 62.91 401 LEU A N 1
ATOM 3029 C CA . LEU A 1 401 ? 4.297 7.708 -28.207 1.00 62.91 401 LEU A CA 1
ATOM 3030 C C . LEU A 1 401 ? 5.186 7.954 -26.965 1.00 62.91 401 LEU A C 1
ATOM 3032 O O . LEU A 1 401 ? 5.940 8.923 -26.938 1.00 62.91 401 LEU A O 1
ATOM 3036 N N . ALA A 1 402 ? 5.227 7.024 -26.001 1.00 62.31 402 ALA A N 1
ATOM 3037 C CA . ALA A 1 402 ? 6.192 7.049 -24.894 1.00 62.31 402 ALA A CA 1
ATOM 3038 C C . ALA A 1 402 ? 7.662 7.086 -25.366 1.00 62.31 402 ALA A C 1
ATOM 3040 O O . ALA A 1 402 ? 8.457 7.863 -24.842 1.00 62.31 402 ALA A O 1
ATOM 3041 N N . ARG A 1 403 ? 8.011 6.310 -26.401 1.00 68.25 403 ARG A N 1
ATOM 3042 C CA . ARG A 1 403 ? 9.330 6.346 -27.053 1.00 68.25 403 ARG A CA 1
ATOM 3043 C C . ARG A 1 403 ? 9.540 7.641 -27.835 1.00 68.25 403 ARG A C 1
ATOM 3045 O O . ARG A 1 403 ? 10.661 8.123 -27.906 1.00 68.25 403 ARG A O 1
ATOM 3052 N N . ALA A 1 404 ? 8.489 8.203 -28.428 1.00 65.62 404 ALA A N 1
ATOM 3053 C CA . ALA A 1 404 ? 8.606 9.456 -29.171 1.00 65.62 404 ALA A CA 1
ATOM 3054 C C . ALA A 1 404 ? 8.899 10.662 -28.259 1.00 65.62 404 ALA A C 1
ATOM 3056 O O . ALA A 1 404 ? 9.535 11.604 -28.712 1.00 65.62 404 ALA A O 1
ATOM 3057 N N . ILE A 1 405 ? 8.457 10.620 -26.995 1.00 68.38 405 ILE A N 1
ATOM 3058 C CA . ILE A 1 405 ? 8.651 11.705 -26.018 1.00 68.38 405 ILE A CA 1
ATOM 3059 C C . ILE A 1 405 ? 9.897 11.483 -25.151 1.00 68.38 405 ILE A C 1
ATOM 3061 O O . ILE A 1 405 ? 10.577 12.443 -24.807 1.00 68.38 405 ILE A O 1
ATOM 3065 N N . LYS A 1 406 ? 10.171 10.236 -24.743 1.00 71.94 406 LYS A N 1
ATOM 3066 C CA . LYS A 1 406 ? 11.222 9.923 -23.761 1.00 71.94 406 LYS A CA 1
ATOM 3067 C C . LYS A 1 406 ? 12.403 9.151 -24.348 1.00 71.94 406 LYS A C 1
ATOM 3069 O O . LYS A 1 406 ? 13.340 8.875 -23.610 1.00 71.94 406 LYS A O 1
ATOM 3074 N N . GLY A 1 407 ? 12.360 8.744 -25.614 1.00 83.25 407 GLY A N 1
ATOM 3075 C CA . GLY A 1 407 ? 13.346 7.829 -26.190 1.00 83.25 407 GLY A CA 1
ATOM 3076 C C . GLY A 1 407 ? 13.277 6.415 -25.607 1.00 83.25 407 GLY A C 1
ATOM 3077 O O . GLY A 1 407 ? 12.417 6.086 -24.781 1.00 83.25 407 GLY A O 1
ATOM 3078 N N . ALA A 1 408 ? 14.175 5.546 -26.063 1.00 89.94 408 ALA A N 1
ATOM 3079 C CA . ALA A 1 408 ? 14.288 4.175 -25.579 1.00 89.94 408 ALA A CA 1
ATOM 3080 C C . ALA A 1 408 ? 15.730 3.661 -25.654 1.00 89.94 408 ALA A C 1
ATOM 3082 O O . ALA A 1 408 ? 16.527 4.114 -26.472 1.00 89.94 408 ALA A O 1
ATOM 3083 N N . ILE A 1 409 ? 16.048 2.654 -24.843 1.00 93.56 409 ILE A N 1
ATOM 3084 C CA . ILE A 1 409 ? 17.244 1.823 -25.023 1.00 93.56 409 ILE A CA 1
ATOM 3085 C C . ILE A 1 409 ? 16.780 0.459 -25.498 1.00 93.56 409 ILE A C 1
ATOM 3087 O O . ILE A 1 409 ? 15.959 -0.167 -24.838 1.00 93.56 409 ILE A O 1
ATOM 3091 N N . SER A 1 410 ? 17.306 -0.020 -26.619 1.00 93.00 410 SER A N 1
ATOM 3092 C CA . SER A 1 410 ? 17.065 -1.383 -27.082 1.00 93.00 410 SER A CA 1
ATOM 3093 C C . SER A 1 410 ? 18.307 -2.238 -26.883 1.00 93.00 410 SER A C 1
ATOM 3095 O O . SER A 1 410 ? 19.435 -1.743 -26.924 1.00 93.00 410 SER A O 1
ATOM 3097 N N . PHE A 1 411 ? 18.104 -3.531 -26.655 1.00 93.38 411 PHE A N 1
ATOM 3098 C CA . PHE A 1 411 ? 19.186 -4.499 -26.611 1.00 93.38 411 PHE A CA 1
ATOM 3099 C C . PHE A 1 411 ? 18.829 -5.796 -27.330 1.00 93.38 411 PHE A C 1
ATOM 3101 O O . PHE A 1 411 ? 17.660 -6.169 -27.467 1.00 93.38 411 PHE A O 1
ATOM 3108 N N . ASP A 1 412 ? 19.870 -6.497 -27.770 1.00 90.81 412 ASP A N 1
ATOM 3109 C CA . ASP A 1 412 ? 19.785 -7.853 -28.308 1.00 90.81 412 ASP A CA 1
ATOM 3110 C C . ASP A 1 412 ? 21.077 -8.618 -27.997 1.00 90.81 412 ASP A C 1
ATOM 3112 O O . ASP A 1 412 ? 22.099 -8.030 -27.632 1.00 90.81 412 ASP A O 1
ATOM 3116 N N . ASN A 1 413 ? 21.023 -9.940 -28.121 1.00 88.06 413 ASN A N 1
ATOM 3117 C CA . ASN A 1 413 ? 22.158 -10.823 -27.885 1.00 88.06 413 ASN A CA 1
ATOM 3118 C C . ASN A 1 413 ? 22.892 -11.064 -29.211 1.00 88.06 413 ASN A C 1
ATOM 3120 O O . ASN A 1 413 ? 22.349 -11.707 -30.109 1.00 88.06 413 ASN A O 1
ATOM 3124 N N . LEU A 1 414 ? 24.118 -10.547 -29.336 1.00 77.56 414 LEU A N 1
ATOM 3125 C CA . LEU A 1 414 ? 24.918 -10.642 -30.562 1.00 77.56 414 LEU A CA 1
ATOM 3126 C C . LEU A 1 414 ? 26.088 -11.616 -30.386 1.00 77.56 414 LEU A C 1
ATOM 3128 O O . LEU A 1 414 ? 26.753 -11.624 -29.355 1.00 77.56 414 LEU A O 1
ATOM 3132 N N . ASN A 1 415 ? 26.371 -12.415 -31.415 1.00 67.94 415 ASN A N 1
ATOM 3133 C CA . ASN A 1 415 ? 27.543 -13.289 -31.444 1.00 67.94 415 ASN A CA 1
ATOM 3134 C C . ASN A 1 415 ? 28.728 -12.521 -32.055 1.00 67.94 415 ASN A C 1
ATOM 3136 O O . ASN A 1 415 ? 28.697 -12.195 -33.239 1.00 67.94 415 ASN A O 1
ATOM 3140 N N . GLY A 1 416 ? 29.759 -12.211 -31.264 1.00 62.19 416 GLY A N 1
ATOM 3141 C CA . GLY A 1 416 ? 30.952 -11.492 -31.735 1.00 62.19 416 GLY A CA 1
ATOM 3142 C C . GLY A 1 416 ? 31.718 -10.782 -30.617 1.00 62.19 416 GLY A C 1
ATOM 3143 O O . GLY A 1 416 ? 31.270 -10.751 -29.479 1.00 62.19 416 GLY A O 1
ATOM 3144 N N . SER A 1 417 ? 32.870 -10.190 -30.936 1.00 56.69 417 SER A N 1
ATOM 3145 C CA . SER A 1 417 ? 33.812 -9.581 -29.976 1.00 56.69 417 SER A CA 1
ATOM 3146 C C . SER A 1 417 ? 33.255 -8.385 -29.178 1.00 56.69 417 SER A C 1
ATOM 3148 O O . SER A 1 417 ? 33.870 -7.968 -28.200 1.00 56.69 417 SER A O 1
ATOM 3150 N N . SER A 1 418 ? 32.106 -7.821 -29.576 1.00 56.12 418 SER A N 1
ATOM 3151 C CA . SER A 1 418 ? 31.374 -6.774 -28.839 1.00 56.12 418 SER A CA 1
ATOM 3152 C C . SER A 1 418 ? 30.611 -7.271 -27.640 1.00 56.12 418 SER A C 1
ATOM 3154 O O . SER A 1 418 ? 30.295 -6.477 -26.751 1.00 56.12 418 SER A O 1
ATOM 3156 N N . ALA A 1 419 ? 30.266 -8.555 -27.643 1.00 57.03 419 ALA A N 1
ATOM 3157 C CA . ALA A 1 419 ? 29.623 -9.228 -26.539 1.00 57.03 419 ALA A CA 1
ATOM 3158 C C . ALA A 1 419 ? 30.538 -9.133 -25.308 1.00 57.03 419 ALA A C 1
ATOM 3160 O O . ALA A 1 419 ? 31.468 -9.918 -25.141 1.00 57.03 419 ALA A O 1
ATOM 3161 N N . GLY A 1 420 ? 30.315 -8.117 -24.472 1.00 60.62 420 GLY A N 1
ATOM 3162 C CA . GLY A 1 420 ? 31.119 -7.855 -23.278 1.00 60.62 420 GLY A CA 1
ATOM 3163 C C . GLY A 1 420 ? 32.119 -6.699 -23.374 1.00 60.62 420 GLY A C 1
ATOM 3164 O O . GLY A 1 420 ? 32.910 -6.548 -22.439 1.00 60.62 420 GLY A O 1
ATOM 3165 N N . ALA A 1 421 ? 32.076 -5.867 -24.425 1.00 66.88 421 ALA A N 1
ATOM 3166 C CA . ALA A 1 421 ? 32.815 -4.604 -24.459 1.00 66.88 421 ALA A CA 1
ATOM 3167 C C . ALA A 1 421 ? 32.400 -3.712 -23.277 1.00 66.88 421 ALA A C 1
ATOM 3169 O O . ALA A 1 421 ? 31.207 -3.551 -22.983 1.00 66.88 421 ALA A O 1
ATOM 3170 N N . ARG A 1 422 ? 33.393 -3.162 -22.570 1.00 75.00 422 ARG A N 1
ATOM 3171 C CA . ARG A 1 422 ? 33.174 -2.365 -21.364 1.00 75.00 422 ARG A CA 1
ATOM 3172 C C . ARG A 1 422 ? 33.857 -1.007 -21.452 1.00 75.00 422 ARG A C 1
ATOM 3174 O O . ARG A 1 422 ? 35.023 -0.933 -21.817 1.00 75.00 422 ARG A O 1
ATOM 3181 N N . LEU A 1 423 ? 33.142 0.030 -21.031 1.00 65.56 423 LEU A N 1
ATOM 3182 C CA . LEU A 1 423 ? 33.665 1.359 -20.730 1.00 65.56 423 LEU A CA 1
ATOM 3183 C C . LEU A 1 423 ? 33.525 1.562 -19.220 1.00 65.56 423 LEU A C 1
ATOM 3185 O O . LEU A 1 423 ? 32.452 1.327 -18.665 1.00 65.56 423 LEU A O 1
ATOM 3189 N N . ASN A 1 424 ? 34.611 1.927 -18.535 1.00 71.31 424 ASN A N 1
ATOM 3190 C CA . ASN A 1 424 ? 34.618 2.104 -17.076 1.00 71.31 424 ASN A CA 1
ATOM 3191 C C . ASN A 1 424 ? 34.063 0.884 -16.304 1.00 71.31 424 ASN A C 1
ATOM 3193 O O . ASN A 1 424 ? 33.266 1.022 -15.378 1.00 71.31 424 ASN A O 1
ATOM 3197 N N . ASN A 1 425 ? 34.455 -0.330 -16.714 1.00 81.19 425 ASN A N 1
ATOM 3198 C CA . ASN A 1 425 ? 33.973 -1.621 -16.190 1.00 81.19 425 ASN A CA 1
ATOM 3199 C C . ASN A 1 425 ? 32.461 -1.894 -16.362 1.00 81.19 425 ASN A C 1
ATOM 3201 O O . ASN A 1 425 ? 31.964 -2.911 -15.873 1.00 81.19 425 ASN A O 1
ATOM 3205 N N . LYS A 1 426 ? 31.734 -1.052 -17.103 1.00 86.44 426 LYS A N 1
ATOM 3206 C CA . LYS A 1 426 ? 30.299 -1.182 -17.397 1.00 86.44 426 LYS A CA 1
ATOM 3207 C C . LYS A 1 426 ? 30.066 -1.450 -18.873 1.00 86.44 426 LYS A C 1
ATOM 3209 O O . LYS A 1 426 ? 30.922 -1.154 -19.697 1.00 86.44 426 LYS A O 1
ATOM 3214 N N . ARG A 1 427 ? 28.915 -2.023 -19.226 1.00 89.75 427 ARG A N 1
ATOM 3215 C CA . ARG A 1 427 ? 28.578 -2.272 -20.637 1.00 89.75 427 ARG A CA 1
ATOM 3216 C C . ARG A 1 427 ? 28.341 -0.951 -21.363 1.00 89.75 427 ARG A C 1
ATOM 3218 O O . ARG A 1 427 ? 27.786 -0.023 -20.783 1.00 89.75 427 ARG A O 1
ATOM 3225 N N . ILE A 1 428 ? 28.755 -0.881 -22.621 1.00 90.06 428 ILE A N 1
ATOM 3226 C CA . ILE A 1 428 ? 28.624 0.334 -23.429 1.00 90.06 428 ILE A CA 1
ATOM 3227 C C . ILE A 1 428 ? 27.179 0.480 -23.920 1.00 90.06 428 ILE A C 1
ATOM 3229 O O . ILE A 1 428 ? 26.579 -0.490 -24.386 1.00 90.06 428 ILE A O 1
ATOM 3233 N N . LEU A 1 429 ? 26.636 1.695 -23.828 1.00 92.06 429 LEU A N 1
ATOM 3234 C CA . LEU A 1 429 ? 25.441 2.116 -24.552 1.00 92.06 429 LEU A CA 1
ATOM 3235 C C . LEU A 1 429 ? 25.875 2.810 -25.846 1.00 92.06 429 LEU A C 1
ATOM 3237 O O . LEU A 1 429 ? 26.444 3.899 -25.817 1.00 92.06 429 LEU A O 1
ATOM 3241 N N . TYR A 1 430 ? 25.603 2.180 -26.984 1.00 87.75 430 TYR A N 1
ATOM 3242 C CA . TYR A 1 430 ? 25.926 2.734 -28.296 1.00 87.75 430 TYR A CA 1
ATOM 3243 C C . TYR A 1 430 ? 24.879 3.764 -28.742 1.00 87.75 430 TYR A C 1
ATOM 3245 O O . TYR A 1 430 ? 23.695 3.645 -28.430 1.00 87.75 430 TYR A O 1
ATOM 3253 N N . ALA A 1 431 ? 25.296 4.751 -29.537 1.00 84.62 431 ALA A N 1
ATOM 3254 C CA . ALA A 1 431 ? 24.399 5.795 -30.042 1.00 84.62 431 ALA A CA 1
ATOM 3255 C C . ALA A 1 431 ? 23.320 5.269 -31.013 1.00 84.62 431 ALA A C 1
ATOM 3257 O O . ALA A 1 431 ? 22.275 5.894 -31.174 1.00 84.62 431 ALA A O 1
ATOM 3258 N N . SER A 1 432 ? 23.563 4.132 -31.674 1.00 82.19 432 SER A N 1
ATOM 3259 C CA . SER A 1 432 ? 22.636 3.528 -32.633 1.00 82.19 432 SER A CA 1
ATOM 3260 C C . SER A 1 432 ? 22.822 2.013 -32.736 1.00 82.19 432 SER A C 1
ATOM 3262 O O . SER A 1 432 ? 23.873 1.472 -32.383 1.00 82.19 432 SER A O 1
ATOM 3264 N N . GLU A 1 433 ? 21.816 1.324 -33.283 1.00 82.31 433 GLU A N 1
ATOM 3265 C CA . GLU A 1 433 ? 21.895 -0.113 -33.578 1.00 82.31 433 GLU A CA 1
ATOM 3266 C C . GLU A 1 433 ? 23.068 -0.437 -34.509 1.00 82.31 433 GLU A C 1
ATOM 3268 O O . GLU A 1 433 ? 23.784 -1.416 -34.306 1.00 82.31 433 GLU A O 1
ATOM 3273 N N . THR A 1 434 ? 23.302 0.403 -35.519 1.00 75.44 434 THR A N 1
ATOM 3274 C CA . THR A 1 434 ? 24.405 0.194 -36.458 1.00 75.44 434 THR A CA 1
ATOM 3275 C C . THR A 1 434 ? 25.754 0.315 -35.760 1.00 75.44 434 THR A C 1
ATOM 3277 O O . THR A 1 434 ? 26.629 -0.499 -36.028 1.00 75.44 434 THR A O 1
ATOM 3280 N N . ALA A 1 435 ? 25.920 1.256 -34.824 1.00 76.25 435 ALA A N 1
ATOM 3281 C CA . ALA A 1 435 ? 27.131 1.379 -34.014 1.00 76.25 435 ALA A CA 1
ATOM 3282 C C . ALA A 1 435 ? 27.321 0.176 -33.071 1.00 76.25 435 ALA A C 1
ATOM 3284 O O . ALA A 1 435 ? 28.425 -0.354 -32.982 1.00 76.25 435 ALA A O 1
ATOM 3285 N N . ALA A 1 436 ? 26.244 -0.313 -32.446 1.00 79.50 436 ALA A N 1
ATOM 3286 C CA . ALA A 1 436 ? 26.262 -1.526 -31.622 1.00 79.50 436 ALA A CA 1
ATOM 3287 C C . ALA A 1 436 ? 26.644 -2.789 -32.413 1.00 79.50 436 ALA A C 1
ATOM 3289 O O . ALA A 1 436 ? 27.330 -3.673 -31.895 1.00 79.50 436 ALA A O 1
ATOM 3290 N N . ARG A 1 437 ? 26.208 -2.881 -33.675 1.00 74.38 437 ARG A N 1
ATOM 3291 C CA . ARG A 1 437 ? 26.520 -3.993 -34.588 1.00 74.38 437 ARG A CA 1
ATOM 3292 C C . ARG A 1 437 ? 27.846 -3.826 -35.327 1.00 74.38 437 ARG A C 1
ATOM 3294 O O . ARG A 1 437 ? 28.341 -4.804 -35.886 1.00 74.38 437 ARG A O 1
ATOM 3301 N N . ALA A 1 438 ? 28.436 -2.630 -35.330 1.00 66.25 438 ALA A N 1
ATOM 3302 C CA . ALA A 1 438 ? 29.701 -2.310 -35.995 1.00 66.25 438 ALA A CA 1
ATOM 3303 C C . ALA A 1 438 ? 30.912 -2.877 -35.240 1.00 66.25 438 ALA A C 1
ATOM 3305 O O . ALA A 1 438 ? 31.894 -2.185 -34.993 1.00 66.25 438 ALA A O 1
ATOM 3306 N N . VAL A 1 439 ? 30.837 -4.155 -34.884 1.00 58.78 439 VAL A N 1
ATOM 3307 C CA . VAL A 1 439 ? 31.840 -4.868 -34.096 1.00 58.78 439 VAL A CA 1
ATOM 3308 C C . VAL A 1 439 ? 32.219 -6.192 -34.766 1.00 58.78 439 VAL A C 1
ATOM 3310 O O . VAL A 1 439 ? 32.783 -7.098 -34.155 1.00 58.78 439 VAL A O 1
ATOM 3313 N N . GLY A 1 440 ? 31.935 -6.303 -36.067 1.00 59.22 440 GLY A N 1
ATOM 3314 C CA . GLY A 1 440 ? 32.711 -7.196 -36.917 1.00 59.22 440 GLY A CA 1
ATOM 3315 C C . GLY A 1 440 ? 34.112 -6.623 -37.159 1.00 59.22 440 GLY A C 1
ATOM 3316 O O . GLY A 1 440 ? 34.556 -5.704 -36.469 1.00 59.22 440 GLY A O 1
ATOM 3317 N N . GLY A 1 441 ? 34.862 -7.192 -38.100 1.00 68.50 441 GLY A N 1
ATOM 3318 C CA . GLY A 1 441 ? 36.252 -6.775 -38.291 1.00 68.50 441 GLY A CA 1
ATOM 3319 C C . GLY A 1 441 ? 36.352 -5.337 -38.769 1.00 68.50 441 GLY A C 1
ATOM 3320 O O . GLY A 1 441 ? 35.737 -4.949 -39.768 1.00 68.50 441 GLY A O 1
ATOM 3321 N N . GLN A 1 442 ? 37.164 -4.573 -38.049 1.00 80.56 442 GLN A N 1
ATOM 3322 C CA . GLN A 1 442 ? 37.558 -3.241 -38.452 1.00 80.56 442 GLN A CA 1
ATOM 3323 C C . GLN A 1 442 ? 38.562 -3.345 -39.597 1.00 80.56 442 GLN A C 1
ATOM 3325 O O . GLN A 1 442 ? 39.552 -4.074 -39.520 1.00 80.56 442 GLN A O 1
ATOM 3330 N N . ILE A 1 443 ? 38.291 -2.608 -40.663 1.00 86.81 443 ILE A N 1
ATOM 3331 C CA . ILE A 1 443 ? 39.196 -2.431 -41.789 1.00 86.81 443 ILE A CA 1
ATOM 3332 C C . ILE A 1 443 ? 39.567 -0.954 -41.881 1.00 86.81 443 ILE A C 1
ATOM 3334 O O . ILE A 1 443 ? 38.762 -0.073 -41.572 1.00 86.81 443 ILE A O 1
ATOM 3338 N N . THR A 1 444 ? 40.787 -0.682 -42.325 1.00 91.25 444 THR A N 1
ATOM 3339 C CA . THR A 1 444 ? 41.232 0.679 -42.627 1.00 91.25 444 THR A CA 1
ATOM 3340 C C . THR A 1 444 ? 41.321 0.818 -44.134 1.00 91.25 444 THR A C 1
ATOM 3342 O O . THR A 1 444 ? 42.060 0.084 -44.792 1.00 91.25 444 THR A O 1
ATOM 3345 N N . LEU A 1 445 ? 40.544 1.744 -44.683 1.00 90.69 445 LEU A N 1
ATOM 3346 C CA . LEU A 1 445 ? 40.614 2.116 -46.086 1.00 90.69 445 LEU A CA 1
ATOM 3347 C C . LEU A 1 445 ? 41.488 3.362 -46.196 1.00 90.69 445 LEU A C 1
ATOM 3349 O O . LEU A 1 445 ? 41.261 4.347 -45.499 1.00 90.69 445 LEU A O 1
ATOM 3353 N N . HIS A 1 446 ? 42.479 3.310 -47.076 1.00 92.12 446 HIS A N 1
ATOM 3354 C CA . HIS A 1 446 ? 43.327 4.451 -47.389 1.00 92.12 446 HIS A CA 1
ATOM 3355 C C . HIS A 1 446 ? 42.822 5.067 -48.690 1.00 92.12 446 HIS A C 1
ATOM 3357 O O . HIS A 1 446 ? 42.751 4.381 -49.712 1.00 92.12 446 HIS A O 1
ATOM 3363 N N . ALA A 1 447 ? 42.438 6.338 -48.641 1.00 90.25 447 ALA A N 1
ATOM 3364 C CA . ALA A 1 447 ? 41.946 7.084 -49.788 1.00 90.25 447 ALA A CA 1
ATOM 3365 C C . ALA A 1 447 ? 42.770 8.360 -49.978 1.00 90.25 447 ALA A C 1
ATOM 3367 O O . ALA A 1 447 ? 43.163 9.005 -49.011 1.00 90.25 447 ALA A O 1
ATOM 3368 N N . TYR A 1 448 ? 43.013 8.743 -51.229 1.00 88.50 448 TYR A N 1
ATOM 3369 C CA . TYR A 1 448 ? 43.675 10.014 -51.548 1.00 88.50 448 TYR A CA 1
ATOM 3370 C C . TYR A 1 448 ? 42.750 11.221 -51.353 1.00 88.50 448 TYR A C 1
ATOM 3372 O O . TYR A 1 448 ? 43.218 12.327 -51.113 1.00 88.50 448 TYR A O 1
ATOM 3380 N N . ASP A 1 449 ? 41.439 11.000 -51.459 1.00 85.94 449 ASP A N 1
ATOM 3381 C CA . ASP A 1 449 ? 40.407 12.020 -51.323 1.00 85.94 449 ASP A CA 1
ATOM 3382 C C . ASP A 1 449 ? 39.203 11.436 -50.574 1.00 85.94 449 ASP A C 1
ATOM 3384 O O . ASP A 1 449 ? 38.802 10.294 -50.808 1.00 85.94 449 ASP A O 1
ATOM 3388 N N . ALA A 1 450 ? 38.630 12.237 -49.678 1.00 84.62 450 ALA A N 1
ATOM 3389 C CA . ALA A 1 450 ? 37.437 11.910 -48.909 1.00 84.62 450 ALA A CA 1
ATOM 3390 C C . ALA A 1 450 ? 36.248 12.824 -49.226 1.00 84.62 450 ALA A C 1
ATOM 3392 O O . ALA A 1 450 ? 35.216 12.700 -48.576 1.00 84.62 450 ALA A O 1
ATOM 3393 N N . GLY A 1 451 ? 36.327 13.689 -50.246 1.00 85.06 451 GLY A N 1
ATOM 3394 C CA . GLY A 1 451 ? 35.219 14.562 -50.656 1.00 85.06 451 GLY A CA 1
ATOM 3395 C C . GLY A 1 451 ? 33.934 13.811 -51.031 1.00 85.06 451 GLY A C 1
ATOM 3396 O O . GLY A 1 451 ? 32.855 14.396 -51.072 1.00 85.06 451 GLY A O 1
ATOM 3397 N N . LYS A 1 452 ? 34.039 12.498 -51.270 1.00 84.06 452 LYS A N 1
ATOM 3398 C CA . LYS A 1 452 ? 32.929 11.586 -51.577 1.00 84.06 452 LYS A CA 1
ATOM 3399 C C . LYS A 1 452 ? 32.680 10.543 -50.481 1.00 84.06 452 LYS A C 1
ATOM 3401 O O . LYS A 1 452 ? 31.975 9.573 -50.728 1.00 84.06 452 LYS A O 1
ATOM 3406 N N . MET A 1 453 ? 33.283 10.690 -49.303 1.00 88.38 453 MET A N 1
ATOM 3407 C CA . MET A 1 453 ? 33.178 9.746 -48.189 1.00 88.38 453 MET A CA 1
ATOM 3408 C C . MET A 1 453 ? 32.630 10.460 -46.956 1.00 88.38 453 MET A C 1
ATOM 3410 O O . MET A 1 453 ? 32.947 11.616 -46.700 1.00 88.38 453 MET A O 1
ATOM 3414 N N . ALA A 1 454 ? 31.821 9.760 -46.164 1.00 87.88 454 ALA A N 1
ATOM 3415 C CA . ALA A 1 454 ? 31.258 10.301 -44.931 1.00 87.88 454 ALA A CA 1
ATOM 3416 C C . ALA A 1 454 ? 31.193 9.225 -43.844 1.00 87.88 454 ALA A C 1
ATOM 3418 O O . ALA A 1 454 ? 31.036 8.038 -44.142 1.00 87.88 454 ALA A O 1
ATOM 3419 N N . ALA A 1 455 ? 31.278 9.636 -42.578 1.00 84.62 455 ALA A N 1
ATOM 3420 C CA . ALA A 1 455 ? 30.953 8.751 -41.463 1.00 84.62 455 ALA A CA 1
ATOM 3421 C C . ALA A 1 455 ? 29.499 8.258 -41.600 1.00 84.62 455 ALA A C 1
ATOM 3423 O O . ALA A 1 455 ? 28.604 9.028 -41.943 1.00 84.62 455 ALA A O 1
ATOM 3424 N N . GLY A 1 456 ? 29.272 6.963 -41.381 1.00 80.81 456 GLY A N 1
ATOM 3425 C CA . GLY A 1 456 ? 27.986 6.299 -41.604 1.00 80.81 456 GLY A CA 1
ATOM 3426 C C . GLY A 1 456 ? 27.720 5.853 -43.048 1.00 80.81 456 GLY A C 1
ATOM 3427 O O . GLY A 1 456 ? 26.700 5.211 -43.288 1.00 80.81 456 GLY A O 1
ATOM 3428 N N . MET A 1 457 ? 28.607 6.141 -44.010 1.00 88.56 457 MET A N 1
ATOM 3429 C CA . MET A 1 457 ? 28.445 5.683 -45.397 1.00 88.56 457 MET A CA 1
ATOM 3430 C C . MET A 1 457 ? 28.425 4.142 -45.465 1.00 88.56 457 MET A C 1
ATOM 3432 O O . MET A 1 457 ? 29.360 3.511 -44.956 1.00 88.56 457 MET A O 1
ATOM 3436 N N . PRO A 1 458 ? 27.405 3.525 -46.095 1.00 89.56 458 PRO A N 1
ATOM 3437 C CA . PRO A 1 458 ? 27.289 2.074 -46.154 1.00 89.56 458 PRO A CA 1
ATOM 3438 C C . PRO A 1 458 ? 28.314 1.460 -47.113 1.00 89.56 458 PRO A C 1
ATOM 3440 O O . PRO A 1 458 ? 28.656 2.023 -48.156 1.00 89.56 458 PRO A O 1
ATOM 3443 N N . ILE A 1 459 ? 28.782 0.269 -46.755 1.00 91.12 459 ILE A N 1
ATOM 3444 C CA . ILE A 1 459 ? 29.610 -0.603 -47.586 1.00 91.12 459 ILE A CA 1
ATOM 3445 C C . ILE A 1 459 ? 28.702 -1.710 -48.107 1.00 91.12 459 ILE A C 1
ATOM 3447 O O . ILE A 1 459 ? 28.142 -2.464 -47.313 1.00 91.12 459 ILE A O 1
ATOM 3451 N N . ARG A 1 460 ? 28.557 -1.810 -49.428 1.00 91.69 460 ARG A N 1
ATOM 3452 C CA . ARG A 1 460 ? 27.633 -2.720 -50.105 1.00 91.69 460 ARG A CA 1
ATOM 3453 C C . ARG A 1 460 ? 28.356 -3.758 -50.946 1.00 91.69 460 ARG A C 1
ATOM 3455 O O . ARG A 1 460 ? 29.346 -3.460 -51.607 1.00 91.69 460 ARG A O 1
ATOM 3462 N N . TYR A 1 461 ? 27.809 -4.965 -50.972 1.00 89.12 461 TYR A N 1
ATOM 3463 C CA . TYR A 1 461 ? 28.166 -6.007 -51.928 1.00 89.12 461 TYR A CA 1
ATOM 3464 C C . TYR A 1 461 ? 26.898 -6.492 -52.623 1.00 89.12 461 TYR A C 1
ATOM 3466 O O . TYR A 1 461 ? 25.952 -6.896 -51.952 1.00 89.12 461 TYR A O 1
ATOM 3474 N N . LEU A 1 462 ? 26.864 -6.422 -53.959 1.00 87.38 462 LEU A N 1
ATOM 3475 C CA . LEU A 1 462 ? 25.679 -6.767 -54.763 1.00 87.38 462 LEU A CA 1
ATOM 3476 C C . LEU A 1 462 ? 24.395 -6.061 -54.275 1.00 87.38 462 LEU A C 1
ATOM 3478 O O . LEU A 1 462 ? 23.317 -6.646 -54.255 1.00 87.38 462 LEU A O 1
ATOM 3482 N N . GLY A 1 463 ? 24.527 -4.805 -53.837 1.00 82.38 463 GLY A N 1
ATOM 3483 C CA . GLY A 1 463 ? 23.418 -4.000 -53.312 1.00 82.38 463 GLY A CA 1
ATOM 3484 C C . GLY A 1 463 ? 23.029 -4.276 -51.854 1.00 82.38 463 GLY A C 1
ATOM 3485 O O . GLY A 1 463 ? 22.197 -3.550 -51.320 1.00 82.38 463 GLY A O 1
ATOM 3486 N N . ILE A 1 464 ? 23.638 -5.261 -51.187 1.00 86.88 464 ILE A N 1
ATOM 3487 C CA . ILE A 1 464 ? 23.376 -5.591 -49.779 1.00 86.88 464 ILE A CA 1
ATOM 3488 C C . ILE A 1 464 ? 24.376 -4.873 -48.873 1.00 86.88 464 ILE A C 1
ATOM 3490 O O . ILE A 1 464 ? 25.580 -4.943 -49.120 1.00 86.88 464 ILE A O 1
ATOM 3494 N N . ASP A 1 465 ? 23.892 -4.217 -47.816 1.00 86.81 465 ASP A N 1
ATOM 3495 C CA . ASP A 1 465 ? 24.740 -3.589 -46.796 1.00 86.81 465 ASP A CA 1
ATOM 3496 C C . ASP A 1 465 ? 25.512 -4.663 -46.012 1.00 86.81 465 ASP A C 1
ATOM 3498 O O . ASP A 1 465 ? 24.930 -5.522 -45.347 1.00 86.81 465 ASP A O 1
ATOM 3502 N N . ILE A 1 466 ? 26.840 -4.604 -46.085 1.00 88.06 466 ILE A N 1
ATOM 3503 C CA . ILE A 1 466 ? 27.761 -5.535 -45.422 1.00 88.06 466 ILE A CA 1
ATOM 3504 C C . ILE A 1 466 ? 28.686 -4.849 -44.412 1.00 88.06 466 ILE A C 1
ATOM 3506 O O . ILE A 1 466 ? 29.502 -5.511 -43.770 1.00 88.06 466 ILE A O 1
ATOM 3510 N N . GLY A 1 467 ? 28.594 -3.528 -44.279 1.00 87.44 467 GLY A N 1
ATOM 3511 C CA . GLY A 1 467 ? 29.402 -2.733 -43.365 1.00 87.44 467 GLY A CA 1
ATOM 3512 C C . GLY A 1 467 ? 29.136 -1.240 -43.504 1.00 87.44 467 GLY A C 1
ATOM 3513 O O . GLY A 1 467 ? 28.240 -0.825 -44.236 1.00 87.44 467 GLY A O 1
ATOM 3514 N N . GLN A 1 468 ? 29.928 -0.421 -42.816 1.00 88.38 468 GLN A N 1
ATOM 3515 C CA . GLN A 1 468 ? 29.840 1.040 -42.882 1.00 88.38 468 GLN A CA 1
ATOM 3516 C C . GLN A 1 468 ? 31.158 1.718 -42.478 1.00 88.38 468 GLN A C 1
ATOM 3518 O O . GLN A 1 468 ? 31.952 1.153 -41.721 1.00 88.38 468 GLN A O 1
ATOM 3523 N N . ILE A 1 469 ? 31.370 2.955 -42.932 1.00 89.19 469 ILE A N 1
ATOM 3524 C CA . ILE A 1 469 ? 32.450 3.825 -42.444 1.00 89.19 469 ILE A CA 1
ATOM 3525 C C . ILE A 1 469 ? 32.096 4.323 -41.037 1.00 89.19 469 ILE A C 1
ATOM 3527 O O . ILE A 1 469 ? 31.003 4.839 -40.822 1.00 89.19 469 ILE A O 1
ATOM 3531 N N . GLN A 1 470 ? 33.016 4.204 -40.083 1.00 83.31 470 GLN A N 1
ATOM 3532 C CA . GLN A 1 470 ? 32.863 4.752 -38.731 1.00 83.31 470 GLN A CA 1
ATOM 3533 C C . GLN A 1 470 ? 33.415 6.171 -38.625 1.00 83.31 470 GLN A C 1
ATOM 3535 O O . GLN A 1 470 ? 32.735 7.060 -38.121 1.00 83.31 470 GLN A O 1
ATOM 3540 N N . SER A 1 471 ? 34.643 6.388 -39.092 1.00 86.19 471 SER A N 1
ATOM 3541 C CA . SER A 1 471 ? 35.316 7.681 -38.988 1.00 86.19 471 SER A CA 1
ATOM 3542 C C . SER A 1 471 ? 36.301 7.906 -40.129 1.00 86.19 471 SER A C 1
ATOM 3544 O O . SER A 1 471 ? 36.732 6.968 -40.802 1.00 86.19 471 SER A O 1
ATOM 3546 N N . LEU A 1 472 ? 36.629 9.178 -40.346 1.00 90.38 472 LEU A N 1
ATOM 3547 C CA . LEU A 1 472 ? 37.580 9.656 -41.342 1.00 90.38 472 LEU A CA 1
ATOM 3548 C C . LEU A 1 472 ? 38.639 10.484 -40.618 1.00 90.38 472 LEU A C 1
ATOM 3550 O O . LEU A 1 472 ? 38.300 11.370 -39.836 1.00 90.38 472 LEU A O 1
ATOM 3554 N N . GLU A 1 473 ? 39.905 10.190 -40.875 1.00 93.62 473 GLU A N 1
ATOM 3555 C CA . GLU A 1 473 ? 41.041 10.844 -40.233 1.00 93.62 473 GLU A CA 1
ATOM 3556 C C . GLU A 1 473 ? 42.046 11.273 -41.308 1.00 93.62 473 GLU A C 1
ATOM 3558 O O . GLU A 1 473 ? 42.507 10.449 -42.099 1.00 93.62 473 GLU A O 1
ATOM 3563 N N . LEU A 1 474 ? 42.361 12.571 -41.377 1.00 93.31 474 LEU A N 1
ATOM 3564 C CA . LEU A 1 474 ? 43.354 13.093 -42.318 1.00 93.31 474 LEU A CA 1
ATOM 3565 C C . LEU A 1 474 ? 44.760 12.853 -41.767 1.00 93.31 474 LEU A C 1
ATOM 3567 O O . LEU A 1 474 ? 45.127 13.390 -40.723 1.00 93.31 474 LEU A O 1
ATOM 3571 N N . ILE A 1 475 ? 45.572 12.109 -42.511 1.00 94.25 475 ILE A N 1
ATOM 3572 C CA . ILE A 1 475 ? 46.969 11.853 -42.176 1.00 94.25 475 ILE A CA 1
ATOM 3573 C C . ILE A 1 475 ? 47.849 12.754 -43.040 1.00 94.25 475 ILE A C 1
ATOM 3575 O O . ILE A 1 475 ? 48.268 12.399 -44.144 1.00 94.25 475 ILE A O 1
ATOM 3579 N N . THR A 1 476 ? 48.154 13.939 -42.511 1.00 91.50 476 THR A N 1
ATOM 3580 C CA . THR A 1 476 ? 48.921 14.983 -43.213 1.00 91.50 476 THR A CA 1
ATOM 3581 C C . THR A 1 476 ? 50.323 14.527 -43.617 1.00 91.50 476 THR A C 1
ATOM 3583 O O . THR A 1 476 ? 50.801 14.898 -44.680 1.00 91.50 476 THR A O 1
ATOM 3586 N N . ALA A 1 477 ? 50.963 13.653 -42.833 1.00 92.81 477 ALA A N 1
ATOM 3587 C CA . ALA A 1 477 ? 52.292 13.120 -43.147 1.00 92.81 477 ALA A CA 1
ATOM 3588 C C . ALA A 1 477 ? 52.336 12.268 -44.432 1.00 92.81 477 ALA A C 1
ATOM 3590 O O . ALA A 1 477 ? 53.405 12.088 -45.012 1.00 92.81 477 ALA A O 1
ATOM 3591 N N . LYS A 1 478 ? 51.195 11.716 -44.860 1.00 88.75 478 LYS A N 1
ATOM 3592 C CA . LYS A 1 478 ? 51.083 10.822 -46.023 1.00 88.75 478 LYS A CA 1
ATOM 3593 C C . LYS A 1 478 ? 50.170 11.368 -47.122 1.00 88.75 478 LYS A C 1
ATOM 3595 O O . LYS A 1 478 ? 50.004 10.696 -48.134 1.00 88.75 478 LYS A O 1
ATOM 3600 N N . ASN A 1 479 ? 49.598 12.563 -46.936 1.00 91.88 479 ASN A N 1
ATOM 3601 C CA . ASN A 1 479 ? 48.585 13.147 -47.822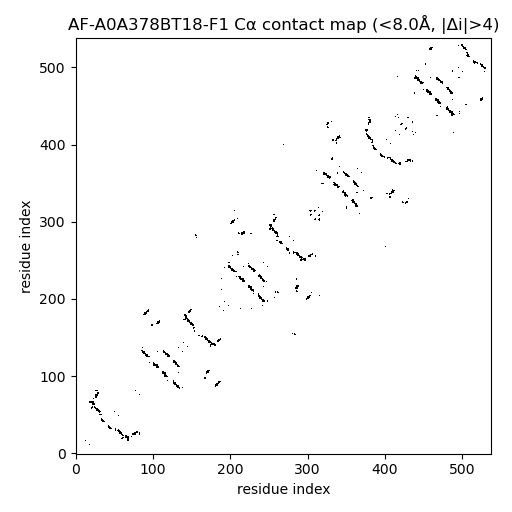 1.00 91.88 479 ASN A CA 1
ATOM 3602 C C . ASN A 1 479 ? 47.460 12.151 -48.165 1.00 91.88 479 ASN A C 1
ATOM 3604 O O . ASN A 1 479 ? 47.040 12.041 -49.314 1.00 91.88 479 ASN A O 1
ATOM 3608 N N . GLU A 1 480 ? 47.004 11.400 -47.163 1.00 92.75 480 GLU A N 1
ATOM 3609 C CA . GLU A 1 480 ? 45.936 10.410 -47.303 1.00 92.75 480 GLU A CA 1
ATOM 3610 C C . GLU A 1 480 ? 44.863 10.629 -46.237 1.00 92.75 480 GLU A C 1
ATOM 3612 O O . GLU A 1 480 ? 45.133 11.141 -45.147 1.00 92.75 480 GLU A O 1
ATOM 3617 N N . VAL A 1 481 ? 43.650 10.180 -46.532 1.00 92.81 481 VAL A N 1
ATOM 3618 C CA . VAL A 1 481 ? 42.581 10.022 -45.553 1.00 92.81 481 VAL A CA 1
ATOM 3619 C C . VAL A 1 481 ? 42.470 8.548 -45.193 1.00 92.81 481 VAL A C 1
ATOM 3621 O O . VAL A 1 481 ? 42.295 7.688 -46.058 1.00 92.81 481 VAL A O 1
ATOM 3624 N N . GLN A 1 482 ? 42.550 8.256 -43.899 1.00 94.50 482 GLN A N 1
ATOM 3625 C CA . GLN A 1 482 ? 42.256 6.939 -43.357 1.00 94.50 482 GLN A CA 1
ATOM 3626 C C . GLN A 1 482 ? 40.789 6.886 -42.948 1.00 94.50 482 GLN A C 1
ATOM 3628 O O . GLN A 1 482 ? 40.359 7.557 -42.010 1.00 94.50 482 GLN A O 1
ATOM 3633 N N . ALA A 1 483 ? 40.014 6.072 -43.655 1.00 92.25 483 ALA A N 1
ATOM 3634 C CA . ALA A 1 483 ? 38.647 5.761 -43.287 1.00 92.25 483 ALA A CA 1
ATOM 3635 C C . ALA A 1 483 ? 38.630 4.460 -42.481 1.00 92.25 483 ALA A C 1
ATOM 3637 O O . ALA A 1 483 ? 38.867 3.372 -43.015 1.00 92.25 483 ALA A O 1
ATOM 3638 N N . LYS A 1 484 ? 38.344 4.567 -41.183 1.00 91.06 484 LYS A N 1
ATOM 3639 C CA . LYS A 1 484 ? 38.096 3.401 -40.332 1.00 91.06 484 LYS A CA 1
ATOM 3640 C C . LYS A 1 484 ? 36.680 2.927 -40.620 1.00 91.06 484 LYS A C 1
ATOM 3642 O O . LYS A 1 484 ? 35.721 3.674 -40.439 1.00 91.06 484 LYS A O 1
ATOM 3647 N N . ALA A 1 485 ? 36.549 1.697 -41.089 1.00 88.88 485 ALA A N 1
ATOM 3648 C CA . ALA A 1 485 ? 35.279 1.085 -41.439 1.00 88.88 485 ALA A CA 1
ATOM 3649 C C . ALA A 1 485 ? 35.104 -0.243 -40.710 1.00 88.88 485 ALA A C 1
ATOM 3651 O O . ALA A 1 485 ? 36.077 -0.880 -40.312 1.00 88.88 485 ALA A O 1
ATOM 3652 N N . VAL A 1 486 ? 33.858 -0.677 -40.558 1.00 86.25 486 VAL A N 1
ATOM 3653 C CA . VAL A 1 486 ? 33.548 -1.988 -39.993 1.00 86.25 486 VAL A CA 1
ATOM 3654 C C . VAL A 1 486 ? 32.653 -2.768 -40.931 1.00 86.25 486 VAL A C 1
ATOM 3656 O O . VAL A 1 486 ? 31.663 -2.245 -41.436 1.00 86.25 486 VAL A O 1
ATOM 3659 N N . LEU A 1 487 ? 33.011 -4.032 -41.139 1.00 85.62 487 LEU A N 1
ATOM 3660 C CA . LEU A 1 487 ? 32.171 -5.024 -41.797 1.00 85.62 487 LEU A CA 1
ATOM 3661 C C . LEU A 1 487 ? 31.353 -5.779 -40.752 1.00 85.62 487 LEU A C 1
ATOM 3663 O O . LEU A 1 487 ? 31.849 -6.020 -39.653 1.00 85.62 487 LEU A O 1
ATOM 3667 N N . TYR A 1 488 ? 30.124 -6.178 -41.075 1.00 82.62 488 TYR A N 1
ATOM 3668 C CA . TYR A 1 488 ? 29.313 -6.968 -40.147 1.00 82.62 488 TYR A CA 1
ATOM 3669 C C . TYR A 1 488 ? 29.941 -8.355 -39.895 1.00 82.62 488 TYR A C 1
ATOM 3671 O O . TYR A 1 488 ? 30.629 -8.884 -40.780 1.00 82.62 488 TYR A O 1
ATOM 3679 N N . PRO A 1 489 ? 29.757 -8.944 -38.694 1.00 74.06 489 PRO A N 1
ATOM 3680 C CA . PRO A 1 489 ? 30.404 -10.199 -38.296 1.00 74.06 489 PRO A CA 1
ATOM 3681 C C . PRO A 1 489 ? 30.228 -11.361 -39.284 1.00 74.06 489 PRO A C 1
ATOM 3683 O O . PRO A 1 489 ? 31.160 -12.127 -39.512 1.00 74.06 489 PRO A O 1
ATOM 3686 N N . GLU A 1 490 ? 29.065 -11.474 -39.916 1.00 78.19 490 GLU A N 1
ATOM 3687 C CA . GLU A 1 490 ? 28.748 -12.496 -40.917 1.00 78.19 490 GLU A CA 1
ATOM 3688 C C . GLU A 1 490 ? 29.512 -12.320 -42.245 1.00 78.19 490 GLU A C 1
ATOM 3690 O O . GLU A 1 490 ? 29.697 -13.283 -42.991 1.00 78.19 490 GLU A O 1
ATOM 3695 N N . TYR A 1 491 ? 30.011 -11.114 -42.532 1.00 84.88 491 TYR A N 1
ATOM 3696 C CA . TYR A 1 491 ? 30.656 -10.763 -43.801 1.00 84.88 491 TYR A CA 1
ATOM 3697 C C . TYR A 1 491 ? 32.168 -10.545 -43.677 1.00 84.88 491 TYR A C 1
ATOM 3699 O O . TYR A 1 491 ? 32.895 -10.700 -44.664 1.00 84.88 491 TYR A O 1
ATOM 3707 N N . VAL A 1 492 ? 32.673 -10.243 -42.476 1.00 80.06 492 VAL A N 1
ATOM 3708 C CA . VAL A 1 492 ? 34.095 -9.938 -42.250 1.00 80.06 492 VAL A CA 1
ATOM 3709 C C . VAL A 1 492 ? 35.022 -11.018 -42.811 1.00 80.06 492 VAL A C 1
ATOM 3711 O O . VAL A 1 492 ? 35.952 -10.709 -43.552 1.00 80.06 492 VAL A O 1
ATOM 3714 N N . GLY A 1 493 ? 34.738 -12.293 -42.529 1.00 78.38 493 GLY A N 1
ATOM 3715 C CA . GLY A 1 493 ? 35.594 -13.407 -42.931 1.00 78.38 493 GLY A CA 1
ATOM 3716 C C . GLY A 1 493 ? 35.692 -13.581 -44.446 1.00 78.38 493 GLY A C 1
ATOM 3717 O O . GLY A 1 493 ? 36.638 -14.210 -44.921 1.00 78.38 493 GLY A O 1
ATOM 3718 N N . THR A 1 494 ? 34.749 -13.026 -45.207 1.00 83.06 494 THR A N 1
ATOM 3719 C CA . THR A 1 494 ? 34.688 -13.109 -46.670 1.00 83.06 494 THR A CA 1
ATOM 3720 C C . THR A 1 494 ? 35.360 -11.910 -47.333 1.00 83.06 494 THR A C 1
ATOM 3722 O O . THR A 1 494 ? 36.122 -12.106 -48.279 1.00 83.06 494 THR A O 1
ATOM 3725 N N . PHE A 1 495 ? 35.127 -10.694 -46.825 1.00 84.62 495 PHE A N 1
ATOM 3726 C CA . PHE A 1 495 ? 35.536 -9.452 -47.496 1.00 84.62 495 PHE A CA 1
ATOM 3727 C C . PHE A 1 495 ? 36.749 -8.749 -46.870 1.00 84.62 495 PHE A C 1
ATOM 3729 O O . PHE A 1 495 ? 37.407 -7.967 -47.549 1.00 84.62 495 PHE A O 1
ATOM 3736 N N . ALA A 1 496 ? 37.131 -9.052 -45.627 1.00 83.62 496 ALA A N 1
ATOM 3737 C CA . ALA A 1 496 ? 38.378 -8.553 -45.033 1.00 83.62 496 ALA A CA 1
ATOM 3738 C C . ALA A 1 496 ? 39.592 -9.397 -45.477 1.00 83.62 496 ALA A C 1
ATOM 3740 O O . ALA A 1 496 ? 40.369 -9.887 -44.660 1.00 83.62 496 ALA A O 1
ATOM 3741 N N . ARG A 1 497 ? 39.732 -9.630 -46.787 1.00 83.56 497 ARG A N 1
ATOM 3742 C CA . ARG A 1 497 ? 40.807 -10.444 -47.377 1.00 83.56 497 ARG A CA 1
ATOM 3743 C C . ARG A 1 497 ? 41.665 -9.620 -48.324 1.00 83.56 497 ARG A C 1
ATOM 3745 O O . ARG A 1 497 ? 41.161 -8.732 -49.016 1.00 83.56 497 ARG A O 1
ATOM 3752 N N . ALA A 1 498 ? 42.946 -9.972 -48.409 1.00 79.88 498 ALA A N 1
ATOM 3753 C CA . ALA A 1 498 ? 43.864 -9.380 -49.374 1.00 79.88 498 ALA A CA 1
ATOM 3754 C C . ALA A 1 498 ? 43.324 -9.522 -50.811 1.00 79.88 498 ALA A C 1
ATOM 3756 O O . ALA A 1 498 ? 42.850 -10.587 -51.206 1.00 79.88 498 ALA A O 1
ATOM 3757 N N . GLY A 1 499 ? 43.391 -8.437 -51.586 1.00 81.62 499 GLY A N 1
ATOM 3758 C CA . GLY A 1 499 ? 42.893 -8.384 -52.966 1.00 81.62 499 GLY A CA 1
ATOM 3759 C C . GLY A 1 499 ? 41.421 -7.982 -53.121 1.00 81.62 499 GLY A C 1
ATOM 3760 O O . GLY A 1 499 ? 40.959 -7.846 -54.255 1.00 81.62 499 GLY A O 1
ATOM 3761 N N . THR A 1 500 ? 40.696 -7.753 -52.022 1.00 89.06 500 THR A N 1
ATOM 3762 C CA . THR A 1 500 ? 39.349 -7.162 -52.058 1.00 89.06 500 THR A CA 1
ATOM 3763 C C . THR A 1 500 ? 39.433 -5.701 -52.487 1.00 89.06 500 THR A C 1
ATOM 3765 O O . THR A 1 500 ? 40.284 -4.956 -51.999 1.00 89.06 500 THR A O 1
ATOM 3768 N N . ARG A 1 501 ? 38.567 -5.284 -53.414 1.00 90.12 501 ARG A N 1
ATOM 3769 C CA . ARG A 1 501 ? 38.522 -3.905 -53.912 1.00 90.12 501 ARG A CA 1
ATOM 3770 C C . ARG A 1 501 ? 37.345 -3.166 -53.300 1.00 90.12 501 ARG A C 1
ATOM 3772 O O . ARG A 1 501 ? 36.228 -3.671 -53.327 1.00 90.12 501 ARG A O 1
ATOM 3779 N N . PHE A 1 502 ? 37.607 -1.965 -52.805 1.00 91.31 502 PHE A N 1
ATOM 3780 C CA . PHE A 1 502 ? 36.601 -1.036 -52.303 1.00 91.31 502 PHE A CA 1
ATOM 3781 C C . PHE A 1 502 ? 36.584 0.173 -53.231 1.00 91.31 502 PHE A C 1
ATOM 3783 O O . PHE A 1 502 ? 37.640 0.701 -53.585 1.00 91.31 502 PHE A O 1
ATOM 3790 N N . SER A 1 503 ? 35.407 0.585 -53.686 1.00 90.56 503 SER A N 1
ATOM 3791 C CA . SER A 1 503 ? 35.271 1.716 -54.605 1.00 90.56 503 SER A CA 1
ATOM 3792 C C . SER A 1 503 ? 34.038 2.527 -54.251 1.00 90.56 503 SER A C 1
ATOM 3794 O O . SER A 1 503 ? 32.949 1.976 -54.118 1.00 90.56 503 SER A O 1
ATOM 3796 N N . VAL A 1 504 ? 34.213 3.835 -54.088 1.00 90.00 504 VAL A N 1
ATOM 3797 C CA . VAL A 1 504 ? 33.092 4.757 -53.887 1.00 90.00 504 VAL A CA 1
ATOM 3798 C C . VAL A 1 504 ? 32.321 4.855 -55.198 1.00 90.00 504 VAL A C 1
ATOM 3800 O O . VAL A 1 504 ? 32.916 5.130 -56.241 1.00 90.00 504 VAL A O 1
ATOM 3803 N N . ILE A 1 505 ? 31.012 4.625 -55.148 1.00 88.62 505 ILE A N 1
ATOM 3804 C CA . ILE A 1 505 ? 30.139 4.772 -56.311 1.00 88.62 505 ILE A CA 1
ATOM 3805 C C . ILE A 1 505 ? 29.500 6.157 -56.264 1.00 88.62 505 ILE A C 1
ATOM 3807 O O . ILE A 1 505 ? 28.935 6.561 -55.249 1.00 88.62 505 ILE A O 1
ATOM 3811 N N . THR A 1 506 ? 29.621 6.888 -57.370 1.00 80.69 506 THR A N 1
ATOM 3812 C CA . THR A 1 506 ? 29.037 8.221 -57.560 1.00 80.69 506 THR A CA 1
ATOM 3813 C C . THR A 1 506 ? 28.172 8.246 -58.810 1.00 80.69 506 THR A C 1
ATOM 3815 O O . THR A 1 506 ? 28.457 7.476 -59.733 1.00 80.69 506 THR A O 1
ATOM 3818 N N . PRO A 1 507 ? 27.181 9.147 -58.888 1.00 85.81 507 PRO A N 1
ATOM 3819 C CA . PRO A 1 507 ? 26.247 9.151 -60.001 1.00 85.81 507 PRO A CA 1
ATOM 3820 C C . PRO A 1 507 ? 26.977 9.553 -61.280 1.00 85.81 507 PRO A C 1
ATOM 3822 O O . PRO A 1 507 ? 27.775 10.495 -61.277 1.00 85.81 507 PRO A O 1
ATOM 3825 N N . GLN A 1 508 ? 26.717 8.833 -62.369 1.00 84.06 508 GLN A N 1
ATOM 3826 C CA . GLN A 1 508 ? 27.271 9.143 -63.683 1.00 84.06 508 GLN A CA 1
ATOM 3827 C C . GLN A 1 508 ? 26.150 9.603 -64.604 1.00 84.06 508 GLN A C 1
ATOM 3829 O O . GLN A 1 508 ? 25.192 8.875 -64.852 1.00 84.06 508 GLN A O 1
ATOM 3834 N N . ILE A 1 509 ? 26.274 10.830 -65.104 1.00 85.38 509 ILE A N 1
ATOM 3835 C CA . ILE A 1 509 ? 25.325 11.436 -66.036 1.00 85.38 509 ILE A CA 1
ATOM 3836 C C . ILE A 1 509 ? 26.124 11.853 -67.264 1.00 85.38 509 ILE A C 1
ATOM 3838 O O . ILE A 1 509 ? 27.004 12.709 -67.179 1.00 85.38 509 ILE A O 1
ATOM 3842 N N . SER A 1 510 ? 25.844 11.226 -68.402 1.00 88.62 510 SER A N 1
ATOM 3843 C CA . SER A 1 510 ? 26.513 11.514 -69.668 1.00 88.62 510 SER A CA 1
ATOM 3844 C C . SER A 1 510 ? 25.524 11.456 -70.830 1.00 88.62 510 SER A C 1
ATOM 3846 O O . SER A 1 510 ? 24.409 10.958 -70.689 1.00 88.62 510 SER A O 1
ATOM 3848 N N . ALA A 1 511 ? 25.946 11.912 -72.011 1.00 84.88 511 ALA A N 1
ATOM 3849 C CA . ALA A 1 511 ? 25.141 11.783 -73.227 1.00 84.88 511 ALA A CA 1
ATOM 3850 C C . ALA A 1 511 ? 24.871 10.314 -73.628 1.00 84.88 511 ALA A C 1
ATOM 3852 O O . ALA A 1 511 ? 23.947 10.061 -74.395 1.00 84.88 511 ALA A O 1
ATOM 3853 N N . ALA A 1 512 ? 25.652 9.355 -73.112 1.00 85.12 512 ALA A N 1
ATOM 3854 C CA . ALA A 1 512 ? 25.488 7.924 -73.374 1.00 85.12 512 ALA A CA 1
ATOM 3855 C C . ALA A 1 512 ? 24.487 7.234 -72.427 1.00 85.12 512 ALA A C 1
ATOM 3857 O O . ALA A 1 512 ? 24.100 6.096 -72.682 1.00 85.12 512 ALA A O 1
ATOM 3858 N N . GLY A 1 513 ? 24.065 7.901 -71.348 1.00 83.50 513 GLY A N 1
ATOM 3859 C CA . GLY A 1 513 ? 23.147 7.339 -70.364 1.00 83.50 513 GLY A CA 1
ATOM 3860 C C . GLY A 1 513 ? 23.392 7.838 -68.943 1.00 83.50 513 GLY A C 1
ATOM 3861 O O . GLY A 1 513 ? 24.310 8.620 -68.671 1.00 83.50 513 GLY A O 1
ATOM 3862 N N . VAL A 1 514 ? 22.536 7.362 -68.040 1.00 86.25 514 VAL A N 1
ATOM 3863 C CA . VAL A 1 514 ? 22.582 7.639 -66.604 1.00 86.25 514 VAL A CA 1
ATOM 3864 C C . VAL A 1 514 ? 22.791 6.339 -65.834 1.00 86.25 514 VAL A C 1
ATOM 3866 O O . VAL A 1 514 ? 22.040 5.383 -66.009 1.00 86.25 514 VAL A O 1
ATOM 3869 N N . GLU A 1 515 ? 23.799 6.312 -64.967 1.00 83.00 515 GLU A N 1
ATOM 3870 C CA . GLU A 1 515 ? 24.109 5.174 -64.100 1.00 83.00 515 GLU A CA 1
ATOM 3871 C C . GLU A 1 515 ? 24.193 5.624 -62.639 1.00 83.00 515 GLU A C 1
ATOM 3873 O O . GLU A 1 515 ? 24.593 6.751 -62.331 1.00 83.00 515 GLU A O 1
ATOM 3878 N N . HIS A 1 516 ? 23.818 4.724 -61.725 1.00 81.75 516 HIS A N 1
ATOM 3879 C CA . HIS A 1 516 ? 23.912 4.928 -60.275 1.00 81.75 516 HIS A CA 1
ATOM 3880 C C . HIS A 1 516 ? 23.178 6.173 -59.750 1.00 81.75 516 HIS A C 1
ATOM 3882 O O . HIS A 1 516 ? 23.644 6.836 -58.825 1.00 81.75 516 HIS A O 1
ATOM 3888 N N . LEU A 1 517 ? 22.021 6.516 -60.326 1.00 80.75 517 LEU A N 1
ATOM 3889 C CA . LEU A 1 517 ? 21.225 7.672 -59.886 1.00 80.75 517 LEU A CA 1
ATOM 3890 C C . LEU A 1 517 ? 20.776 7.581 -58.417 1.00 80.75 517 LEU A C 1
ATOM 3892 O O . LEU A 1 517 ? 20.571 8.611 -57.781 1.00 80.75 517 LEU A O 1
ATOM 3896 N N . ASP A 1 518 ? 20.685 6.377 -57.850 1.00 74.12 518 ASP A N 1
ATOM 3897 C CA . ASP A 1 518 ? 20.428 6.143 -56.425 1.00 74.12 518 ASP A CA 1
ATOM 3898 C C . ASP A 1 518 ? 21.487 6.801 -55.519 1.00 74.12 518 ASP A C 1
ATOM 3900 O O . ASP A 1 518 ? 21.181 7.261 -54.415 1.00 74.12 518 ASP A O 1
ATOM 3904 N N . THR A 1 519 ? 22.718 6.950 -56.019 1.00 80.31 519 THR A N 1
ATOM 3905 C CA . THR A 1 519 ? 23.818 7.596 -55.286 1.00 80.31 519 THR A CA 1
ATOM 3906 C C . THR A 1 519 ? 23.729 9.120 -55.220 1.00 80.31 519 THR A C 1
ATOM 3908 O O . THR A 1 519 ? 24.482 9.721 -54.455 1.00 80.31 519 THR A O 1
ATOM 3911 N N . LEU A 1 520 ? 22.791 9.757 -55.939 1.00 77.75 520 LEU A N 1
ATOM 3912 C CA . LEU A 1 520 ? 22.484 11.184 -55.756 1.00 77.75 520 LEU A CA 1
ATOM 3913 C C . LEU A 1 520 ? 21.934 11.471 -54.353 1.00 77.75 520 LEU A C 1
ATOM 3915 O O . LEU A 1 520 ? 22.170 12.547 -53.812 1.00 77.75 520 LEU A O 1
ATOM 3919 N N . PHE A 1 521 ? 21.213 10.508 -53.773 1.00 73.31 521 PHE A N 1
ATOM 3920 C CA . PHE A 1 521 ? 20.593 10.641 -52.455 1.00 73.31 521 PHE A CA 1
ATOM 3921 C C . PHE A 1 521 ? 21.419 9.974 -51.355 1.00 73.31 521 PHE A C 1
ATOM 3923 O O . PHE A 1 521 ? 21.496 10.494 -50.243 1.00 73.31 521 PHE A O 1
ATOM 3930 N N . GLN A 1 522 ? 22.050 8.832 -51.650 1.00 78.06 522 GLN A N 1
ATOM 3931 C CA . GLN A 1 522 ? 22.893 8.126 -50.690 1.00 78.06 522 GLN A CA 1
ATOM 3932 C C . GLN A 1 522 ? 24.082 7.451 -51.383 1.00 78.06 522 GLN A C 1
ATOM 3934 O O . GLN A 1 522 ? 23.967 6.355 -51.931 1.00 78.06 522 GLN A O 1
ATOM 3939 N N . ALA A 1 523 ? 25.250 8.090 -51.326 1.00 85.31 523 ALA A N 1
ATOM 3940 C CA . ALA A 1 523 ? 26.494 7.481 -51.781 1.00 85.31 523 ALA A CA 1
ATOM 3941 C C . ALA A 1 523 ? 26.875 6.264 -50.913 1.00 85.31 523 ALA A C 1
ATOM 3943 O O . ALA A 1 523 ? 26.579 6.212 -49.716 1.00 85.31 523 ALA A O 1
ATOM 3944 N N . TYR A 1 524 ? 27.546 5.285 -51.521 1.00 89.31 524 TYR A N 1
ATOM 3945 C CA . TYR A 1 524 ? 27.983 4.058 -50.856 1.00 89.31 524 TYR A CA 1
ATOM 3946 C C . TYR A 1 524 ? 29.333 3.578 -51.400 1.00 89.31 524 TYR A C 1
ATOM 3948 O O . TYR A 1 524 ? 29.766 3.954 -52.493 1.00 89.31 524 TYR A O 1
ATOM 3956 N N . ILE A 1 525 ? 29.998 2.712 -50.637 1.00 90.38 525 ILE A N 1
ATOM 3957 C CA . ILE A 1 525 ? 31.198 1.999 -51.080 1.00 90.38 525 ILE A CA 1
ATOM 3958 C C . ILE A 1 525 ? 30.771 0.641 -51.621 1.00 90.38 525 ILE A C 1
ATOM 3960 O O . ILE A 1 525 ? 30.246 -0.176 -50.872 1.00 90.38 525 ILE A O 1
ATOM 3964 N N . ASN A 1 526 ? 31.021 0.366 -52.897 1.00 91.56 526 ASN A N 1
ATOM 3965 C CA . ASN A 1 526 ? 30.864 -0.974 -53.447 1.00 91.56 526 ASN A CA 1
ATOM 3966 C C . ASN A 1 526 ? 32.100 -1.825 -53.149 1.00 91.56 526 ASN A C 1
ATOM 3968 O O . ASN A 1 526 ? 33.241 -1.361 -53.250 1.00 91.56 526 ASN A O 1
ATOM 3972 N N . VAL A 1 527 ? 31.864 -3.093 -52.837 1.00 90.44 527 VAL A N 1
ATOM 3973 C CA . VAL A 1 527 ? 32.905 -4.097 -52.649 1.00 90.44 527 VAL A CA 1
ATOM 3974 C C . VAL A 1 527 ? 32.938 -5.021 -53.857 1.00 90.44 527 VAL A C 1
ATOM 3976 O O . VAL A 1 527 ? 31.925 -5.563 -54.281 1.00 90.44 527 VAL A O 1
ATOM 3979 N N . GLY A 1 528 ? 34.126 -5.222 -54.417 1.00 80.56 528 GLY A N 1
ATOM 3980 C CA . GLY A 1 528 ? 34.387 -6.206 -55.458 1.00 80.56 528 GLY A CA 1
ATOM 3981 C C . GLY A 1 528 ? 35.297 -7.304 -54.923 1.00 80.56 528 GLY A C 1
ATOM 3982 O O . GLY A 1 528 ? 36.461 -7.049 -54.607 1.00 80.56 528 GLY A O 1
ATOM 3983 N N . ALA A 1 529 ? 34.792 -8.535 -54.850 1.00 61.31 529 ALA A N 1
ATOM 3984 C CA . ALA A 1 529 ? 35.624 -9.717 -54.644 1.00 61.31 529 ALA A CA 1
ATOM 3985 C C . ALA A 1 529 ? 36.043 -10.278 -56.011 1.00 61.31 529 ALA A C 1
ATOM 3987 O O . ALA A 1 529 ? 35.214 -10.409 -56.912 1.00 61.31 529 ALA A O 1
ATOM 3988 N N . ARG A 1 530 ? 37.323 -10.632 -56.188 1.00 52.84 530 ARG A N 1
ATOM 3989 C CA . ARG A 1 530 ? 37.745 -11.401 -57.368 1.00 52.84 530 ARG A CA 1
ATOM 3990 C C . ARG A 1 530 ? 37.036 -12.765 -57.303 1.00 52.84 530 ARG A C 1
ATOM 3992 O O . ARG A 1 530 ? 37.137 -13.410 -56.255 1.00 52.84 530 ARG A O 1
ATOM 3999 N N . PRO A 1 531 ? 36.341 -13.230 -58.357 1.00 45.06 531 PRO A N 1
ATOM 4000 C CA . PRO A 1 531 ? 35.811 -14.583 -58.349 1.00 45.06 531 PRO A CA 1
ATOM 4001 C C . PRO A 1 531 ? 36.970 -15.566 -58.160 1.00 45.06 531 PRO A C 1
ATOM 4003 O O . PRO A 1 531 ? 38.042 -15.393 -58.748 1.00 45.06 531 PRO A O 1
ATOM 4006 N N . ARG A 1 532 ? 36.768 -16.609 -57.346 1.00 44.03 532 ARG A N 1
ATOM 4007 C CA . ARG A 1 532 ? 37.625 -17.796 -57.448 1.00 44.03 532 ARG A CA 1
ATOM 4008 C C . ARG A 1 532 ? 37.518 -18.301 -58.893 1.00 44.03 532 ARG A C 1
ATOM 4010 O O . ARG A 1 532 ? 36.397 -18.360 -59.404 1.00 44.03 532 ARG A O 1
ATOM 4017 N N . PRO A 1 533 ? 38.623 -18.674 -59.556 1.00 34.56 533 PRO A N 1
ATOM 4018 C CA . PRO A 1 533 ? 38.503 -19.392 -60.811 1.00 34.56 533 PRO A CA 1
ATOM 4019 C C . PRO A 1 533 ? 37.737 -20.690 -60.524 1.00 34.56 533 PRO A C 1
ATOM 4021 O O . PRO A 1 533 ? 38.185 -21.490 -59.705 1.00 34.56 533 PRO A O 1
ATOM 4024 N N . GLY A 1 534 ? 36.570 -20.865 -61.150 1.00 44.31 534 GLY A N 1
ATOM 4025 C CA . GLY A 1 534 ? 35.877 -22.156 -61.186 1.00 44.31 534 GLY A CA 1
ATOM 4026 C C . GLY A 1 534 ? 34.519 -22.290 -60.491 1.00 44.31 534 GLY A C 1
ATOM 4027 O O . GLY A 1 534 ? 34.073 -23.423 -60.345 1.00 44.31 534 GLY A O 1
ATOM 4028 N N . THR A 1 535 ? 33.813 -21.219 -60.111 1.00 34.94 535 THR A N 1
ATOM 4029 C CA . THR A 1 535 ? 32.422 -21.381 -59.636 1.00 34.94 535 THR A CA 1
ATOM 4030 C C . THR A 1 535 ? 31.453 -20.461 -60.364 1.00 34.94 535 THR A C 1
ATOM 4032 O O . THR A 1 535 ? 31.094 -19.394 -59.877 1.00 34.94 535 THR A O 1
ATOM 4035 N N . THR A 1 536 ? 31.002 -20.904 -61.534 1.00 33.16 536 THR A N 1
ATOM 4036 C CA . THR A 1 536 ? 29.727 -20.462 -62.106 1.00 33.16 536 THR A CA 1
ATOM 4037 C C . THR A 1 536 ? 28.616 -21.213 -61.376 1.00 33.16 536 THR A C 1
ATOM 4039 O O . THR A 1 536 ? 28.622 -22.445 -61.363 1.00 33.16 536 THR A O 1
ATOM 4042 N N . ARG A 1 537 ? 27.659 -20.508 -60.771 1.00 36.25 537 ARG A N 1
ATOM 4043 C CA . ARG A 1 537 ? 26.347 -21.073 -60.430 1.00 36.25 537 ARG A CA 1
ATOM 4044 C C . ARG A 1 537 ? 25.263 -20.048 -60.747 1.00 36.25 537 ARG A C 1
ATOM 4046 O O . ARG A 1 537 ? 25.471 -18.864 -60.495 1.00 36.25 537 ARG A O 1
ATOM 4053 N N . PHE A 1 538 ? 24.197 -20.561 -61.360 1.00 32.81 538 PHE A N 1
ATOM 4054 C CA . PHE A 1 538 ? 22.950 -19.877 -61.700 1.00 32.81 538 PHE A CA 1
ATOM 4055 C C . PHE A 1 538 ? 22.187 -19.439 -60.454 1.00 32.81 538 PHE A C 1
ATOM 4057 O O . PHE A 1 538 ? 22.289 -20.167 -59.435 1.00 32.81 538 PHE A O 1
#

Secondary structure (DSSP, 8-state):
--------------GGGGGG-BTT--EEE--S-EEEEETTEEEEE---HHHHHH--EEE---SSSPBPPTT----EESSTTTT---EEEEEEES--TT--TTT-EEEETTEEEEEEEEEEE-GGG-EEEEEEE-GGGGGG-BTT-EEEEEPP---SS---HHHHHH-SEEEEE---SSB-SEEEEEEGGGGGGGSTT-EEEEEEESS-TT--TTPEEEETTEEEEEEEEEEEETTEEEEEEEE-GGGGGG--TT-EEEE-S--EEEEETTEEEEESS-HHHHHH--EEEE--SSSPPPSEEEEESSHHHHHHT--SSSPP--EEEEESS--S--TTPEEEETTEEEEEEEEEEE-SS-EEEEEEE-GGGGGG--TTEEEEEE-S--EEEETTEEEE----HHHHHH-EEEEEE--STTTT-EETTEEEEESSHHHHH--S-EEEEEES--TT--TTPEEEETTEEEEEEEEEEEEGGGTEEEEEEEE-HHHHHHHSSTT-EEEEE--EEETTEEE-GGGGT--EEEEEPPPPTT----

Solvent-accessible surface area (backbone atoms only — not comparable to full-atom values): 30626 Å² total; per-residue (Å²): 133,85,84,84,86,79,84,88,80,92,79,89,74,57,85,92,53,48,79,51,41,22,71,68,35,46,34,20,40,61,50,60,82,56,70,50,77,50,97,94,44,73,50,72,60,84,89,52,81,68,21,56,79,74,48,42,75,49,70,48,60,56,86,93,44,56,65,48,61,90,90,67,85,74,69,73,28,82,26,67,77,74,54,57,82,49,49,76,30,41,33,43,36,85,62,68,80,72,62,43,58,78,65,23,37,28,28,43,99,88,38,80,49,28,34,28,61,37,76,46,82,42,88,92,76,46,26,36,34,36,28,37,27,39,66,88,55,52,88,43,33,15,64,56,34,45,41,31,42,44,69,63,74,93,41,94,92,57,75,62,59,68,47,64,72,65,40,32,34,34,38,57,44,72,36,61,74,58,80,46,55,69,47,67,43,40,57,54,51,57,54,63,75,75,45,83,74,46,42,70,34,37,34,40,26,75,56,62,76,87,58,56,58,58,20,39,26,29,43,96,88,40,78,45,33,27,27,44,41,70,45,84,52,99,82,25,24,39,32,38,30,42,30,40,55,92,47,48,88,58,46,22,48,60,38,42,38,23,51,26,43,59,87,43,75,47,80,51,96,94,42,77,45,76,51,66,57,56,78,69,40,36,76,56,29,25,35,35,47,45,71,32,91,47,64,66,63,56,66,62,45,66,42,14,83,33,70,67,32,49,76,69,74,37,85,58,92,66,79,67,73,69,48,53,33,24,21,71,63,86,55,66,58,48,60,72,11,42,26,23,48,87,87,40,82,44,32,31,28,69,40,70,43,84,54,99,74,30,30,42,37,31,27,29,52,43,80,92,49,48,82,77,65,55,73,28,47,43,32,17,35,40,60,44,70,57,74,44,77,54,101,90,44,81,47,72,55,87,56,64,63,67,34,48,76,34,7,25,39,37,36,50,78,47,88,54,80,50,38,62,46,60,45,95,90,22,41,44,44,27,78,28,62,65,61,52,52,51,42,20,52,72,46,78,45,80,33,79,69,53,95,84,60,54,66,67,30,39,27,25,48,96,85,41,80,41,30,30,28,66,41,76,43,79,38,75,95,72,63,31,30,42,32,39,25,21,22,30,60,93,40,21,87,72,60,78,44,92,80,52,42,77,44,76,49,65,56,43,81,52,100,91,47,76,43,55,65,68,28,74,83,55,50,37,31,41,50,45,72,75,76,68,94,87,74,88,77,134

Foldseek 3Di:
DDDPPDDDDDDDDDPVCQQQAFPLKAKEWPEAWDWDQDPVGIDTDDPDPVCPPVTDMDMGGDPPGHGDDPPDDHDYHHHPLRRDDFDKFKEFEPACPQPDAPQAFEDEPRDGFKTFNDWDQDPPRTIMTIIGGHPVCQVQQFPPKAKEKDADDQAPVDNPVVSVRSGIYIYIDGDDHHRHRYHYYYYPLCPLVPPPQKDKAKEDAQEPLPDAGFQFEDEPRDGQWTWSGWDADPRHIMTIIIGHNVCQVQAFPLKAKEWQQDWDWDQDPVGIDTDHDDPNCNRSTGIYIDGDDHHHHDRYDYYAHHDLCSQQVHSDPQADFPFKAKEQDDAQAAFFAFEAEVLHGFWTWRGWADDPRIIIITIDGRPVCSVQDDLQKFKEWAAAWDWDQDPVGIDTDDRDVSCNNHTYMYIHGDPAPLSNDDDPNGRYYHHDPLRSQLHADKDKDKALDCPLPDAQAFEDEPRDGFWTFHDWDQDPVVSIIITTIGGGNVCCVPQVDPPKDKAKDAWDDDPVDTPPPVVVVGIHIYIDDDDDPDDDDD

pLDDT: mean 83.45, std 12.52, range [32.81, 97.44]

InterPro domains:
  IPR003399 Mce/MlaD [PF02470] (86-154)
  IPR003399 Mce/MlaD [PF02470] (200-261)
  IPR003399 Mce/MlaD [PF02470] (442-527)
  IPR051800 Intermembrane Transport Protein PqiA/PqiB [PTHR30462] (5-172)

Radius of gyration: 44.01 Å; Cα contacts (8 Å, |Δi|>4): 1110; chains: 1; bounding box: 105×47×138 Å

Organism: Klebsiella pneumoniae (NCBI:txid573)

Nearest PDB structures (foldseek):
  6v0c-assembly1_A  TM=7.683E-01  e=1.069E-83  Escherichia coli K-12
  7see-assembly1_A  TM=7.566E-01  e=3.118E-74  Escherichia coli
  6v0e-assembly1_A  TM=8.986E-01  e=7.231E-31  Escherichia coli K-12
  6v0g-assembly1_A  TM=6.482E-01  e=5.850E-24  Escherichia coli K-12
  6vci-assembly1_C  TM=5.989E-01  e=5.310E-20  Escherichia coli K-12

Mean predicted aligned error: 16.41 Å

Sequence (538 aa):
MPIIRGVTIDVLIERRFTNLVKKGSRFWNVSGVKADVGLSGAKVQLENLSALVNGAIAFDSPADSHVASQNDEYHLYEDLAHSQRGVVVTLDLPDGDGLKAGSTPLMYQGLEVGQLSKLNLNPGGKVTGEMTVDPSVVTLLREKTLIQMKKPKLSLDNPSISTLLTGNTFELVPGEGEPRNHFSVMPADKALLDEPNVATVTLSAPESYGIDGGQPLVLHGVKVGQVLERKLTAKGVTFQVAIDPEYRDLIHGDSKFVVNSRLDVKVGLDGVQVLGASASEWVNGGIRVIPGEKGKMQSSYPLYANLEKAQENSLSEVPTTTLSLSAETLPDVQAGSVVLYRKFAVGEIIAVKPRKDAFDIDLHIKPEYRYLLTNNSVFWAEGGAKVKLDGNGLTVQASPLARAIKGAISFDNLNGSSAGARLNNKRILYASETAARAVGGQITLHAYDAGKMAAGMPIRYLGIDIGQIQSLELITAKNEVQAKAVLYPEYVGTFARAGTRFSVITPQISAAGVEHLDTLFQAYINVGARPRPGTTRF